Protein AF-A0A1W9TWD4-F1 (afdb_monomer)

Solvent-accessible surface area (backbone atoms only — not comparable to full-atom values): 37220 Å² total; per-residue (Å²): 131,83,79,73,49,33,35,35,38,29,32,63,48,67,68,58,42,50,52,56,43,58,56,38,47,74,73,63,39,47,74,46,79,24,56,25,32,63,52,39,57,54,42,40,74,78,56,61,50,62,32,33,42,34,30,44,93,29,65,102,31,31,26,58,62,34,46,43,52,55,71,33,74,88,46,27,70,67,23,68,89,34,82,91,32,48,63,48,27,31,36,37,34,80,66,92,45,72,68,56,54,48,55,36,46,76,35,60,42,68,48,77,47,58,56,82,74,59,93,64,50,66,48,51,54,51,41,53,70,78,60,46,75,53,79,37,63,89,42,25,34,37,44,30,29,64,48,66,68,62,37,49,53,55,49,54,57,42,48,53,35,31,34,42,78,47,80,26,58,27,29,60,57,41,48,54,50,43,74,74,40,58,91,62,51,55,34,38,38,29,31,42,80,37,69,102,31,29,31,45,60,39,39,35,45,41,42,70,76,68,61,48,74,83,54,46,28,40,32,40,30,80,66,83,53,68,76,65,54,52,45,39,51,73,32,64,37,67,48,74,44,55,56,87,69,55,72,66,60,53,49,58,60,48,48,58,52,51,55,50,46,53,50,52,54,52,49,55,50,51,52,52,52,51,50,54,52,50,53,51,51,55,52,49,51,55,51,52,45,53,66,53,49,55,59,48,50,39,52,43,46,53,38,51,57,49,72,70,39,91,82,59,54,70,79,55,46,54,55,42,50,52,52,39,54,52,46,53,50,52,51,50,49,52,50,51,54,48,50,48,51,59,71,66,42,87,85,59,80,76,68,59,40,55,39,54,49,63,61,53,53,49,53,50,48,59,61,46,48,64,58,38,54,76,52,53,35,46,78,44,80,47,65,50,68,74,44,85,89,59,63,89,51,79,83,58,81,44,23,27,58,38,44,65,71,61,53,50,49,37,52,44,48,54,49,50,49,43,59,68,52,29,54,74,68,26,48,37,38,42,34,40,33,78,46,87,88,61,31,35,34,45,31,46,34,30,54,16,54,36,45,52,76,88,50,61,86,44,56,52,36,82,62,43,72,91,86,70,95,81,68,85,81,78,82,77,79,24,42,64,48,26,50,36,49,55,55,36,50,76,56,71,25,49,76,48,77,52,56,39,61,68,61,5,37,34,42,37,40,36,36,51,52,30,93,58,72,60,78,91,78,77,91,85,84,82,93,80,79,79,90,76,76,91,73,86,84,76,95,73,81,85,75,88,74,64,47,37,33,39,37,24,34,54,50,69,53,58,46,51,44,56,41,54,58,41,44,75,70,58,29,48,71,46,77,34,58,18,20,58,54,41,42,55,47,57,75,75,42,91,53,57,33,35,40,33,28,48,79,28,68,101,26,28,28,53,61,27,38,39,52,35,48,76,71,67,53,77,61,50,31,31,35,39,35,83,67,97,46,72,72,62,51,53,53,39,47,76,34,66,37,73,48,73,44,56,54,88,68,52,69,70,60,53,50,51,53,48,56,66,58,62,72,59,62,99,80,63,77,84,82,117

pLDDT: mean 78.71, std 15.8, range [23.09, 97.38]

Mean predicted aligned error: 20.34 Å

Secondary structure (DSSP, 8-state):
-PPPPEEEEE-S-HHHHHHHHHHHHTTT-EEEEESSHHHHHHHHHHS--SEEEEESS-SSS-HHHHHHHHTSHHHHGGGTTSGGG---EEEEES---HHHHHHHHHTT--EEEESSPPTTHHHHHHHHHHS---TTTT-EEEEE-S-HHHHHHHHHHHHHTT-EEEEESSHHHHHHHHHHHTTT--EEEEESS-SSS-HHHHHHHHHHHS--TTS-EEEEES---HHHHHHHHHTT--EEEESS--HHHHHHHHHHHHHHHHHHHHHHHHHHHHHHHHHHHHHHHHHHHHHHHHHHHHHHHHHHHHHT-TT--HHHHHHHHHHHHHHHHHHHHHHHHHHHHHHH-TT-----EEEEHHHHHHHHHHHHHHHHHHTT-EEEEEEGGGSGGGTT-TTTTTEEEE-HHHHHHHHHHHHHHHHHHSPTT-EEEEEEEEETTTEEEEEEEE-SS---TTTGGGTTSTT-----TTS-S----S-HHHHHHHHHHHTT-EEEEEEETTTEEEEEEEEEPP-PPP---S--S----------------------EEEEE-S-HHHHHHHHHHHHTTT-EEEEESSHHHHHHHHHHS--SEEEEESS-SSS-HHHHHHHHHHTT--S-EEEEES---HHHHHHHHHTT--EEEESSPPHHHHHHHHHHHHTS-TTGGG--

Foldseek 3Di:
DDDAFEEEEEALDPVVLVVLVVQQVVVRHHYHYDNALVRVLVCCVVPNGQEYEAEQDGPPHGRLRSLLVCPDPVNLVSQPVDDVSHHAYEYEYQDDDPVVVVSNLLSPHPYYAYPPHDRCPSVVVVCCVNPNPQQPQQAEEEEEALDPSVSVVVVSLNVSNNYHYDYDNFLVRVLVCCVVQVVRHQEYEYEQDHPPDGPLRSLLCCCPVVVPLLRAYEYEYCDPDPVSLVSCVVSNHDYYDHPPDDSVVVCVVVVVSSVVSVVVVVVVVVVVVVVVVLVVVLVVLVVVLVVLVQVLLLLLLVLVVVLPDPPDDPVVNVVSVVSNVVSVQVNVLSVLVNVVSVLPDPPDPFQWAWDFQVVLLVVLLVVLVVVLVVLQEAEEEEEQCPDPVNVPCVQFLGIAGHRSVLVSLLSNLLSVVQSQQAHRHWYWYWYWHDDPDQKIKTKIWTQGQWDDPVCQVCLLPQQDDPDDDDRDPDDHRSSSNVSSQSRLVVQVWDWDKDIDGNRTIMIMIMHGGDSDGRPPPDPPPDPDDDDDDDDDDDDDDDDLDAWEEEEEDQRPSLLVSVVVLNVVSVHHYDYDRHLVVVLVDVVVDPGQEYEAEQDGPPHGRLRSLLSCVVVVNLHAYEYEYQDDDPVVQVSCVVSPHQYYDYPPHDSVRVVVVCVVRSVDDPPPSPPD

Nearest PDB structures (foldseek):
  3w9s-assembly1_B  TM=9.496E-01  e=5.238E-08  Klebsiella pneumoniae subsp. pneumoniae NTUH-K2044
  6ont-assembly1_A-2  TM=9.211E-01  e=3.542E-08  Francisella tularensis subsp. novicida U112
  7w9h-assembly1_A  TM=9.376E-01  e=1.877E-06  Pseudomonas aerugin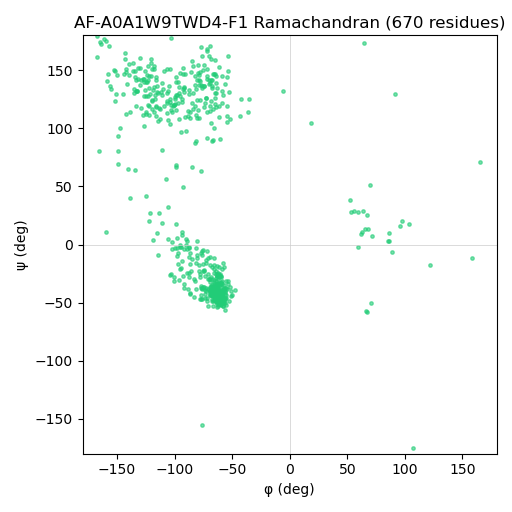osa PAO1
  7pvk-assembly2_D  TM=3.146E-01  e=4.230E-09  Porphyromonas gingivalis W83
  7pv7-assembly2_B  TM=3.137E-01  e=2.025E-08  Porphyromonas gingivalis W83

Structure (mmCIF, N/CA/C/O backbone):
data_AF-A0A1W9TWD4-F1
#
_entry.id   AF-A0A1W9TWD4-F1
#
loop_
_atom_site.group_PDB
_atom_site.id
_atom_site.type_symbol
_atom_site.label_atom_id
_atom_site.label_alt_id
_atom_site.label_comp_id
_atom_site.label_asym_id
_atom_site.label_entity_id
_atom_site.label_seq_id
_atom_site.pdbx_PDB_ins_code
_atom_site.Cartn_x
_atom_site.Cartn_y
_atom_site.Cartn_z
_atom_site.occupancy
_atom_site.B_iso_or_equiv
_atom_site.auth_seq_id
_atom_site.auth_comp_id
_atom_site.auth_asym_id
_atom_site.auth_atom_id
_atom_site.pdbx_PDB_model_num
ATOM 1 N N . MET A 1 1 ? 18.586 -34.044 -24.057 1.00 40.50 1 MET A N 1
ATOM 2 C CA . MET A 1 1 ? 19.922 -33.894 -24.661 1.00 40.50 1 MET A CA 1
ATOM 3 C C . MET A 1 1 ? 19.873 -32.564 -25.360 1.00 40.50 1 MET A C 1
ATOM 5 O O . MET A 1 1 ? 19.097 -32.450 -26.301 1.00 40.50 1 MET A O 1
ATOM 9 N N . ASP A 1 2 ? 20.561 -31.565 -24.819 1.00 54.69 2 ASP A N 1
ATOM 10 C CA . ASP A 1 2 ? 20.598 -30.241 -25.432 1.00 54.69 2 ASP A CA 1
ATOM 11 C C . ASP A 1 2 ? 21.273 -30.340 -26.803 1.00 54.69 2 ASP A C 1
ATOM 13 O O . ASP A 1 2 ? 22.249 -31.072 -26.983 1.00 54.69 2 ASP A O 1
ATOM 17 N N . GLU A 1 3 ? 20.673 -29.693 -27.798 1.00 75.38 3 GLU A N 1
ATOM 18 C CA . GLU A 1 3 ? 21.180 -29.659 -29.167 1.00 75.38 3 GLU A CA 1
ATOM 19 C C . GLU A 1 3 ? 22.524 -28.919 -29.183 1.00 75.38 3 GLU A C 1
ATOM 21 O O . GLU A 1 3 ? 22.594 -27.758 -28.777 1.00 75.38 3 GLU A O 1
ATOM 26 N N . ILE A 1 4 ? 23.589 -29.591 -29.634 1.00 84.56 4 ILE A N 1
ATOM 27 C CA . ILE A 1 4 ? 24.931 -29.002 -29.719 1.00 84.56 4 ILE A CA 1
ATOM 28 C C . ILE A 1 4 ? 24.882 -27.813 -30.685 1.00 84.56 4 ILE A C 1
ATOM 30 O O . ILE A 1 4 ? 24.565 -27.974 -31.865 1.00 84.56 4 ILE A O 1
ATOM 34 N N . LYS A 1 5 ? 25.194 -26.618 -30.176 1.00 90.19 5 LYS A N 1
ATOM 35 C CA . LYS A 1 5 ? 25.200 -25.378 -30.956 1.00 90.19 5 LYS A CA 1
ATOM 36 C C . LYS A 1 5 ? 26.444 -25.303 -31.840 1.00 90.19 5 LYS A C 1
ATOM 38 O O . LYS A 1 5 ? 27.553 -25.592 -31.389 1.00 90.19 5 LYS A O 1
ATOM 43 N N . LYS A 1 6 ? 26.260 -24.887 -33.095 1.00 93.19 6 LYS A N 1
ATOM 44 C CA . LYS A 1 6 ? 27.323 -24.771 -34.103 1.00 93.19 6 LYS A CA 1
ATOM 45 C C . LYS A 1 6 ? 27.817 -23.335 -34.224 1.00 93.19 6 LYS A C 1
ATOM 47 O O . LYS A 1 6 ? 27.019 -22.433 -34.460 1.00 93.19 6 LYS A O 1
ATOM 52 N N . ILE A 1 7 ? 29.123 -23.113 -34.151 1.00 95.44 7 ILE A N 1
ATOM 53 C CA . ILE A 1 7 ? 29.734 -21.787 -34.301 1.00 95.44 7 ILE A CA 1
ATOM 54 C C . ILE A 1 7 ? 30.669 -21.787 -35.510 1.00 95.44 7 ILE A C 1
ATOM 56 O O . ILE A 1 7 ? 31.474 -22.701 -35.686 1.00 95.44 7 ILE A O 1
ATOM 60 N N . LEU A 1 8 ? 30.563 -20.767 -36.361 1.00 96.44 8 LEU A N 1
ATOM 61 C CA . LEU A 1 8 ? 31.474 -20.552 -37.485 1.00 96.44 8 LEU A CA 1
ATOM 62 C C . LEU A 1 8 ? 32.491 -19.465 -37.131 1.00 96.44 8 LEU A C 1
ATOM 64 O O . LEU A 1 8 ? 32.121 -18.316 -36.899 1.00 96.44 8 LEU A O 1
ATOM 68 N N . VAL A 1 9 ? 33.771 -19.825 -37.127 1.00 96.62 9 VAL A N 1
ATOM 69 C CA . VAL A 1 9 ? 34.891 -18.928 -36.836 1.00 96.62 9 VAL A CA 1
ATOM 70 C C . VAL A 1 9 ? 35.572 -18.516 -38.133 1.00 96.62 9 VAL A C 1
ATOM 72 O O . VAL A 1 9 ? 36.168 -19.342 -38.826 1.00 96.62 9 VAL A O 1
ATOM 75 N N . VAL A 1 10 ? 35.486 -17.232 -38.466 1.00 96.25 10 VAL A N 1
ATOM 76 C CA . VAL A 1 10 ? 36.010 -16.657 -39.704 1.00 96.25 10 VAL A CA 1
ATOM 77 C C . VAL A 1 10 ? 37.111 -15.661 -39.368 1.00 96.25 10 VAL A C 1
ATOM 79 O O . VAL A 1 10 ? 36.838 -14.608 -38.804 1.00 96.25 10 VAL A O 1
ATOM 82 N N . ASP A 1 11 ? 38.347 -16.004 -39.703 1.00 94.81 11 ASP A N 1
ATOM 83 C CA . ASP A 1 11 ? 39.520 -15.144 -39.510 1.00 94.81 11 ASP A CA 1
ATOM 84 C C . ASP A 1 11 ? 40.614 -15.622 -40.470 1.00 94.81 11 ASP A C 1
ATOM 86 O O . ASP A 1 11 ? 40.758 -16.830 -40.677 1.00 94.81 11 ASP A O 1
ATOM 90 N N . ASP A 1 12 ? 41.376 -14.726 -41.091 1.00 93.62 12 ASP A N 1
ATOM 91 C CA . ASP A 1 12 ? 42.429 -15.116 -42.035 1.00 93.62 12 ASP A CA 1
ATOM 92 C C . ASP A 1 12 ? 43.662 -15.700 -41.319 1.00 93.62 12 ASP A C 1
ATOM 94 O O . ASP A 1 12 ? 44.386 -16.543 -41.865 1.00 93.62 12 ASP A O 1
ATOM 98 N N . ASN A 1 13 ? 43.840 -15.367 -40.040 1.00 94.00 13 ASN A N 1
ATOM 99 C CA . ASN A 1 13 ? 44.908 -15.849 -39.193 1.00 94.00 13 ASN A CA 1
ATOM 100 C C . ASN A 1 13 ? 44.535 -17.164 -38.489 1.00 94.00 13 ASN A C 1
ATOM 102 O O . ASN A 1 13 ? 43.772 -17.231 -37.522 1.00 94.00 13 ASN A O 1
ATOM 106 N N . LYS A 1 14 ? 45.200 -18.244 -38.909 1.00 93.44 1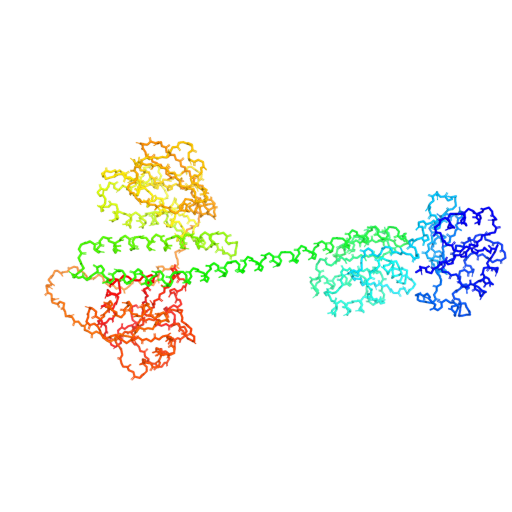4 LYS A N 1
ATOM 107 C CA . LYS A 1 14 ? 45.038 -19.589 -38.334 1.00 93.44 14 LYS A CA 1
ATOM 108 C C . LYS A 1 14 ? 45.274 -19.656 -36.818 1.00 93.44 14 LYS A C 1
ATOM 110 O O . LYS A 1 14 ? 44.675 -20.498 -36.151 1.00 93.44 14 LYS A O 1
ATOM 115 N N . VAL A 1 15 ? 46.152 -18.815 -36.266 1.00 92.81 15 VAL A N 1
ATOM 116 C CA . VAL A 1 15 ? 46.413 -18.778 -34.817 1.00 92.81 15 VAL A CA 1
ATOM 117 C C . VAL A 1 15 ? 45.189 -18.250 -34.076 1.00 92.81 15 VAL A C 1
ATOM 119 O O . VAL A 1 15 ? 44.792 -18.845 -33.078 1.00 92.81 15 VAL A O 1
ATOM 122 N N . ILE A 1 16 ? 44.558 -17.195 -34.594 1.00 91.81 16 ILE A N 1
ATOM 123 C CA . ILE A 1 16 ? 43.358 -16.596 -34.001 1.00 91.81 16 ILE A CA 1
ATOM 124 C C . ILE A 1 16 ? 42.191 -17.579 -34.053 1.00 91.81 16 ILE A C 1
ATOM 126 O O . ILE A 1 16 ? 41.572 -17.833 -33.019 1.00 91.81 16 ILE A O 1
ATOM 130 N N . ARG A 1 17 ? 41.967 -18.224 -35.208 1.00 94.56 17 ARG A N 1
ATOM 131 C CA . ARG A 1 17 ? 40.947 -19.279 -35.323 1.00 94.56 17 ARG A CA 1
ATOM 132 C C . ARG A 1 17 ? 41.155 -20.395 -34.299 1.00 94.56 17 ARG A C 1
ATOM 134 O O . ARG A 1 17 ? 40.209 -20.804 -33.634 1.00 94.56 17 ARG A O 1
ATOM 141 N N . LYS A 1 18 ? 42.406 -20.833 -34.102 1.00 92.88 18 LYS A N 1
ATOM 142 C CA . LYS A 1 18 ? 42.746 -21.866 -33.114 1.00 92.88 18 LYS A CA 1
ATOM 143 C C . LYS A 1 18 ? 42.467 -21.422 -31.674 1.00 92.88 18 LYS A C 1
ATOM 145 O O . LYS A 1 18 ? 42.003 -22.250 -30.893 1.00 92.88 18 LYS A O 1
ATOM 150 N N . ILE A 1 19 ? 42.749 -20.166 -31.320 1.00 91.44 19 ILE A N 1
ATOM 151 C CA . ILE A 1 19 ? 42.465 -19.623 -29.980 1.00 91.44 19 ILE A CA 1
ATOM 152 C C . ILE A 1 19 ? 40.955 -19.637 -29.722 1.00 91.44 19 ILE A C 1
ATOM 154 O O . ILE A 1 19 ? 40.519 -20.271 -28.764 1.00 91.44 19 ILE A O 1
ATOM 158 N N . ILE A 1 20 ? 40.171 -19.039 -30.627 1.00 92.81 20 ILE A N 1
ATOM 159 C CA . ILE A 1 20 ? 38.704 -18.984 -30.531 1.00 92.81 20 ILE A CA 1
ATOM 160 C C . ILE A 1 20 ? 38.110 -20.399 -30.476 1.00 92.81 20 ILE A C 1
ATOM 162 O O . ILE A 1 20 ? 37.304 -20.688 -29.595 1.00 92.81 20 ILE A O 1
ATOM 166 N N . ARG A 1 21 ? 38.550 -21.314 -31.356 1.00 93.56 21 ARG A N 1
ATOM 167 C CA . ARG A 1 21 ? 38.113 -22.720 -31.346 1.00 93.56 21 ARG A CA 1
ATOM 168 C C . ARG A 1 21 ? 38.360 -23.375 -29.989 1.00 93.56 21 ARG A C 1
ATOM 170 O O . ARG A 1 21 ? 37.446 -23.976 -29.443 1.00 93.56 21 ARG A O 1
ATOM 177 N N . THR A 1 22 ? 39.586 -23.279 -29.471 1.00 91.25 22 THR A N 1
ATOM 178 C CA . THR A 1 22 ? 39.978 -23.975 -28.232 1.00 91.25 22 THR A CA 1
ATOM 179 C C . THR A 1 22 ? 39.115 -23.522 -27.055 1.00 91.25 22 THR A C 1
ATOM 181 O O . THR A 1 22 ? 38.694 -24.340 -26.240 1.00 91.25 22 THR A O 1
ATOM 184 N N . GLU A 1 23 ? 38.820 -22.224 -26.979 1.00 91.69 23 GLU A N 1
ATOM 185 C CA . GLU A 1 23 ? 37.985 -21.672 -25.915 1.00 91.69 23 GLU A CA 1
ATOM 186 C C . GLU A 1 23 ? 36.519 -22.121 -26.036 1.00 91.69 23 GLU A C 1
ATOM 188 O O . GLU A 1 23 ? 35.919 -22.521 -25.042 1.00 91.69 23 GLU A O 1
ATOM 193 N N . LEU A 1 24 ? 35.958 -22.140 -27.249 1.00 92.38 24 LEU A N 1
ATOM 194 C CA . LEU A 1 24 ? 34.568 -22.547 -27.486 1.00 92.38 24 LEU A CA 1
ATOM 195 C C . LEU A 1 24 ? 34.346 -24.062 -27.349 1.00 92.38 24 LEU A C 1
ATOM 197 O O . LEU A 1 24 ? 33.360 -24.489 -26.754 1.00 92.38 24 LEU A O 1
ATOM 201 N N . GLU A 1 25 ? 35.268 -24.897 -27.832 1.00 91.00 25 GLU A N 1
ATOM 202 C CA . GLU A 1 25 ? 35.168 -26.362 -27.699 1.00 91.00 25 GLU A CA 1
ATOM 203 C C . GLU A 1 25 ? 35.223 -26.821 -26.230 1.00 91.00 25 GLU A C 1
ATOM 205 O O . GLU A 1 25 ? 34.698 -27.884 -25.896 1.00 91.00 25 GLU A O 1
ATOM 210 N N . THR A 1 26 ? 35.794 -26.004 -25.334 1.00 87.75 26 THR A N 1
ATOM 211 C CA . THR A 1 26 ? 35.824 -26.275 -23.885 1.00 87.75 26 THR A CA 1
ATOM 212 C C . THR A 1 26 ? 34.416 -26.326 -23.271 1.00 87.75 26 THR A C 1
ATOM 214 O O . THR A 1 26 ? 34.214 -27.006 -22.268 1.00 87.75 26 THR A O 1
ATOM 217 N N . ASP A 1 27 ? 33.432 -25.669 -23.890 1.00 83.00 27 ASP A N 1
ATOM 218 C CA . ASP A 1 27 ? 32.042 -25.592 -23.421 1.00 83.00 27 ASP A CA 1
ATOM 219 C C . ASP A 1 27 ? 31.062 -26.321 -24.364 1.00 83.00 27 ASP A C 1
ATOM 221 O O . ASP A 1 27 ? 29.878 -26.009 -24.429 1.00 83.00 27 ASP A O 1
ATOM 225 N N . ASN A 1 28 ? 31.560 -27.337 -25.081 1.00 86.00 28 ASN A N 1
ATOM 226 C CA . ASN A 1 28 ? 30.765 -28.266 -25.893 1.00 86.00 28 ASN A CA 1
ATOM 227 C C . ASN A 1 28 ? 30.072 -27.640 -27.128 1.00 86.00 28 ASN A C 1
ATOM 229 O O . ASN A 1 28 ? 29.073 -28.178 -27.608 1.00 86.00 28 ASN A O 1
ATOM 233 N N . TYR A 1 29 ? 30.612 -26.542 -27.672 1.00 91.94 29 TYR A N 1
ATOM 234 C CA . TYR A 1 29 ? 30.214 -25.992 -28.976 1.00 91.94 29 TYR A CA 1
ATOM 235 C C . TYR A 1 29 ? 30.887 -26.738 -30.143 1.00 91.94 29 TYR A C 1
ATOM 237 O O . TYR A 1 29 ? 32.074 -27.060 -30.086 1.00 91.94 29 TYR A O 1
ATOM 245 N N . GLU A 1 30 ? 30.160 -26.964 -31.244 1.00 93.31 30 GLU A N 1
ATOM 246 C CA . GLU A 1 30 ? 30.726 -27.507 -32.491 1.00 93.31 30 GLU A CA 1
ATOM 247 C C . GLU A 1 30 ? 31.287 -26.361 -33.346 1.00 93.31 30 GLU A C 1
ATOM 249 O O . GLU A 1 30 ? 30.531 -25.521 -33.836 1.00 93.31 30 GLU A O 1
ATOM 254 N N . VAL A 1 31 ? 32.608 -26.312 -33.550 1.00 94.50 31 VAL A N 1
ATOM 255 C CA . VAL A 1 31 ? 33.268 -25.191 -34.240 1.00 94.50 31 VAL A CA 1
ATOM 256 C C . VAL A 1 31 ? 33.666 -25.550 -35.675 1.00 94.50 31 VAL A C 1
ATOM 258 O O . VAL A 1 31 ? 34.438 -26.475 -35.924 1.00 94.50 31 VAL A O 1
ATOM 261 N N . THR A 1 32 ? 33.204 -24.744 -36.629 1.00 95.31 32 THR A N 1
ATOM 262 C CA . THR A 1 32 ? 33.640 -24.757 -38.037 1.00 95.31 32 THR A CA 1
ATOM 263 C C . THR A 1 32 ? 34.510 -23.536 -38.328 1.00 95.31 32 THR A C 1
ATOM 265 O O . THR A 1 32 ? 34.366 -22.508 -37.673 1.00 95.31 32 THR A O 1
ATOM 268 N N . GLU A 1 33 ? 35.440 -23.628 -39.281 1.00 95.94 33 GLU A N 1
ATOM 269 C CA . GLU A 1 33 ? 36.371 -22.537 -39.606 1.00 95.94 33 GLU A CA 1
ATOM 270 C C . GLU A 1 33 ? 36.272 -22.110 -41.071 1.00 95.94 33 GLU A C 1
ATOM 272 O O . GLU A 1 33 ? 36.121 -22.949 -41.959 1.00 95.94 33 GLU A O 1
ATOM 277 N N . ALA A 1 34 ? 36.454 -20.815 -41.321 1.00 95.44 34 ALA A N 1
ATOM 278 C CA . ALA A 1 34 ? 36.629 -20.239 -42.650 1.00 95.44 34 ALA A CA 1
ATOM 279 C C . ALA A 1 34 ? 37.771 -19.207 -42.646 1.00 95.44 34 ALA A C 1
ATOM 281 O O . ALA A 1 34 ? 38.033 -18.561 -41.635 1.00 95.44 34 ALA A O 1
ATOM 282 N N . GLU A 1 35 ? 38.467 -19.053 -43.776 1.00 93.81 35 GLU A N 1
ATOM 283 C CA . GLU A 1 35 ? 39.667 -18.198 -43.862 1.00 93.81 35 GLU A CA 1
ATOM 284 C C . GLU A 1 35 ? 39.389 -16.800 -44.429 1.00 93.81 35 GLU A C 1
ATOM 286 O O . GLU A 1 35 ? 40.275 -15.955 -44.472 1.00 93.81 35 GLU A O 1
ATOM 291 N N . ASN A 1 36 ? 38.190 -16.569 -44.959 1.00 93.25 36 ASN A N 1
ATOM 292 C CA . ASN A 1 36 ? 37.755 -15.289 -45.511 1.00 93.25 36 ASN A CA 1
ATOM 293 C C . ASN A 1 36 ? 36.228 -15.279 -45.667 1.00 93.25 36 ASN A C 1
ATOM 295 O O . ASN A 1 36 ? 35.562 -16.311 -45.538 1.00 93.25 36 ASN A O 1
ATOM 299 N N . GLY A 1 37 ? 35.669 -14.121 -46.016 1.00 90.69 37 GLY A N 1
ATOM 300 C CA . GLY A 1 37 ? 34.226 -13.962 -46.164 1.00 90.69 37 GLY A CA 1
ATOM 301 C C . GLY A 1 37 ? 33.567 -14.830 -47.242 1.00 90.69 37 GLY A C 1
ATOM 302 O O . GLY A 1 37 ? 32.399 -15.181 -47.105 1.00 90.69 37 GLY A O 1
ATOM 303 N N . ILE A 1 38 ? 34.278 -15.222 -48.306 1.00 92.75 38 ILE A N 1
ATOM 304 C CA . ILE A 1 38 ? 33.706 -16.095 -49.351 1.00 92.75 38 ILE A CA 1
ATOM 305 C C . ILE A 1 38 ? 33.539 -17.517 -48.811 1.00 92.75 38 ILE A C 1
ATOM 307 O O . ILE A 1 38 ? 32.470 -18.110 -48.967 1.00 92.75 38 ILE A O 1
ATOM 311 N N . ASP A 1 39 ? 34.566 -18.033 -48.136 1.00 92.81 39 ASP A N 1
ATOM 312 C CA . ASP A 1 39 ? 34.530 -19.358 -47.515 1.00 92.81 39 ASP A CA 1
ATOM 313 C C . ASP A 1 39 ? 33.452 -19.418 -46.422 1.00 92.81 39 ASP A C 1
ATOM 315 O O . ASP A 1 39 ? 32.737 -20.413 -46.311 1.00 92.81 39 ASP A O 1
ATOM 319 N N . ALA A 1 40 ? 33.257 -18.320 -45.682 1.00 93.06 40 ALA A N 1
ATOM 320 C CA . ALA A 1 40 ? 32.187 -18.203 -44.695 1.00 93.06 40 ALA A CA 1
ATOM 321 C C . ALA A 1 40 ? 30.790 -18.330 -45.326 1.00 93.06 40 ALA A C 1
ATOM 323 O O . ALA A 1 40 ? 29.961 -19.100 -44.842 1.00 93.06 40 ALA A O 1
ATOM 324 N N . LEU A 1 41 ? 30.535 -17.625 -46.436 1.00 92.44 41 LEU A N 1
ATOM 325 C CA . LEU A 1 41 ? 29.255 -17.694 -47.152 1.00 92.44 41 LEU A CA 1
ATOM 326 C C . LEU A 1 41 ? 28.973 -19.101 -47.704 1.00 92.44 41 LEU A C 1
ATOM 328 O O . LEU A 1 41 ? 27.834 -19.560 -47.653 1.00 92.44 41 LEU A O 1
ATOM 332 N N . LEU A 1 42 ? 29.996 -19.801 -48.207 1.00 91.31 42 LEU A N 1
ATOM 333 C CA . LEU A 1 42 ? 29.868 -21.192 -48.661 1.00 91.31 42 LEU A CA 1
ATOM 334 C C . LEU A 1 42 ? 29.595 -22.144 -47.489 1.00 91.31 42 LEU A C 1
ATOM 336 O O . LEU A 1 42 ? 28.721 -23.009 -47.585 1.00 91.31 42 LEU A O 1
ATOM 340 N N . SER A 1 43 ? 30.300 -21.951 -46.370 1.00 90.00 43 SER A N 1
ATOM 341 C CA . SER A 1 43 ? 30.120 -22.743 -45.153 1.00 90.00 43 SER A CA 1
ATOM 342 C C . SER A 1 43 ? 28.687 -22.640 -44.634 1.00 90.00 43 SER A C 1
ATOM 344 O O . SER A 1 43 ? 28.067 -23.668 -44.375 1.00 90.00 43 SER A O 1
ATOM 346 N N . VAL A 1 44 ? 28.121 -21.430 -44.585 1.00 90.75 44 VAL A N 1
ATOM 347 C CA . VAL A 1 44 ? 26.732 -21.178 -44.161 1.00 90.75 44 VAL A CA 1
ATOM 348 C C . VAL A 1 44 ? 25.708 -21.966 -44.982 1.00 90.75 44 VAL A C 1
ATOM 350 O O . VAL A 1 44 ? 24.753 -22.493 -44.416 1.00 90.75 44 VAL A O 1
ATOM 353 N N . VAL A 1 45 ? 25.903 -22.078 -46.300 1.00 88.00 45 VAL A N 1
ATOM 354 C CA . VAL A 1 45 ? 24.994 -22.838 -47.177 1.00 88.00 45 VAL A CA 1
ATOM 355 C C . VAL A 1 45 ? 25.089 -24.340 -46.900 1.00 88.00 45 VAL A C 1
ATOM 357 O O . VAL A 1 45 ? 24.072 -25.031 -46.900 1.00 88.00 45 VAL A O 1
ATOM 360 N N . SER A 1 46 ? 26.301 -24.847 -46.657 1.00 86.25 46 SER A N 1
ATOM 361 C CA . SER A 1 46 ? 26.545 -26.275 -46.407 1.00 86.25 46 SER A CA 1
ATOM 362 C C . SER A 1 46 ? 26.143 -26.742 -45.002 1.00 86.25 46 SER A C 1
ATOM 364 O O . SER A 1 46 ? 25.618 -27.841 -44.845 1.00 86.25 46 SER A O 1
ATOM 366 N N . SER A 1 47 ? 26.377 -25.913 -43.985 1.00 86.62 47 SER A N 1
ATOM 367 C CA . SER A 1 47 ? 26.124 -26.205 -42.576 1.00 86.62 47 SER A CA 1
ATOM 368 C C . SER A 1 47 ? 25.782 -24.900 -41.847 1.00 86.62 47 SER A C 1
ATOM 370 O O . SER A 1 47 ? 26.693 -24.198 -41.400 1.00 86.62 47 SER A O 1
ATOM 372 N N . PRO A 1 48 ? 24.487 -24.552 -41.718 1.00 88.25 48 PRO A N 1
ATOM 373 C CA . PRO A 1 48 ? 24.058 -23.288 -41.124 1.00 88.25 48 PRO A CA 1
ATOM 374 C C . PRO A 1 48 ? 24.453 -23.172 -39.638 1.00 88.25 48 PRO A C 1
ATOM 376 O O . PRO A 1 48 ? 23.978 -23.975 -38.823 1.00 88.25 48 PRO A O 1
ATOM 379 N N . PRO A 1 49 ? 25.282 -22.180 -39.259 1.00 92.25 49 PRO A N 1
ATOM 380 C CA . PRO A 1 49 ? 25.699 -21.994 -37.874 1.00 92.25 49 PRO A CA 1
ATOM 381 C C . PRO A 1 49 ? 24.602 -21.359 -37.005 1.00 92.25 49 PRO A C 1
ATOM 383 O O . PRO A 1 49 ? 23.646 -20.743 -37.491 1.00 92.25 49 PRO A O 1
ATOM 386 N N . ASP A 1 50 ? 24.764 -21.503 -35.694 1.00 89.75 50 ASP A N 1
ATOM 387 C CA . ASP A 1 50 ? 23.988 -20.808 -34.671 1.00 89.75 50 ASP A CA 1
ATOM 388 C C . ASP A 1 50 ? 24.583 -19.440 -34.308 1.00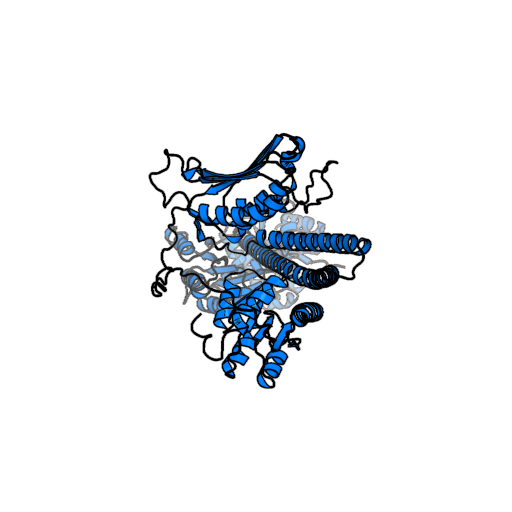 89.75 50 ASP A C 1
ATOM 390 O O . ASP A 1 50 ? 23.841 -18.560 -33.890 1.00 89.75 50 ASP A O 1
ATOM 394 N N . LEU A 1 51 ? 25.890 -19.241 -34.519 1.00 93.06 51 LEU A N 1
ATOM 395 C CA . LEU A 1 51 ? 26.592 -17.964 -34.355 1.00 93.06 51 LEU A CA 1
ATOM 396 C C . LEU A 1 51 ? 27.821 -17.895 -35.269 1.00 93.06 51 LEU A C 1
ATOM 398 O O . LEU A 1 51 ? 28.440 -18.920 -35.562 1.00 93.06 51 LEU A O 1
ATOM 402 N N . ILE A 1 52 ? 28.194 -16.692 -35.709 1.00 95.12 52 ILE A N 1
ATOM 403 C CA . ILE A 1 52 ? 29.409 -16.458 -36.502 1.00 95.12 52 ILE A CA 1
ATOM 404 C C . ILE A 1 52 ? 30.330 -15.490 -35.756 1.00 95.12 52 ILE A C 1
ATOM 406 O O . ILE A 1 52 ? 29.913 -14.378 -35.451 1.00 95.12 52 ILE A O 1
ATOM 410 N N . THR A 1 53 ? 31.584 -15.867 -35.500 1.00 95.06 53 THR A N 1
ATOM 411 C CA . THR A 1 53 ? 32.634 -14.896 -35.148 1.00 95.06 53 THR A CA 1
ATOM 412 C C . THR A 1 53 ? 33.358 -14.501 -36.427 1.00 95.06 53 THR A C 1
ATOM 414 O O . THR A 1 53 ? 33.835 -15.378 -37.148 1.00 95.06 53 THR A O 1
ATOM 417 N N . LEU A 1 54 ? 33.427 -13.212 -36.725 1.00 94.81 54 LEU A N 1
ATOM 418 C CA . LEU A 1 54 ? 33.844 -12.704 -38.024 1.00 94.81 54 LEU A CA 1
ATOM 419 C C . LEU A 1 54 ? 34.933 -11.653 -37.854 1.00 94.81 54 LEU A C 1
ATOM 421 O O . LEU A 1 54 ? 34.691 -10.607 -37.266 1.00 94.81 54 LEU A O 1
ATOM 425 N N . ASP A 1 55 ? 36.124 -11.908 -38.372 1.00 93.44 55 ASP A N 1
ATOM 426 C CA . ASP A 1 55 ? 37.169 -10.894 -38.421 1.00 93.44 55 ASP A CA 1
ATOM 427 C C . ASP A 1 55 ? 36.794 -9.759 -39.383 1.00 93.44 55 ASP A C 1
ATOM 429 O O . ASP A 1 55 ? 36.172 -9.972 -40.430 1.00 93.44 55 ASP A O 1
ATOM 433 N N . ILE A 1 56 ? 37.131 -8.525 -39.010 1.00 90.06 56 ILE A N 1
ATOM 434 C CA . ILE A 1 56 ? 36.826 -7.354 -39.838 1.00 90.06 56 ILE A CA 1
ATOM 435 C C . ILE A 1 56 ? 37.794 -7.272 -41.023 1.00 90.06 56 ILE A C 1
ATOM 437 O O . ILE A 1 56 ? 37.359 -7.096 -42.169 1.00 90.06 56 ILE A O 1
ATOM 441 N N . ASP A 1 57 ? 39.088 -7.442 -40.759 1.00 88.25 57 ASP A N 1
ATOM 442 C CA . ASP A 1 57 ? 40.176 -7.134 -41.686 1.00 88.25 57 ASP A CA 1
ATOM 443 C C . ASP A 1 57 ? 40.690 -8.382 -42.413 1.00 88.25 57 ASP A C 1
ATOM 445 O O . ASP A 1 57 ? 41.837 -8.791 -42.271 1.00 88.25 57 ASP A O 1
ATOM 449 N N . MET A 1 58 ? 39.839 -8.955 -43.267 1.00 90.44 58 MET A N 1
ATOM 450 C CA . MET A 1 58 ? 40.157 -10.171 -44.025 1.00 90.44 58 MET A CA 1
ATOM 451 C C . MET A 1 58 ? 40.364 -9.926 -45.532 1.00 90.44 58 MET A C 1
ATOM 453 O O . MET A 1 58 ? 39.691 -9.075 -46.131 1.00 90.44 58 MET A O 1
ATOM 457 N N . PRO A 1 59 ? 41.215 -10.724 -46.210 1.00 82.38 59 PRO A N 1
ATOM 458 C CA . PRO A 1 59 ? 41.399 -10.666 -47.656 1.00 82.38 59 PRO A CA 1
ATOM 459 C C . PRO A 1 59 ? 40.176 -11.194 -48.429 1.00 82.38 59 PRO A C 1
ATOM 461 O O . PRO A 1 59 ? 39.359 -11.959 -47.919 1.00 82.38 59 PRO A O 1
ATOM 464 N N . LYS A 1 60 ? 40.090 -10.840 -49.722 1.00 88.69 60 LYS A N 1
ATOM 465 C CA . LYS A 1 60 ? 39.006 -11.162 -50.684 1.00 88.69 60 LYS A CA 1
ATOM 466 C C . LYS A 1 60 ? 37.651 -10.515 -50.369 1.00 88.69 60 LYS A C 1
ATOM 468 O O . LYS A 1 60 ? 37.111 -9.818 -51.223 1.00 88.69 60 LYS A O 1
ATOM 473 N N . LEU A 1 61 ? 37.099 -10.764 -49.184 1.00 89.75 61 LEU A N 1
ATOM 474 C CA . LEU A 1 61 ? 35.823 -10.224 -48.724 1.00 89.75 61 LEU A CA 1
ATOM 475 C C . LEU A 1 61 ? 35.939 -9.904 -47.232 1.00 89.75 61 LEU A C 1
ATOM 477 O O . LEU A 1 61 ? 36.089 -10.817 -46.421 1.00 89.75 61 LEU A O 1
ATOM 481 N N . ASN A 1 62 ? 35.892 -8.613 -46.900 1.00 88.62 62 ASN A N 1
ATOM 482 C CA . ASN A 1 62 ? 36.056 -8.137 -45.528 1.00 88.62 62 ASN A CA 1
ATOM 483 C C . ASN A 1 62 ? 34.829 -8.458 -44.655 1.00 88.62 62 ASN A C 1
ATOM 485 O O . ASN A 1 62 ? 33.761 -8.823 -45.164 1.00 88.62 62 ASN A O 1
ATOM 489 N N . GLY A 1 63 ? 34.972 -8.315 -43.337 1.00 87.75 63 GLY A N 1
ATOM 490 C CA . GLY A 1 63 ? 33.919 -8.653 -42.382 1.00 87.75 63 GLY A CA 1
ATOM 491 C C . GLY A 1 63 ? 32.633 -7.849 -42.585 1.00 87.75 63 GLY A C 1
ATOM 492 O O . GLY A 1 63 ? 31.548 -8.427 -42.588 1.00 87.75 63 GLY A O 1
ATOM 493 N N . PHE A 1 64 ? 32.726 -6.539 -42.837 1.00 87.44 64 PHE A N 1
ATOM 494 C CA . PHE A 1 64 ? 31.544 -5.686 -43.040 1.00 87.44 64 PHE A CA 1
ATOM 495 C C . PHE A 1 64 ? 30.704 -6.109 -44.254 1.00 87.44 64 PHE A C 1
ATOM 497 O O . PHE A 1 64 ? 29.489 -6.279 -44.142 1.00 87.44 64 PHE A O 1
ATOM 504 N N . GLU A 1 65 ? 31.337 -6.326 -45.409 1.00 88.94 65 GLU A N 1
ATOM 505 C CA . GLU A 1 65 ? 30.649 -6.759 -46.630 1.00 88.94 65 GLU A CA 1
ATOM 506 C C . GLU A 1 65 ? 30.118 -8.193 -46.489 1.00 88.94 65 GLU A C 1
ATOM 508 O O . GLU A 1 65 ? 29.026 -8.506 -46.965 1.00 88.94 65 GLU A O 1
ATOM 513 N N . THR A 1 66 ? 30.853 -9.065 -45.794 1.00 91.50 66 THR A N 1
ATOM 514 C CA . THR A 1 66 ? 30.402 -10.433 -45.495 1.00 91.50 66 THR A CA 1
ATOM 515 C C . THR A 1 66 ? 29.141 -10.421 -44.635 1.00 91.50 66 THR A C 1
ATOM 517 O O . THR A 1 66 ? 28.162 -11.083 -44.980 1.00 91.50 66 THR A O 1
ATOM 520 N N . CYS A 1 67 ? 29.136 -9.623 -43.563 1.00 89.50 67 CYS A N 1
ATOM 521 C CA . CYS A 1 67 ? 27.988 -9.434 -42.681 1.00 89.50 67 CYS A CA 1
ATOM 522 C C . CYS A 1 67 ? 26.772 -8.935 -43.470 1.00 89.50 67 CYS A C 1
ATOM 524 O O . CYS A 1 67 ? 25.717 -9.567 -43.450 1.00 89.50 67 CYS A O 1
ATOM 526 N N . LYS A 1 68 ? 26.943 -7.892 -44.289 1.00 87.44 68 LYS A N 1
ATOM 527 C CA . LYS A 1 68 ? 25.874 -7.358 -45.142 1.00 87.44 68 LYS A CA 1
ATOM 528 C C . LYS A 1 68 ? 25.309 -8.403 -46.109 1.00 87.44 68 LYS A C 1
ATOM 530 O O . LYS A 1 68 ? 24.095 -8.492 -46.276 1.00 87.44 68 LYS A O 1
ATOM 535 N N . ARG A 1 69 ? 26.166 -9.227 -46.722 1.00 88.94 69 ARG A N 1
ATOM 536 C CA . ARG A 1 69 ? 25.723 -10.295 -47.633 1.00 88.94 69 ARG A CA 1
ATOM 537 C C . ARG A 1 69 ? 24.951 -11.391 -46.925 1.00 88.94 69 ARG A C 1
ATOM 539 O O . ARG A 1 69 ? 24.000 -11.892 -47.506 1.00 88.94 69 ARG A O 1
ATOM 546 N N . LEU A 1 70 ? 25.307 -11.750 -45.693 1.00 86.88 70 LEU A N 1
ATOM 547 C CA . LEU A 1 70 ? 24.565 -12.743 -44.903 1.00 86.88 70 LEU A CA 1
ATOM 548 C C . LEU A 1 70 ? 23.109 -12.323 -44.627 1.00 86.88 70 LEU A C 1
ATOM 550 O O . LEU A 1 70 ? 22.268 -13.187 -44.389 1.00 86.88 70 LEU A O 1
ATOM 554 N N . HIS A 1 71 ? 22.802 -11.028 -44.747 1.00 83.12 71 HIS A N 1
ATOM 555 C CA . HIS A 1 71 ? 21.456 -10.459 -44.654 1.00 83.12 71 HIS A CA 1
ATOM 556 C C . HIS A 1 71 ? 20.724 -10.383 -46.017 1.00 83.12 71 HIS A C 1
ATOM 558 O O . HIS A 1 71 ? 19.622 -9.846 -46.116 1.00 83.12 71 HIS A O 1
ATOM 564 N N . GLU A 1 72 ? 21.292 -10.908 -47.108 1.00 84.44 72 GLU A N 1
ATOM 565 C CA . GLU A 1 72 ? 20.595 -11.006 -48.397 1.00 84.44 72 GLU A CA 1
ATOM 566 C C . GLU A 1 72 ? 19.605 -12.182 -48.415 1.00 84.44 72 GLU A C 1
ATOM 568 O O . GLU A 1 72 ? 19.857 -13.246 -47.846 1.00 84.44 72 GLU A O 1
ATOM 573 N N . LYS A 1 73 ? 18.502 -12.039 -49.170 1.00 79.31 73 LYS A N 1
ATOM 574 C CA . LYS A 1 73 ? 17.410 -13.036 -49.249 1.00 79.31 73 LYS A CA 1
ATOM 575 C C . LYS A 1 73 ? 17.883 -14.478 -49.470 1.00 79.31 73 LYS A C 1
ATOM 577 O O . LYS A 1 73 ? 17.328 -15.387 -48.866 1.00 79.31 73 LYS A O 1
ATOM 582 N N . LYS A 1 74 ? 18.910 -14.682 -50.303 1.00 82.56 74 LYS A N 1
ATOM 583 C CA . LYS A 1 74 ? 19.459 -16.016 -50.609 1.00 82.56 74 LYS A CA 1
ATOM 584 C C . LYS A 1 74 ? 20.063 -16.736 -49.395 1.00 82.56 74 LYS A C 1
ATOM 586 O O . LYS A 1 74 ? 20.094 -17.956 -49.400 1.00 82.56 74 LYS A O 1
ATOM 591 N N . TYR A 1 75 ? 20.542 -16.012 -48.381 1.00 82.00 75 TYR A N 1
ATOM 592 C CA . TYR A 1 75 ? 21.142 -16.606 -47.180 1.00 82.00 75 TYR A CA 1
ATOM 593 C C . TYR A 1 75 ? 20.170 -16.626 -45.999 1.00 82.00 75 TYR A C 1
ATOM 595 O O . TYR A 1 75 ? 20.180 -17.583 -45.232 1.00 82.00 75 TYR A O 1
ATOM 603 N N . ILE A 1 76 ? 19.260 -15.648 -45.910 1.00 78.50 76 ILE A N 1
ATOM 604 C CA . ILE A 1 76 ? 18.172 -15.612 -44.914 1.00 78.50 76 ILE A CA 1
ATOM 605 C C . ILE A 1 76 ? 17.368 -16.924 -44.899 1.00 78.50 76 ILE A C 1
ATOM 607 O O . ILE A 1 76 ? 16.961 -17.398 -43.839 1.00 78.50 76 ILE A O 1
ATOM 611 N N . GLU A 1 77 ? 17.159 -17.561 -46.059 1.00 79.50 77 GLU A N 1
ATOM 612 C CA . GLU A 1 77 ? 16.431 -18.835 -46.141 1.00 79.50 77 GLU A CA 1
ATOM 613 C C . GLU A 1 77 ? 17.074 -19.976 -45.337 1.00 79.50 77 GLU A C 1
ATOM 615 O O . GLU A 1 77 ? 16.354 -20.858 -44.865 1.00 79.50 77 GLU A O 1
ATOM 620 N N . HIS A 1 78 ? 18.393 -19.929 -45.128 1.00 80.69 78 HIS A N 1
ATOM 621 C CA . HIS A 1 78 ? 19.141 -20.904 -44.331 1.00 80.69 78 HIS A CA 1
ATOM 622 C C . HIS A 1 78 ? 19.049 -20.643 -42.818 1.00 80.69 78 HIS A C 1
ATOM 624 O O . HIS A 1 78 ? 19.387 -21.516 -42.020 1.00 80.69 78 HIS A O 1
ATOM 630 N N . PHE A 1 79 ? 18.537 -19.478 -42.409 1.00 82.12 79 PHE A N 1
ATOM 631 C CA . PHE A 1 79 ? 18.455 -19.038 -41.015 1.00 82.12 79 PHE A CA 1
ATOM 632 C C . PHE A 1 79 ? 17.027 -18.981 -40.468 1.00 82.12 79 PHE A C 1
ATOM 634 O O . PHE A 1 79 ? 16.795 -18.388 -39.420 1.00 82.12 79 PHE A O 1
ATOM 641 N N . LYS A 1 80 ? 16.067 -19.657 -41.113 1.00 72.94 80 LYS A N 1
ATOM 642 C CA . LYS A 1 80 ? 14.656 -19.711 -40.673 1.00 72.94 80 LYS A CA 1
ATOM 643 C C . LYS A 1 80 ? 14.447 -20.236 -39.243 1.00 72.94 80 LYS A C 1
ATOM 645 O O . LYS A 1 80 ? 13.387 -20.011 -38.672 1.00 72.94 80 LYS A O 1
ATOM 650 N N . LYS A 1 81 ? 15.431 -20.947 -38.673 1.00 69.12 81 LYS A N 1
ATOM 651 C CA . LYS A 1 81 ? 15.411 -21.405 -37.270 1.00 69.12 81 LYS A CA 1
ATOM 652 C C . LYS A 1 81 ? 15.700 -20.292 -36.251 1.00 69.12 81 LYS A C 1
ATOM 654 O O . LYS A 1 81 ? 15.412 -20.471 -35.073 1.00 69.12 81 LYS A O 1
ATOM 659 N N . HIS A 1 82 ? 16.258 -19.162 -36.687 1.00 64.94 82 HIS A N 1
ATOM 660 C CA . HIS A 1 82 ? 16.635 -18.041 -35.826 1.00 64.94 82 HIS A CA 1
ATOM 661 C C . HIS A 1 82 ? 15.512 -17.007 -35.715 1.00 64.94 82 HIS A C 1
ATOM 663 O O . HIS A 1 82 ? 14.782 -16.754 -36.678 1.00 64.94 82 HIS A O 1
ATOM 669 N N . LYS A 1 83 ? 15.390 -16.363 -34.545 1.00 56.62 83 LYS A N 1
ATOM 670 C CA . LYS A 1 83 ? 14.459 -15.241 -34.339 1.00 56.62 83 LYS A CA 1
ATOM 671 C C . LYS A 1 83 ? 14.811 -14.142 -35.360 1.00 56.62 83 LYS A C 1
ATOM 673 O O . LYS A 1 83 ? 15.974 -13.781 -35.497 1.00 56.62 83 LYS A O 1
ATOM 678 N N . ASN A 1 84 ? 13.824 -13.658 -36.115 1.00 60.25 84 ASN A N 1
ATOM 679 C CA . ASN A 1 84 ? 13.975 -12.701 -37.227 1.00 60.25 84 ASN A CA 1
ATOM 680 C C . ASN A 1 84 ? 14.699 -13.218 -38.492 1.00 60.25 84 ASN A C 1
ATOM 682 O O . ASN A 1 84 ? 15.015 -12.405 -39.354 1.00 60.25 84 ASN A O 1
ATOM 686 N N . ASN A 1 85 ? 14.913 -14.530 -38.658 1.00 72.25 85 ASN A N 1
ATOM 687 C CA . ASN A 1 85 ? 15.599 -15.150 -39.809 1.00 72.25 85 ASN A CA 1
ATOM 688 C C . ASN A 1 85 ? 17.057 -14.686 -40.032 1.00 72.25 85 ASN A C 1
ATOM 690 O O . ASN A 1 85 ? 17.543 -14.706 -41.164 1.00 72.25 85 ASN A O 1
ATOM 694 N N . HIS A 1 86 ? 17.755 -14.268 -38.973 1.00 80.12 86 HIS A N 1
ATOM 695 C CA . HIS A 1 86 ? 19.145 -13.805 -39.039 1.00 80.12 86 HIS A CA 1
ATOM 696 C C . HIS A 1 86 ? 20.024 -14.556 -38.040 1.00 80.12 86 HIS A C 1
ATOM 698 O O . HIS A 1 86 ? 19.609 -14.805 -36.911 1.00 80.12 86 HIS A O 1
ATOM 704 N N . VAL A 1 87 ? 21.244 -14.904 -38.452 1.00 85.94 87 VAL A N 1
ATOM 705 C CA . VAL A 1 87 ? 22.255 -15.485 -37.558 1.00 85.94 87 VAL A CA 1
ATOM 706 C C . VAL A 1 87 ? 22.974 -14.372 -36.786 1.00 85.94 87 VAL A C 1
ATOM 708 O O . VAL A 1 87 ? 23.321 -13.357 -37.392 1.00 85.94 87 VAL A O 1
ATOM 711 N N . PRO A 1 88 ? 23.224 -14.521 -35.474 1.00 87.88 88 PRO A N 1
ATOM 712 C CA . PRO A 1 88 ? 24.028 -13.558 -34.732 1.00 87.88 88 PRO A CA 1
ATOM 713 C C . PRO A 1 88 ? 25.494 -13.578 -35.190 1.00 87.88 88 PRO A C 1
ATOM 715 O O . PRO A 1 88 ? 26.101 -14.642 -35.338 1.00 87.88 88 PRO A O 1
ATOM 718 N N . ILE A 1 89 ? 26.068 -12.389 -35.394 1.00 91.62 89 ILE A N 1
ATOM 719 C CA . ILE A 1 89 ? 27.446 -12.194 -35.873 1.00 91.62 89 ILE A CA 1
ATOM 720 C C . ILE A 1 89 ? 28.230 -11.366 -34.850 1.00 91.62 89 ILE A C 1
ATOM 722 O O . ILE A 1 89 ? 27.865 -10.225 -34.583 1.00 91.62 89 ILE A O 1
ATOM 726 N N . ILE A 1 90 ? 29.308 -11.913 -34.292 1.00 91.44 90 ILE A N 1
ATOM 727 C CA . ILE A 1 90 ? 30.252 -11.187 -33.436 1.00 91.44 90 ILE A CA 1
ATOM 728 C C . ILE A 1 90 ? 31.431 -10.739 -34.292 1.00 91.44 90 ILE A C 1
ATOM 730 O O . ILE A 1 90 ? 32.114 -11.582 -34.873 1.00 91.44 90 ILE A O 1
ATOM 734 N N . PHE A 1 91 ? 31.709 -9.440 -34.350 1.00 92.25 91 PHE A N 1
ATOM 735 C CA . PHE A 1 91 ? 32.916 -8.960 -35.011 1.00 92.25 91 PHE A CA 1
ATOM 736 C C . PHE A 1 91 ? 34.145 -9.131 -34.125 1.00 92.25 91 PHE A C 1
ATOM 738 O O . PHE A 1 91 ? 34.122 -8.819 -32.940 1.00 92.25 91 PHE A O 1
ATOM 745 N N . VAL A 1 92 ? 35.241 -9.587 -34.716 1.00 90.88 92 VAL A N 1
ATOM 746 C CA . VAL A 1 92 ? 36.541 -9.681 -34.063 1.00 90.88 92 VAL A CA 1
ATOM 747 C C . VAL A 1 92 ? 37.435 -8.610 -34.675 1.00 90.88 92 VAL A C 1
ATOM 749 O O . VAL A 1 92 ? 37.647 -8.608 -35.884 1.00 90.88 92 VAL A O 1
ATOM 752 N N . THR A 1 93 ? 37.927 -7.668 -33.871 1.00 87.19 93 THR A N 1
ATOM 753 C CA . THR A 1 93 ? 38.659 -6.495 -34.378 1.00 87.19 93 THR A CA 1
ATOM 754 C C . THR A 1 93 ? 39.989 -6.282 -33.669 1.00 87.19 93 THR A C 1
ATOM 756 O O . THR A 1 93 ? 40.097 -6.464 -32.458 1.00 87.19 93 THR A O 1
ATOM 759 N N . GLY A 1 94 ? 41.016 -5.881 -34.423 1.00 80.56 94 GLY A N 1
ATOM 760 C CA . GLY A 1 94 ? 42.282 -5.382 -33.872 1.00 80.56 94 GLY A CA 1
ATOM 761 C C . GLY A 1 94 ? 42.262 -3.891 -33.525 1.00 80.56 94 GLY A C 1
ATOM 762 O O . GLY A 1 94 ? 43.174 -3.415 -32.854 1.00 80.56 94 GLY A O 1
ATOM 763 N N . ASN A 1 95 ? 41.240 -3.157 -33.974 1.00 73.62 95 ASN A N 1
ATOM 764 C CA . ASN A 1 95 ? 41.080 -1.729 -33.735 1.00 73.62 95 ASN A CA 1
ATOM 765 C C . ASN A 1 95 ? 39.691 -1.456 -33.152 1.00 73.62 95 ASN A C 1
ATOM 767 O O . ASN A 1 95 ? 38.676 -1.622 -33.831 1.00 73.62 95 ASN A O 1
ATOM 771 N N . ASP A 1 96 ? 39.648 -1.057 -31.884 1.00 73.69 96 ASP A N 1
ATOM 772 C CA . ASP A 1 96 ? 38.397 -0.862 -31.158 1.00 73.69 96 ASP A CA 1
ATOM 773 C C . ASP A 1 96 ? 37.973 0.608 -31.108 1.00 73.69 96 ASP A C 1
ATOM 775 O O . ASP A 1 96 ? 38.024 1.266 -30.068 1.00 73.69 96 ASP A O 1
ATOM 779 N N . THR A 1 97 ? 37.600 1.163 -32.263 1.00 77.19 97 THR A N 1
ATOM 780 C CA . THR A 1 97 ? 37.079 2.532 -32.320 1.00 77.19 97 THR A CA 1
ATOM 781 C C . THR A 1 97 ? 35.554 2.546 -32.294 1.00 77.19 97 THR A C 1
ATOM 783 O O . THR A 1 97 ? 34.892 1.684 -32.873 1.00 77.19 97 THR A O 1
ATOM 786 N N . ILE A 1 98 ? 34.976 3.590 -31.688 1.00 67.50 98 ILE A N 1
ATOM 787 C CA . ILE A 1 98 ? 33.521 3.822 -31.693 1.00 67.50 98 ILE A CA 1
ATOM 788 C C . ILE A 1 98 ? 32.981 3.843 -33.135 1.00 67.50 98 ILE A C 1
ATOM 790 O O . ILE A 1 98 ? 31.924 3.282 -33.406 1.00 67.50 98 ILE A O 1
ATOM 794 N N . ALA A 1 99 ? 33.729 4.426 -34.079 1.00 70.38 99 ALA A N 1
ATOM 795 C CA . ALA A 1 99 ? 33.335 4.497 -35.485 1.00 70.38 99 ALA A CA 1
ATOM 796 C C . ALA A 1 99 ? 33.256 3.115 -36.161 1.00 70.38 99 ALA A C 1
ATOM 798 O O . ALA A 1 99 ? 32.342 2.874 -36.951 1.00 70.38 99 ALA A O 1
ATOM 799 N N . ASP A 1 100 ? 34.180 2.202 -35.850 1.00 72.38 100 ASP A N 1
ATOM 800 C CA . ASP A 1 100 ? 34.178 0.846 -36.409 1.00 72.38 100 ASP A CA 1
ATOM 801 C C . ASP A 1 100 ? 33.089 -0.026 -35.769 1.00 72.38 100 ASP A C 1
ATOM 803 O O . ASP A 1 100 ? 32.401 -0.765 -36.481 1.00 72.38 100 ASP A O 1
ATOM 807 N N . ARG A 1 101 ? 32.838 0.140 -34.459 1.00 72.44 101 ARG A N 1
ATOM 808 C CA . ARG A 1 101 ? 31.685 -0.481 -33.785 1.00 72.44 101 ARG A CA 1
ATOM 809 C C . ARG A 1 101 ? 30.363 -0.041 -34.412 1.00 72.44 101 ARG A C 1
ATOM 811 O O . ARG A 1 101 ? 29.518 -0.878 -34.720 1.00 72.44 101 ARG A O 1
ATOM 818 N N . MET A 1 102 ? 30.195 1.257 -34.672 1.00 66.31 102 MET A N 1
ATOM 819 C CA . MET A 1 102 ? 28.992 1.789 -35.326 1.00 66.31 102 MET A CA 1
ATOM 820 C C . MET A 1 102 ? 28.781 1.201 -36.720 1.00 66.31 102 MET A C 1
ATOM 822 O O . MET A 1 102 ? 27.707 0.669 -36.992 1.00 66.31 102 MET A O 1
ATOM 826 N N . LYS A 1 103 ? 29.809 1.229 -37.580 1.00 73.44 103 LYS A N 1
ATOM 827 C CA . LYS A 1 103 ? 29.732 0.627 -38.921 1.00 73.44 103 LYS A CA 1
ATOM 828 C C . LYS A 1 103 ? 29.353 -0.846 -38.862 1.00 73.44 103 LYS A C 1
ATOM 830 O O . LYS A 1 103 ? 28.625 -1.330 -39.725 1.00 73.44 103 LYS A O 1
ATOM 835 N N . GLY A 1 104 ? 29.847 -1.571 -37.860 1.00 75.94 104 GLY A N 1
ATOM 836 C CA . GLY A 1 104 ? 29.521 -2.980 -37.729 1.00 75.94 104 GLY A CA 1
ATOM 837 C C . GLY A 1 104 ? 28.097 -3.226 -37.234 1.00 75.94 104 GLY A C 1
ATOM 838 O O . GLY A 1 104 ? 27.434 -4.100 -37.787 1.00 75.94 104 GLY A O 1
ATOM 839 N N . PHE A 1 105 ? 27.580 -2.430 -36.292 1.00 73.44 105 PHE A N 1
ATOM 840 C CA . PHE A 1 105 ? 26.164 -2.495 -35.903 1.00 73.44 105 PHE A CA 1
ATOM 841 C C . PHE A 1 105 ? 25.234 -2.124 -37.068 1.00 73.44 105 PHE A C 1
ATOM 843 O O . PHE A 1 105 ? 24.265 -2.836 -37.316 1.00 73.44 105 PHE A O 1
ATOM 850 N N . GLU A 1 106 ? 25.558 -1.084 -37.846 1.00 72.50 106 GLU A N 1
ATOM 851 C CA . GLU A 1 106 ? 24.817 -0.722 -39.068 1.00 72.50 106 GLU A CA 1
ATOM 852 C C . GLU A 1 106 ? 24.838 -1.838 -40.124 1.00 72.50 106 GLU A C 1
ATOM 854 O O . GLU A 1 106 ? 23.867 -2.021 -40.859 1.00 72.50 106 GLU A O 1
ATOM 859 N N . ALA A 1 107 ? 25.929 -2.606 -40.193 1.00 75.75 107 ALA A N 1
ATOM 860 C CA . ALA A 1 107 ? 26.047 -3.765 -41.072 1.00 75.75 107 ALA A CA 1
ATOM 861 C C . ALA A 1 107 ? 25.282 -5.007 -40.571 1.00 75.75 107 ALA A C 1
ATOM 863 O O . ALA A 1 107 ? 25.166 -5.969 -41.330 1.00 75.75 107 ALA A O 1
ATOM 864 N N . GLY A 1 108 ? 24.759 -4.992 -39.336 1.00 75.00 108 GLY A N 1
ATOM 865 C CA . GLY A 1 108 ? 23.994 -6.090 -38.731 1.00 75.00 108 GLY A CA 1
ATOM 866 C C . GLY A 1 108 ? 24.757 -6.934 -37.701 1.00 75.00 108 GLY A C 1
ATOM 867 O O . GLY A 1 108 ? 24.340 -8.051 -37.393 1.00 75.00 108 GLY A O 1
ATOM 868 N N . ALA A 1 109 ? 25.880 -6.449 -37.164 1.00 82.75 109 ALA A N 1
ATOM 869 C CA . ALA A 1 109 ? 26.601 -7.152 -36.104 1.00 82.75 109 ALA A CA 1
ATOM 870 C C . ALA A 1 109 ? 25.813 -7.205 -34.791 1.00 82.75 109 ALA A C 1
ATOM 872 O O . ALA A 1 109 ? 25.090 -6.285 -34.422 1.00 82.75 109 ALA 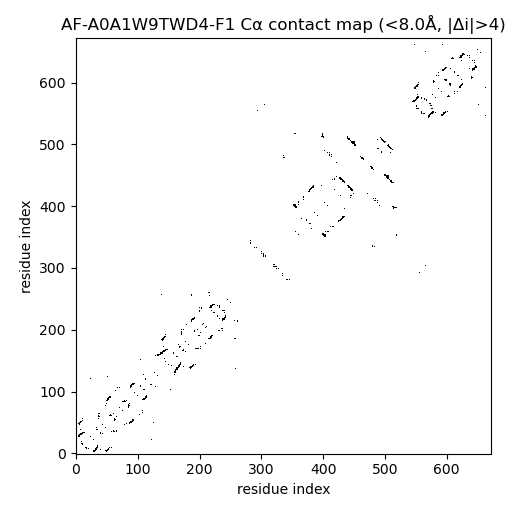A O 1
ATOM 873 N N . SER A 1 110 ? 25.999 -8.301 -34.066 1.00 80.00 110 SER A N 1
ATOM 874 C CA . SER A 1 110 ? 25.392 -8.572 -32.767 1.00 80.00 110 SER A CA 1
ATOM 875 C C . SER A 1 110 ? 26.239 -8.119 -31.586 1.00 80.00 110 SER A C 1
ATOM 877 O O . SER A 1 110 ? 25.650 -7.772 -30.563 1.00 80.00 110 SER A O 1
ATOM 879 N N . ASP A 1 111 ? 27.567 -8.183 -31.696 1.00 84.38 111 ASP A N 1
ATOM 880 C CA . ASP A 1 111 ? 28.518 -7.722 -30.676 1.00 84.38 111 ASP A CA 1
ATOM 881 C C . ASP A 1 111 ? 29.953 -7.653 -31.241 1.00 84.38 111 ASP A C 1
ATOM 883 O O . ASP A 1 111 ? 30.168 -7.992 -32.410 1.00 84.38 111 ASP A O 1
ATOM 887 N N . PHE A 1 112 ? 30.928 -7.232 -30.426 1.00 86.94 112 PHE A N 1
ATOM 888 C CA . PHE A 1 112 ? 32.343 -7.124 -30.804 1.00 86.94 112 PHE A CA 1
ATOM 889 C C . PHE A 1 112 ? 33.281 -7.707 -29.745 1.00 86.94 112 PHE A C 1
ATOM 891 O O . PHE A 1 112 ? 33.065 -7.523 -28.552 1.00 86.94 112 PHE A O 1
ATOM 898 N N . ILE A 1 113 ? 34.373 -8.323 -30.196 1.00 88.06 113 ILE A N 1
ATOM 899 C CA . ILE A 1 113 ? 35.492 -8.782 -29.367 1.00 88.06 113 ILE A CA 1
ATOM 900 C C . ILE A 1 113 ? 36.778 -8.125 -29.873 1.00 88.06 113 ILE A C 1
ATOM 902 O O . ILE A 1 113 ? 37.043 -8.088 -31.080 1.00 88.06 113 ILE A O 1
ATOM 906 N N . THR A 1 114 ? 37.594 -7.625 -28.948 1.00 87.38 114 THR A N 1
ATOM 907 C CA . THR A 1 114 ? 38.844 -6.927 -29.275 1.00 87.38 114 THR A CA 1
ATOM 908 C C . THR A 1 114 ? 40.057 -7.850 -29.177 1.00 87.38 114 THR A C 1
ATOM 910 O O . THR A 1 114 ? 40.153 -8.676 -28.275 1.00 87.38 114 THR A O 1
ATOM 913 N N . LYS A 1 115 ? 41.000 -7.723 -30.117 1.00 85.88 115 LYS A N 1
ATOM 914 C CA . LYS A 1 115 ? 42.298 -8.414 -30.092 1.00 85.88 115 LYS A CA 1
ATOM 915 C C . LYS A 1 115 ? 43.328 -7.511 -29.383 1.00 85.88 115 LYS A C 1
ATOM 917 O O . LYS A 1 115 ? 43.412 -6.335 -29.736 1.00 85.88 115 LYS A O 1
ATOM 922 N N . PRO A 1 116 ? 44.176 -8.030 -28.472 1.00 85.06 116 PRO A N 1
ATOM 923 C CA . PRO A 1 116 ? 44.286 -9.424 -28.035 1.00 85.06 116 PRO A CA 1
ATOM 924 C C . PRO A 1 116 ? 43.199 -9.823 -27.022 1.00 85.06 116 PRO A C 1
ATOM 926 O O . PRO A 1 116 ? 42.831 -9.026 -26.168 1.00 85.06 116 PRO A O 1
ATOM 929 N N . PHE A 1 117 ? 42.752 -11.080 -27.090 1.00 87.06 117 PHE A N 1
ATOM 930 C CA . PHE A 1 117 ? 41.677 -11.610 -26.243 1.00 87.06 117 PHE A CA 1
ATOM 931 C C . PHE A 1 117 ? 42.087 -11.739 -24.777 1.00 87.06 117 PHE A C 1
ATOM 933 O O . PHE A 1 117 ? 43.179 -12.236 -24.473 1.00 87.06 117 PHE A O 1
ATOM 940 N N . LEU A 1 118 ? 41.178 -11.388 -23.869 1.00 84.56 118 LEU A N 1
ATOM 941 C CA . LEU A 1 118 ? 41.274 -11.778 -22.466 1.00 84.56 118 LEU A CA 1
ATOM 942 C C . LEU A 1 118 ? 40.727 -13.202 -22.280 1.00 84.56 118 LEU A C 1
ATOM 944 O O . LEU A 1 118 ? 39.775 -13.618 -22.936 1.00 84.56 118 LEU A O 1
ATOM 948 N N . SER A 1 119 ? 41.329 -13.970 -21.368 1.00 82.25 119 SER A N 1
ATOM 949 C CA . SER A 1 119 ? 40.903 -15.352 -21.102 1.00 82.25 119 SER A CA 1
ATOM 950 C C . SER A 1 119 ? 39.435 -15.400 -20.659 1.00 82.25 119 SER A C 1
ATOM 952 O O . SER A 1 119 ? 39.096 -14.818 -19.630 1.00 82.25 119 SER A O 1
ATOM 954 N N . GLY A 1 120 ? 38.592 -16.142 -21.382 1.00 82.56 120 GLY A N 1
ATOM 955 C CA . GLY A 1 120 ? 37.169 -16.319 -21.063 1.00 82.56 120 GLY A CA 1
ATOM 956 C C . GLY A 1 120 ? 36.235 -15.273 -21.684 1.00 82.56 120 GLY A C 1
ATOM 957 O O . GLY A 1 120 ? 35.017 -15.407 -21.567 1.00 82.56 120 GLY A O 1
ATOM 958 N N . GLU A 1 121 ? 36.774 -14.238 -22.337 1.00 85.44 121 GLU A N 1
ATOM 959 C CA . GLU A 1 121 ? 35.996 -13.163 -22.969 1.00 85.44 121 GLU A CA 1
ATOM 960 C C . GLU A 1 121 ? 35.169 -13.675 -24.155 1.00 85.44 121 GLU A C 1
ATOM 962 O O . GLU A 1 121 ? 33.997 -13.316 -24.308 1.00 85.44 121 GLU A O 1
ATOM 967 N N . ILE A 1 122 ? 35.754 -14.554 -24.975 1.00 90.00 122 ILE A N 1
ATOM 968 C CA . ILE A 1 122 ? 35.096 -15.105 -26.162 1.00 90.00 122 ILE A CA 1
ATOM 969 C C . ILE A 1 122 ? 33.925 -15.979 -25.726 1.00 90.00 122 ILE A C 1
ATOM 971 O O . ILE A 1 122 ? 32.806 -15.805 -26.215 1.00 90.00 122 ILE A O 1
ATOM 975 N N . LEU A 1 123 ? 34.168 -16.879 -24.771 1.00 87.62 123 LEU A N 1
ATOM 976 C CA . LEU A 1 123 ? 33.132 -17.767 -24.264 1.00 87.62 123 LEU A CA 1
ATOM 977 C C . LEU A 1 123 ? 31.999 -16.990 -23.584 1.00 87.62 123 LEU A C 1
ATOM 979 O O . LEU A 1 123 ? 30.833 -17.280 -23.840 1.00 87.62 123 LEU A O 1
ATOM 983 N N . ALA A 1 124 ? 32.321 -15.990 -22.758 1.00 82.31 124 ALA A N 1
ATOM 984 C CA . ALA A 1 124 ? 31.315 -15.158 -22.099 1.00 82.31 124 ALA A CA 1
ATOM 985 C C . ALA A 1 124 ? 30.446 -14.399 -23.114 1.00 82.31 124 ALA A C 1
ATOM 987 O O . ALA A 1 124 ? 29.222 -14.381 -22.988 1.00 82.31 124 ALA A O 1
ATOM 988 N N . THR A 1 125 ? 31.058 -13.827 -24.155 1.00 84.31 125 THR A N 1
ATOM 989 C CA . THR A 1 125 ? 30.331 -13.099 -25.206 1.00 84.31 125 THR A CA 1
ATOM 990 C C . THR A 1 125 ? 29.414 -14.034 -25.994 1.00 84.31 125 THR A C 1
ATOM 992 O O . THR A 1 125 ? 28.248 -13.713 -26.220 1.00 84.31 125 THR A O 1
ATOM 995 N N . VAL A 1 126 ? 29.901 -15.221 -26.369 1.00 88.00 126 VAL A N 1
ATOM 996 C CA . VAL A 1 126 ? 29.097 -16.229 -27.076 1.00 88.00 126 VAL A CA 1
ATOM 997 C C . VAL A 1 126 ? 27.936 -16.728 -26.217 1.00 88.00 126 VAL A C 1
ATOM 999 O O . VAL A 1 126 ? 26.804 -16.753 -26.705 1.00 88.00 126 VAL A O 1
ATOM 1002 N N . LYS A 1 127 ? 28.180 -17.057 -24.941 1.00 84.00 127 LYS A N 1
ATOM 1003 C CA . LYS A 1 127 ? 27.129 -17.464 -23.994 1.00 84.00 127 LYS A CA 1
ATOM 1004 C C . LYS A 1 127 ? 26.060 -16.393 -23.846 1.00 84.00 127 LYS A C 1
ATOM 1006 O O . LYS A 1 127 ? 24.888 -16.695 -24.008 1.00 84.00 127 LYS A O 1
ATOM 1011 N N . ASN A 1 128 ? 26.452 -15.136 -23.649 1.00 78.50 128 ASN A N 1
ATOM 1012 C CA . ASN A 1 128 ? 25.503 -14.029 -23.514 1.00 78.50 128 ASN A CA 1
ATOM 1013 C C . ASN A 1 128 ? 24.603 -13.844 -24.748 1.00 78.50 128 ASN A C 1
ATOM 1015 O O . ASN A 1 128 ? 23.492 -13.333 -24.625 1.00 78.50 128 ASN A O 1
ATOM 1019 N N . ILE A 1 129 ? 25.066 -14.230 -25.941 1.00 80.44 129 ILE A N 1
ATOM 1020 C CA . ILE A 1 129 ? 24.277 -14.122 -27.174 1.00 80.44 129 ILE A CA 1
ATOM 1021 C C . ILE A 1 129 ? 23.390 -15.350 -27.396 1.00 80.44 129 ILE A C 1
ATOM 1023 O O . ILE A 1 129 ? 22.238 -15.196 -27.803 1.00 80.44 129 ILE A O 1
ATOM 1027 N N . LEU A 1 130 ? 23.914 -16.556 -27.168 1.00 81.06 130 LEU A N 1
ATOM 1028 C CA . LEU A 1 130 ? 23.191 -17.808 -27.418 1.00 81.06 130 LEU A CA 1
ATOM 1029 C C . LEU A 1 130 ? 22.236 -18.186 -26.276 1.00 81.06 130 LEU A C 1
ATOM 1031 O O . LEU A 1 130 ? 21.176 -18.759 -26.531 1.00 81.06 130 LEU A O 1
ATOM 1035 N N . GLU A 1 131 ? 22.585 -17.828 -25.043 1.00 73.69 131 GLU A N 1
ATOM 1036 C CA . GLU A 1 131 ? 21.874 -18.145 -23.802 1.00 73.69 131 GLU A CA 1
ATOM 1037 C C . GLU A 1 131 ? 21.756 -16.896 -22.902 1.00 73.69 131 GLU A C 1
ATOM 1039 O O . GLU A 1 131 ? 22.327 -16.849 -21.813 1.00 73.69 131 GLU A O 1
ATOM 1044 N N . PRO A 1 132 ? 21.032 -15.845 -23.332 1.00 65.19 132 PRO A N 1
ATOM 1045 C CA . PRO A 1 132 ? 20.917 -14.621 -22.545 1.00 65.19 132 PRO A CA 1
ATOM 1046 C C . PRO A 1 132 ? 20.186 -14.875 -21.216 1.00 65.19 132 PRO A C 1
ATOM 1048 O O . PRO A 1 132 ? 19.046 -15.355 -21.204 1.00 65.19 132 PRO A O 1
ATOM 1051 N N . GLU A 1 133 ? 20.805 -14.499 -20.090 1.00 61.59 133 GLU A N 1
ATOM 1052 C CA . GLU A 1 133 ? 20.120 -14.400 -18.798 1.00 61.59 133 GLU A CA 1
ATOM 1053 C C . GLU A 1 133 ? 19.077 -13.278 -18.877 1.00 61.59 133 GLU A C 1
ATOM 1055 O O . GLU A 1 133 ? 19.390 -12.093 -18.792 1.00 61.59 133 GLU A O 1
ATOM 1060 N N . LYS A 1 134 ? 17.806 -13.639 -19.073 1.00 65.75 134 LYS A N 1
ATOM 1061 C CA . LYS A 1 134 ? 16.722 -12.656 -19.187 1.00 65.75 134 LYS A CA 1
ATOM 1062 C C . LYS A 1 134 ? 16.429 -12.017 -17.829 1.00 65.75 134 LYS A C 1
ATOM 1064 O O . LYS A 1 134 ? 15.602 -12.519 -17.065 1.00 65.75 134 LYS A O 1
ATOM 1069 N N . ARG A 1 135 ? 17.091 -10.900 -17.540 1.00 67.00 135 ARG A N 1
ATOM 1070 C CA . ARG A 1 135 ? 17.007 -10.196 -16.255 1.00 67.00 135 ARG A CA 1
ATOM 1071 C C . ARG A 1 135 ? 15.665 -9.494 -16.028 1.00 67.00 135 ARG A C 1
ATOM 1073 O O . ARG A 1 135 ? 15.216 -9.412 -14.889 1.00 67.00 135 ARG A O 1
ATOM 1080 N N . PHE A 1 136 ? 14.988 -9.044 -17.087 1.00 74.62 136 PHE A N 1
ATOM 1081 C CA . PHE A 1 136 ? 13.829 -8.144 -16.986 1.00 74.62 136 PHE A CA 1
ATOM 1082 C C . PHE A 1 136 ? 12.564 -8.673 -17.693 1.00 74.62 136 PHE A C 1
ATOM 1084 O O . PHE A 1 136 ? 11.821 -7.924 -18.322 1.00 74.62 136 PHE A O 1
ATOM 1091 N N . THR A 1 137 ? 12.276 -9.973 -17.559 1.00 76.69 137 THR A N 1
ATOM 1092 C CA . THR A 1 137 ? 11.163 -10.673 -18.255 1.00 76.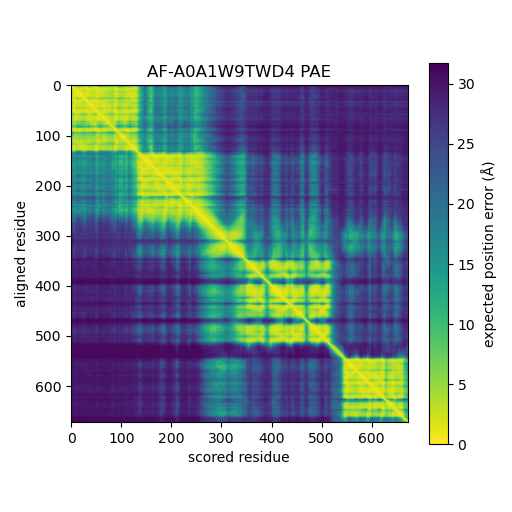69 137 THR A CA 1
ATOM 1093 C C . THR A 1 137 ? 9.748 -10.139 -17.999 1.00 76.69 137 THR A C 1
ATOM 1095 O O . THR A 1 137 ? 8.837 -10.404 -18.789 1.00 76.69 137 THR A O 1
ATOM 1098 N N . ASN A 1 138 ? 9.545 -9.408 -16.902 1.00 78.75 138 ASN A N 1
ATOM 1099 C CA . ASN A 1 138 ? 8.239 -8.888 -16.487 1.00 78.75 138 ASN A CA 1
ATOM 1100 C C . ASN A 1 138 ? 8.044 -7.397 -16.783 1.00 78.75 138 ASN A C 1
ATOM 1102 O O . ASN A 1 138 ? 7.006 -6.855 -16.405 1.00 78.75 138 ASN A O 1
ATOM 1106 N N . LEU A 1 139 ? 9.023 -6.744 -17.412 1.00 85.69 139 LEU A N 1
ATOM 1107 C CA . LEU A 1 139 ? 8.984 -5.311 -17.684 1.00 85.69 139 LEU A CA 1
ATOM 1108 C C . LEU A 1 139 ? 8.656 -5.035 -19.147 1.00 85.69 139 LEU A C 1
ATOM 1110 O O . LEU A 1 139 ? 8.988 -5.825 -20.038 1.00 85.69 139 LEU A O 1
ATOM 1114 N N . THR A 1 140 ? 8.030 -3.886 -19.377 1.00 91.88 140 THR A N 1
ATOM 1115 C CA . THR A 1 140 ? 7.658 -3.429 -20.713 1.00 91.88 140 THR A CA 1
ATOM 1116 C C . THR A 1 140 ? 8.212 -2.036 -20.986 1.00 91.88 140 THR A C 1
ATOM 1118 O O . THR A 1 140 ? 8.065 -1.129 -20.168 1.00 91.88 140 THR A O 1
ATOM 1121 N N . ALA A 1 141 ? 8.822 -1.847 -22.153 1.00 94.00 141 ALA A N 1
ATOM 1122 C CA . ALA A 1 141 ? 9.345 -0.567 -22.611 1.00 94.00 141 ALA A CA 1
ATOM 1123 C C . ALA A 1 141 ? 8.606 -0.081 -23.862 1.00 94.00 141 ALA A C 1
ATOM 1125 O O . ALA A 1 141 ? 8.275 -0.874 -24.742 1.00 94.00 141 ALA A O 1
ATOM 1126 N N . LEU A 1 142 ? 8.399 1.230 -23.967 1.00 97.06 142 LEU A N 1
ATOM 1127 C CA . LEU A 1 142 ? 8.011 1.895 -25.210 1.00 97.06 142 LEU A CA 1
ATOM 1128 C C . LEU A 1 142 ? 9.250 2.550 -25.823 1.00 97.06 142 LEU A C 1
ATOM 1130 O O . LEU A 1 142 ? 9.869 3.399 -25.185 1.00 97.06 142 LEU A O 1
ATOM 1134 N N . VAL A 1 143 ? 9.612 2.157 -27.045 1.00 97.31 143 VAL A N 1
ATOM 1135 C CA . VAL A 1 143 ? 10.750 2.717 -27.787 1.00 97.31 143 VAL A CA 1
ATOM 1136 C C . VAL A 1 143 ? 10.239 3.606 -28.915 1.00 97.31 143 VAL A C 1
ATOM 1138 O O . VAL A 1 143 ? 9.488 3.154 -29.782 1.00 97.31 143 VAL A O 1
ATOM 1141 N N . VAL A 1 144 ? 10.674 4.865 -28.917 1.00 97.38 144 VAL A N 1
ATOM 1142 C CA . VAL A 1 144 ? 10.237 5.897 -29.860 1.00 97.38 144 VAL A CA 1
ATOM 1143 C C . VAL A 1 144 ? 11.449 6.505 -30.550 1.00 97.38 144 VAL A C 1
ATOM 1145 O O . VAL A 1 144 ? 12.255 7.180 -29.919 1.00 97.38 144 VAL A O 1
ATOM 1148 N N . ASP A 1 145 ? 11.589 6.261 -31.844 1.00 94.25 145 ASP A N 1
ATOM 1149 C CA . ASP A 1 145 ? 12.655 6.841 -32.668 1.00 94.25 145 ASP A CA 1
ATOM 1150 C C . ASP A 1 145 ? 12.171 6.836 -34.128 1.00 94.25 145 ASP A C 1
ATOM 1152 O O . ASP A 1 145 ? 11.538 5.868 -34.571 1.00 94.25 145 ASP A O 1
ATOM 1156 N N . ASP A 1 146 ? 12.397 7.925 -34.862 1.00 92.50 146 ASP A N 1
ATOM 1157 C CA . ASP A 1 146 ? 11.956 8.081 -36.251 1.00 92.50 146 ASP A CA 1
ATOM 1158 C C . ASP A 1 146 ? 12.870 7.346 -37.240 1.00 92.50 146 ASP A C 1
ATOM 1160 O O . ASP A 1 146 ? 12.428 6.920 -38.314 1.00 92.50 146 ASP A O 1
ATOM 1164 N N . SER A 1 147 ? 14.119 7.095 -36.846 1.00 90.38 147 SER A N 1
ATOM 1165 C CA . SER A 1 147 ? 15.052 6.244 -37.566 1.00 90.38 147 SER A CA 1
ATOM 1166 C C . SER A 1 147 ? 14.789 4.777 -37.250 1.00 90.38 147 SER A C 1
ATOM 1168 O O . SER A 1 147 ? 15.086 4.268 -36.169 1.00 90.38 147 SER A O 1
ATOM 1170 N N . ILE A 1 148 ? 14.297 4.040 -38.248 1.00 84.81 148 ILE A N 1
ATOM 1171 C CA . ILE A 1 148 ? 14.038 2.601 -38.109 1.00 84.81 148 ILE A CA 1
ATOM 1172 C C . ILE A 1 148 ? 15.289 1.813 -37.703 1.00 84.81 148 ILE A C 1
ATOM 1174 O O . ILE A 1 148 ? 15.198 0.868 -36.924 1.00 84.81 148 ILE A O 1
ATOM 1178 N N . THR A 1 149 ? 16.464 2.220 -38.187 1.00 80.25 149 THR A N 1
ATOM 1179 C CA . THR A 1 149 ? 17.736 1.578 -37.845 1.00 80.25 149 THR A CA 1
ATOM 1180 C C . THR A 1 149 ? 18.080 1.806 -36.376 1.00 80.25 149 THR A C 1
ATOM 1182 O O . THR A 1 149 ? 18.367 0.843 -35.670 1.00 80.25 149 THR A O 1
ATOM 1185 N N . ALA A 1 150 ? 18.005 3.052 -35.892 1.00 83.12 150 ALA A N 1
ATOM 1186 C CA . ALA A 1 150 ? 18.302 3.372 -34.495 1.00 83.12 150 ALA A CA 1
ATOM 1187 C C . ALA A 1 150 ? 17.295 2.710 -33.543 1.00 83.12 150 ALA A C 1
ATOM 1189 O O . ALA A 1 150 ? 17.694 2.095 -32.551 1.00 83.12 150 ALA A O 1
ATOM 1190 N N . ARG A 1 151 ? 16.005 2.734 -33.906 1.00 90.69 151 ARG A N 1
ATOM 1191 C CA . ARG A 1 151 ? 14.945 2.031 -33.179 1.00 90.69 151 ARG A CA 1
ATOM 1192 C C . ARG A 1 151 ? 15.244 0.538 -33.060 1.00 90.69 151 ARG A C 1
ATOM 1194 O O . ARG A 1 151 ? 15.243 0.005 -31.955 1.00 90.69 151 ARG A O 1
ATOM 1201 N N . ASN A 1 152 ? 15.581 -0.127 -34.166 1.00 82.62 152 ASN A N 1
ATOM 1202 C CA . ASN A 1 152 ? 15.877 -1.563 -34.176 1.00 82.62 152 ASN A CA 1
ATOM 1203 C C . ASN A 1 152 ? 17.097 -1.936 -33.324 1.00 82.62 152 ASN A C 1
ATOM 1205 O O . ASN A 1 152 ? 17.095 -3.003 -32.707 1.00 82.62 152 ASN A O 1
ATOM 1209 N N . VAL A 1 153 ? 18.117 -1.074 -33.253 1.00 82.88 153 VAL A N 1
ATOM 1210 C CA . VAL A 1 153 ? 19.274 -1.287 -32.368 1.00 82.88 153 VAL A CA 1
ATOM 1211 C C . VAL A 1 153 ? 18.822 -1.322 -30.907 1.00 82.88 153 VAL A C 1
ATOM 1213 O O . VAL A 1 153 ? 19.116 -2.286 -30.201 1.00 82.88 153 VAL A O 1
ATOM 1216 N N . VAL A 1 154 ? 18.049 -0.325 -30.470 1.00 89.25 154 VAL A N 1
ATOM 1217 C CA . VAL A 1 154 ? 17.532 -0.250 -29.093 1.00 89.25 154 VAL A CA 1
ATOM 1218 C C . VAL A 1 154 ? 16.623 -1.440 -28.783 1.00 89.25 154 VAL A C 1
ATOM 1220 O O . VAL A 1 154 ? 16.810 -2.101 -27.764 1.00 89.25 154 VAL A O 1
ATOM 1223 N N . ILE A 1 155 ? 15.690 -1.767 -29.681 1.00 88.88 155 ILE A N 1
ATOM 1224 C CA . ILE A 1 155 ? 14.783 -2.914 -29.527 1.00 88.88 155 ILE A CA 1
ATOM 1225 C C . ILE A 1 155 ? 15.577 -4.212 -29.359 1.00 88.88 155 ILE A C 1
ATOM 1227 O O . ILE A 1 155 ? 15.312 -4.975 -28.434 1.00 88.88 155 ILE A O 1
ATOM 1231 N N . THR A 1 156 ? 16.586 -4.445 -30.201 1.00 83.12 156 THR A N 1
ATOM 1232 C CA . THR A 1 156 ? 17.406 -5.666 -30.141 1.00 83.12 156 THR A CA 1
ATOM 1233 C C . THR A 1 156 ? 18.142 -5.789 -28.808 1.00 83.12 156 THR A C 1
ATOM 1235 O O . THR A 1 156 ? 18.236 -6.888 -28.261 1.00 83.12 156 THR A O 1
ATOM 1238 N N . ILE A 1 157 ? 18.648 -4.677 -28.265 1.00 84.50 157 ILE A N 1
ATOM 1239 C CA . ILE A 1 157 ? 19.304 -4.664 -26.952 1.00 84.50 157 ILE A CA 1
ATOM 1240 C C . ILE A 1 157 ? 18.299 -5.033 -25.851 1.00 84.50 157 ILE A C 1
ATOM 1242 O O . ILE A 1 157 ? 18.575 -5.918 -25.047 1.00 84.50 157 ILE A O 1
ATOM 1246 N N . LEU A 1 158 ? 17.118 -4.413 -25.842 1.00 87.88 158 LEU A N 1
ATOM 1247 C CA . LEU A 1 158 ? 16.104 -4.638 -24.807 1.00 87.88 158 LEU A CA 1
ATOM 1248 C C . LEU A 1 158 ? 15.482 -6.043 -24.864 1.00 87.88 158 LEU A C 1
ATOM 1250 O O . LEU A 1 158 ? 15.250 -6.663 -23.825 1.00 87.88 158 LEU A O 1
ATOM 1254 N N . GLU A 1 159 ? 15.232 -6.573 -26.064 1.00 85.25 159 GLU A N 1
ATOM 1255 C CA . GLU A 1 159 ? 14.681 -7.920 -26.237 1.00 85.25 159 GLU A CA 1
ATOM 1256 C C . GLU A 1 159 ? 15.628 -9.005 -25.707 1.00 85.25 159 GLU A C 1
ATOM 1258 O O . GLU A 1 159 ? 15.163 -10.029 -25.195 1.00 85.25 159 GLU A O 1
ATOM 1263 N N . ARG A 1 160 ? 16.949 -8.796 -25.818 1.00 79.31 160 ARG A N 1
ATOM 1264 C CA . ARG A 1 160 ? 17.959 -9.714 -25.263 1.00 79.31 160 ARG A CA 1
ATOM 1265 C C . ARG A 1 160 ? 17.892 -9.773 -23.740 1.00 79.31 160 ARG A C 1
ATOM 1267 O O . ARG A 1 160 ? 18.001 -10.857 -23.180 1.00 79.31 160 ARG A O 1
ATOM 1274 N N . GLU A 1 161 ? 17.590 -8.651 -23.094 1.00 79.38 161 GLU A N 1
ATOM 1275 C CA . GLU A 1 161 ? 17.363 -8.572 -21.645 1.00 79.38 161 GLU A CA 1
ATOM 1276 C C . GLU A 1 161 ? 15.994 -9.141 -21.206 1.00 79.38 161 GLU A C 1
ATOM 1278 O O . GLU A 1 161 ? 15.698 -9.256 -20.012 1.00 79.38 161 GLU A O 1
ATOM 1283 N N . GLY A 1 162 ? 15.148 -9.536 -22.164 1.00 80.44 162 GLY A N 1
ATOM 1284 C CA . GLY A 1 162 ? 13.829 -10.123 -21.927 1.00 80.44 162 GLY A CA 1
ATOM 1285 C C . GLY A 1 162 ? 12.692 -9.114 -21.759 1.00 80.44 162 GLY A C 1
ATOM 1286 O O . GLY A 1 162 ? 11.591 -9.527 -21.400 1.00 80.44 162 GLY A O 1
ATOM 1287 N N . ILE A 1 163 ? 12.933 -7.829 -22.028 1.00 88.12 163 ILE A N 1
ATOM 1288 C CA . ILE A 1 163 ? 11.940 -6.756 -21.896 1.00 88.12 163 ILE A CA 1
ATOM 1289 C C . ILE A 1 163 ? 10.929 -6.846 -23.048 1.00 88.12 163 ILE A C 1
ATOM 1291 O O . ILE A 1 163 ? 11.304 -7.047 -24.206 1.00 88.12 163 ILE A O 1
ATOM 1295 N N . LYS A 1 164 ? 9.636 -6.687 -22.747 1.00 91.38 164 LYS A N 1
ATOM 1296 C CA . LYS A 1 164 ? 8.572 -6.596 -23.762 1.00 91.38 164 LYS A CA 1
ATOM 1297 C C . LYS A 1 164 ? 8.550 -5.202 -24.375 1.00 91.38 164 LYS A C 1
ATOM 1299 O O . LYS A 1 164 ? 8.716 -4.222 -23.659 1.00 91.38 164 LYS A O 1
ATOM 1304 N N . ILE A 1 165 ? 8.317 -5.097 -25.680 1.00 94.31 165 ILE A N 1
ATOM 1305 C CA . ILE A 1 165 ? 8.493 -3.834 -26.402 1.00 94.31 165 ILE A CA 1
ATOM 1306 C C . ILE A 1 165 ? 7.205 -3.392 -27.086 1.00 94.31 165 ILE A C 1
ATOM 1308 O O . ILE A 1 165 ? 6.610 -4.150 -27.849 1.00 94.31 165 ILE A O 1
ATOM 1312 N N . PHE A 1 166 ? 6.836 -2.136 -26.853 1.00 96.56 166 PHE A N 1
ATOM 1313 C CA . PHE A 1 166 ? 6.011 -1.343 -27.755 1.00 96.56 166 PHE A CA 1
ATOM 1314 C C . PHE A 1 166 ? 6.916 -0.436 -28.590 1.00 96.56 166 PHE A C 1
ATOM 1316 O O . PHE A 1 166 ? 7.917 0.085 -28.095 1.00 96.56 166 PHE A O 1
ATOM 1323 N N . GLU A 1 167 ? 6.561 -0.223 -29.851 1.00 96.31 167 GLU A N 1
ATOM 1324 C CA . GLU A 1 167 ? 7.314 0.632 -30.766 1.00 96.31 167 GLU A CA 1
ATOM 1325 C C . GLU A 1 167 ? 6.451 1.776 -31.295 1.00 96.31 167 GLU A C 1
ATOM 1327 O O . GLU A 1 167 ? 5.258 1.605 -31.537 1.00 96.31 167 GLU A O 1
ATOM 1332 N N . ALA A 1 168 ? 7.067 2.939 -31.493 1.00 96.31 168 ALA A N 1
ATOM 1333 C CA . ALA A 1 168 ? 6.461 4.073 -32.177 1.00 96.31 168 ALA A CA 1
ATOM 1334 C C . ALA A 1 168 ? 7.498 4.793 -33.044 1.00 96.31 168 ALA A C 1
ATOM 1336 O O . ALA A 1 168 ? 8.688 4.837 -32.720 1.00 96.31 168 ALA A O 1
ATOM 1337 N N . LYS A 1 169 ? 7.049 5.380 -34.155 1.00 93.94 169 LYS A N 1
ATOM 1338 C CA . LYS A 1 169 ? 7.922 6.113 -35.088 1.00 93.94 169 LYS A CA 1
ATOM 1339 C C . LYS A 1 169 ? 7.998 7.614 -34.819 1.00 93.94 169 LYS A C 1
ATOM 1341 O O . LYS A 1 169 ? 8.828 8.289 -35.411 1.00 93.94 169 LYS A O 1
ATOM 1346 N N . ASN A 1 170 ? 7.094 8.156 -34.009 1.00 94.50 170 ASN A N 1
ATOM 1347 C CA . ASN A 1 170 ? 7.063 9.571 -33.661 1.00 94.50 170 ASN A CA 1
ATOM 1348 C C . ASN A 1 170 ? 6.320 9.794 -32.336 1.00 94.50 170 ASN A C 1
ATOM 1350 O O . ASN A 1 170 ? 5.689 8.881 -31.796 1.00 94.50 170 ASN A O 1
ATOM 1354 N N . GLY A 1 171 ? 6.378 11.023 -31.816 1.00 94.19 171 GLY A N 1
ATOM 1355 C CA . GLY A 1 171 ? 5.755 11.352 -30.535 1.00 94.19 171 GLY A CA 1
ATOM 1356 C C . GLY A 1 171 ? 4.223 11.268 -30.523 1.00 94.19 171 GLY A C 1
ATOM 1357 O O . GLY A 1 171 ? 3.646 11.032 -29.466 1.00 94.19 171 GLY A O 1
ATOM 1358 N N . ILE A 1 172 ? 3.544 11.412 -31.668 1.00 95.25 172 ILE A N 1
ATOM 1359 C CA . ILE A 1 172 ? 2.076 11.308 -31.730 1.00 95.25 172 ILE A CA 1
ATOM 1360 C C . ILE A 1 172 ? 1.646 9.856 -31.512 1.00 95.25 172 ILE A C 1
ATOM 1362 O O . ILE A 1 172 ? 0.862 9.584 -30.605 1.00 95.25 172 ILE A O 1
ATOM 1366 N N . GLU A 1 173 ? 2.216 8.927 -32.281 1.00 96.00 173 GLU A N 1
ATOM 1367 C CA . GLU A 1 173 ? 1.957 7.488 -32.152 1.00 96.00 173 GLU A CA 1
ATOM 1368 C C . GLU A 1 173 ? 2.335 6.981 -30.753 1.00 96.00 173 GLU A C 1
ATOM 1370 O O . GLU A 1 173 ? 1.573 6.250 -30.122 1.00 96.00 173 GLU A O 1
ATOM 1375 N N . ALA A 1 174 ? 3.469 7.439 -30.215 1.00 96.50 174 ALA A N 1
ATOM 1376 C CA . ALA A 1 174 ? 3.879 7.106 -28.855 1.00 96.50 174 ALA A CA 1
ATOM 1377 C C . ALA A 1 174 ? 2.846 7.551 -27.810 1.00 96.50 174 ALA A C 1
ATOM 1379 O O . ALA A 1 174 ? 2.523 6.797 -26.892 1.00 96.50 174 ALA A O 1
ATOM 1380 N N . PHE A 1 175 ? 2.304 8.764 -27.947 1.00 96.12 175 PHE A N 1
ATOM 1381 C CA . PHE A 1 175 ? 1.286 9.271 -27.033 1.00 96.12 175 PHE A CA 1
ATOM 1382 C C . PHE A 1 175 ? -0.023 8.470 -27.124 1.00 96.12 175 PHE A C 1
ATOM 1384 O O . PHE A 1 175 ? -0.624 8.169 -26.096 1.00 96.12 175 PHE A O 1
ATOM 1391 N N . GLU A 1 176 ? -0.446 8.065 -28.324 1.00 95.19 176 GLU A N 1
ATOM 1392 C CA . GLU A 1 176 ? -1.623 7.204 -28.520 1.00 95.19 176 GLU A CA 1
ATOM 1393 C C . GLU A 1 176 ? -1.453 5.824 -27.864 1.00 95.19 176 GLU A C 1
ATOM 1395 O O . GLU A 1 176 ? -2.366 5.330 -27.189 1.00 95.19 176 GLU A O 1
ATOM 1400 N N . ILE A 1 177 ? -0.264 5.224 -27.994 1.00 95.31 177 ILE A N 1
ATOM 1401 C CA . ILE A 1 177 ? 0.075 3.965 -27.321 1.00 95.31 177 ILE A CA 1
ATOM 1402 C C . ILE A 1 177 ? 0.022 4.145 -25.802 1.00 95.31 177 ILE A C 1
ATOM 1404 O O . ILE A 1 177 ? -0.597 3.323 -25.124 1.00 95.31 177 ILE A O 1
ATOM 1408 N N . MET A 1 178 ? 0.594 5.232 -25.270 1.00 94.31 178 MET A N 1
ATOM 1409 C CA . MET A 1 178 ? 0.552 5.542 -23.836 1.00 94.31 178 MET A CA 1
ATOM 1410 C C . MET A 1 178 ? -0.880 5.720 -23.325 1.00 94.31 178 MET A C 1
ATOM 1412 O O . MET A 1 178 ? -1.204 5.192 -22.269 1.00 94.31 178 MET A O 1
ATOM 1416 N N . CYS A 1 179 ? -1.763 6.390 -24.069 1.00 92.81 179 CYS A N 1
ATOM 1417 C CA . CYS A 1 179 ? -3.177 6.517 -23.698 1.00 92.81 179 CYS A CA 1
ATOM 1418 C C . CYS A 1 179 ? -3.882 5.158 -23.571 1.00 92.81 179 CYS A C 1
ATOM 1420 O O . CYS A 1 179 ? -4.780 5.009 -22.744 1.00 92.81 179 CYS A O 1
ATOM 1422 N N . THR A 1 180 ? -3.478 4.177 -24.380 1.00 92.75 180 THR A N 1
ATOM 1423 C CA . THR A 1 180 ? -4.118 2.855 -24.432 1.00 92.75 180 THR A CA 1
ATOM 1424 C C . THR A 1 180 ? -3.511 1.871 -23.424 1.00 92.75 180 THR A C 1
ATOM 1426 O O . THR A 1 180 ? -4.246 1.110 -22.803 1.00 92.75 180 THR A O 1
ATOM 1429 N N . HIS A 1 181 ? -2.190 1.911 -23.218 1.00 91.38 181 HIS A N 1
ATOM 1430 C CA . HIS A 1 181 ? -1.431 0.911 -22.451 1.00 91.38 181 HIS A CA 1
ATOM 1431 C C . HIS A 1 181 ? -0.672 1.509 -21.247 1.00 91.38 181 HIS A C 1
ATOM 1433 O O . HIS A 1 181 ? 0.344 0.965 -20.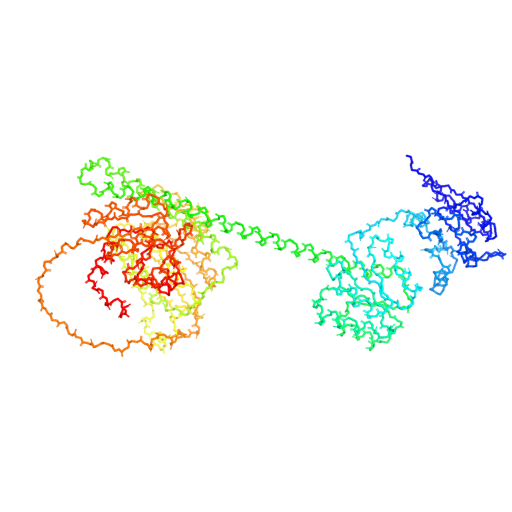815 1.00 91.38 181 HIS A O 1
ATOM 1439 N N . MET A 1 182 ? -1.147 2.625 -20.674 1.00 84.00 182 MET A N 1
ATOM 1440 C CA . MET A 1 182 ? -0.432 3.371 -19.619 1.00 84.00 182 MET A CA 1
ATOM 1441 C C . MET A 1 182 ? -0.002 2.537 -18.401 1.00 84.00 182 MET A C 1
ATOM 1443 O O . MET A 1 182 ? 0.991 2.864 -17.762 1.00 84.00 182 MET A O 1
ATOM 1447 N N . SER A 1 183 ? -0.757 1.493 -18.045 1.00 81.62 183 SER A N 1
ATOM 1448 C CA . SER A 1 183 ? -0.479 0.647 -16.872 1.00 81.62 183 SER A CA 1
ATOM 1449 C C . SER A 1 183 ? 0.473 -0.515 -17.167 1.00 81.62 183 SER A C 1
ATOM 1451 O O . SER A 1 183 ? 0.906 -1.196 -16.238 1.00 81.62 183 SER A O 1
ATOM 1453 N N . GLU A 1 184 ? 0.767 -0.762 -18.443 1.00 88.12 184 GLU A N 1
ATOM 1454 C CA . GLU A 1 184 ? 1.637 -1.852 -18.888 1.00 88.12 184 GLU A CA 1
ATOM 1455 C C . GLU A 1 184 ? 3.072 -1.385 -19.113 1.00 88.12 184 GLU A C 1
ATOM 1457 O O . GLU A 1 184 ? 3.993 -2.173 -18.931 1.00 88.12 184 GLU A O 1
ATOM 1462 N N . ILE A 1 185 ? 3.258 -0.121 -19.501 1.00 92.25 185 ILE A N 1
ATOM 1463 C CA . ILE A 1 185 ? 4.559 0.446 -19.858 1.00 92.25 185 ILE A CA 1
ATOM 1464 C C . ILE A 1 185 ? 5.291 0.893 -18.590 1.00 92.25 185 ILE A C 1
ATOM 1466 O O . ILE A 1 185 ? 4.849 1.804 -17.893 1.00 92.25 185 ILE A O 1
ATOM 1470 N N . ASP A 1 186 ? 6.436 0.269 -18.315 1.00 90.94 186 ASP A N 1
ATOM 1471 C CA . ASP A 1 186 ? 7.262 0.555 -17.140 1.00 90.94 186 ASP A CA 1
ATOM 1472 C C . ASP A 1 186 ? 8.377 1.578 -17.444 1.00 90.94 186 ASP A C 1
ATOM 1474 O O . ASP A 1 186 ? 8.890 2.208 -16.522 1.00 90.94 186 ASP A O 1
ATOM 1478 N N . ILE A 1 187 ? 8.748 1.781 -18.718 1.00 93.12 187 ILE A N 1
ATOM 1479 C CA . ILE A 1 187 ? 9.724 2.798 -19.146 1.00 93.12 187 ILE A CA 1
ATOM 1480 C C . ILE A 1 187 ? 9.448 3.310 -20.566 1.00 93.12 187 ILE A C 1
ATOM 1482 O O . ILE A 1 187 ? 9.026 2.557 -21.443 1.00 93.12 187 ILE A O 1
ATOM 1486 N N . LEU A 1 188 ? 9.731 4.591 -20.809 1.00 96.19 188 LEU A N 1
ATOM 1487 C CA . LEU A 1 188 ? 9.736 5.197 -22.142 1.00 96.19 188 LEU A CA 1
ATOM 1488 C C . LEU A 1 188 ? 11.169 5.548 -22.547 1.00 96.19 188 LEU A C 1
ATOM 1490 O O . LEU A 1 188 ? 11.874 6.236 -21.812 1.00 96.19 188 LEU A O 1
ATOM 1494 N N . ILE A 1 189 ? 11.579 5.118 -23.735 1.00 96.56 189 ILE A N 1
ATOM 1495 C CA . ILE A 1 189 ? 12.846 5.488 -24.364 1.00 96.56 189 ILE A CA 1
ATOM 1496 C C . ILE A 1 189 ? 12.506 6.252 -25.637 1.00 96.56 189 ILE A C 1
ATOM 1498 O O . ILE A 1 189 ? 11.839 5.706 -26.511 1.00 96.56 189 ILE A O 1
ATOM 1502 N N . THR A 1 190 ? 12.926 7.510 -25.744 1.00 96.25 190 THR A N 1
ATOM 1503 C CA . THR A 1 190 ? 12.522 8.386 -26.855 1.00 96.25 190 THR A CA 1
ATOM 1504 C C . THR A 1 190 ? 13.702 9.133 -27.450 1.00 96.25 190 THR A C 1
ATOM 1506 O O . THR A 1 190 ? 14.555 9.625 -26.714 1.00 96.25 190 THR A O 1
ATOM 1509 N N . ASP A 1 191 ? 13.726 9.296 -28.771 1.00 94.38 191 ASP A N 1
ATOM 1510 C CA . ASP A 1 191 ? 14.585 10.296 -29.400 1.00 94.38 191 ASP A CA 1
ATOM 1511 C C . ASP A 1 191 ? 14.136 11.705 -28.985 1.00 94.38 191 ASP A C 1
ATOM 1513 O O . ASP A 1 191 ? 12.951 11.972 -28.754 1.00 94.38 191 ASP A O 1
ATOM 1517 N N . PHE A 1 192 ? 15.095 12.615 -28.858 1.00 90.94 192 PHE A N 1
ATOM 1518 C CA . PHE A 1 192 ? 14.835 14.010 -28.532 1.00 90.94 192 PHE A CA 1
ATOM 1519 C C . PHE A 1 192 ? 14.243 14.758 -29.734 1.00 90.94 192 PHE A C 1
ATOM 1521 O O . PHE A 1 192 ? 13.247 15.470 -29.588 1.00 90.94 192 PHE A O 1
ATOM 1528 N N . MET A 1 193 ? 14.828 14.575 -30.923 1.00 89.06 193 MET A N 1
ATOM 1529 C CA . MET A 1 193 ? 14.398 15.237 -32.159 1.00 89.06 193 MET A CA 1
ATOM 1530 C C . MET A 1 193 ? 13.615 14.257 -33.019 1.00 89.06 193 MET A C 1
ATOM 1532 O O . MET A 1 193 ? 14.184 13.285 -33.488 1.00 89.06 193 MET A O 1
ATOM 1536 N N . MET A 1 194 ? 12.333 14.526 -33.256 1.00 92.31 194 MET A N 1
ATOM 1537 C CA . MET A 1 194 ? 11.486 13.671 -34.090 1.00 92.31 194 MET A CA 1
ATOM 1538 C C . MET A 1 194 ? 10.523 14.526 -34.921 1.00 92.31 194 MET A C 1
ATOM 1540 O O . MET A 1 194 ? 10.123 15.608 -34.481 1.00 92.31 194 MET A O 1
ATOM 1544 N N . PRO A 1 195 ? 10.108 14.070 -36.114 1.00 85.38 195 PRO A N 1
ATOM 1545 C CA . PRO A 1 195 ? 9.084 14.746 -36.893 1.00 85.38 195 PRO A CA 1
ATOM 1546 C C . PRO A 1 195 ? 7.753 14.793 -36.134 1.00 85.38 195 PRO A C 1
ATOM 1548 O O . PRO A 1 195 ? 7.443 13.918 -35.326 1.00 85.38 195 PRO A O 1
ATOM 1551 N N . GLU A 1 196 ? 6.948 15.813 -36.446 1.00 91.50 196 GLU A N 1
ATOM 1552 C CA . GLU A 1 196 ? 5.616 16.091 -35.877 1.00 91.50 196 GLU A CA 1
ATOM 1553 C C . GLU A 1 196 ? 5.635 16.482 -34.388 1.00 91.50 196 GLU A C 1
ATOM 1555 O O . GLU A 1 196 ? 5.202 17.580 -34.027 1.00 91.50 196 GLU A O 1
ATOM 1560 N N . MET A 1 197 ? 6.172 15.620 -33.527 1.00 92.31 197 MET A N 1
ATOM 1561 C CA . MET A 1 197 ? 6.284 15.832 -32.089 1.00 92.31 197 MET A CA 1
ATOM 1562 C C . MET A 1 197 ? 7.643 15.352 -31.579 1.00 92.31 197 MET A C 1
ATOM 1564 O O . MET A 1 197 ? 7.913 14.154 -31.555 1.00 92.31 197 MET A O 1
ATOM 1568 N N . ASN A 1 198 ? 8.449 16.306 -31.110 1.00 92.38 198 ASN A N 1
ATOM 1569 C CA . ASN A 1 198 ? 9.709 16.054 -30.411 1.00 92.38 198 ASN A CA 1
ATOM 1570 C C . ASN A 1 198 ? 9.493 15.330 -29.071 1.00 92.38 198 ASN A C 1
ATOM 1572 O O . ASN A 1 198 ? 8.420 15.422 -28.461 1.00 92.38 198 ASN A O 1
ATOM 1576 N N . GLY A 1 199 ? 10.542 14.668 -28.580 1.00 92.06 199 GLY A N 1
ATOM 1577 C CA . GLY A 1 199 ? 10.495 13.897 -27.336 1.00 92.06 199 GLY A CA 1
ATOM 1578 C C . GLY A 1 199 ? 10.211 14.745 -26.091 1.00 92.06 199 GLY A C 1
ATOM 1579 O O . GLY A 1 199 ? 9.542 14.284 -25.169 1.00 92.06 199 GLY A O 1
ATOM 1580 N N . ASP A 1 200 ? 10.670 15.999 -26.053 1.00 92.00 200 ASP A N 1
ATOM 1581 C CA . ASP A 1 200 ? 10.412 16.926 -24.943 1.00 92.00 200 ASP A CA 1
ATOM 1582 C C . ASP A 1 200 ? 8.918 17.263 -24.831 1.00 92.00 200 ASP A C 1
ATOM 1584 O O . ASP A 1 200 ? 8.326 17.148 -23.758 1.00 92.00 200 ASP A O 1
ATOM 1588 N N . LYS A 1 201 ? 8.270 17.565 -25.961 1.00 93.75 201 LYS A N 1
ATOM 1589 C CA . LYS A 1 201 ? 6.820 17.777 -26.034 1.00 93.75 201 LYS A CA 1
ATOM 1590 C C . LYS A 1 201 ? 6.038 16.520 -25.664 1.00 93.75 201 LYS A C 1
ATOM 1592 O O . LYS A 1 201 ? 5.046 16.627 -24.947 1.00 93.75 201 LYS A O 1
ATOM 1597 N N . LEU A 1 202 ? 6.476 15.344 -26.124 1.00 95.69 202 LEU A N 1
ATOM 1598 C CA . LEU A 1 202 ? 5.881 14.064 -25.727 1.00 95.69 202 LEU A CA 1
ATOM 1599 C C . LEU A 1 202 ? 5.942 13.883 -24.204 1.00 95.69 202 LEU A C 1
ATOM 1601 O O . LEU A 1 202 ? 4.924 13.604 -23.571 1.00 95.69 202 LEU A O 1
ATOM 1605 N N . CYS A 1 203 ? 7.117 14.098 -23.613 1.00 95.19 203 CYS A N 1
ATOM 1606 C CA . CYS A 1 203 ? 7.331 14.011 -22.173 1.00 95.19 203 CYS A CA 1
ATOM 1607 C C . CYS A 1 203 ? 6.417 14.977 -21.410 1.00 95.19 203 CYS A C 1
ATOM 1609 O O . CYS A 1 203 ? 5.708 14.557 -20.494 1.00 95.19 203 CYS A O 1
ATOM 1611 N N . GLU A 1 204 ? 6.340 16.242 -21.829 1.00 94.19 204 GLU A N 1
ATOM 1612 C CA . GLU A 1 204 ? 5.439 17.213 -21.207 1.00 94.19 204 GLU A CA 1
ATOM 1613 C C . GLU A 1 204 ? 3.971 16.776 -21.261 1.00 94.19 204 GLU A C 1
ATOM 1615 O O . GLU A 1 204 ? 3.266 16.897 -20.255 1.00 94.19 204 GLU A O 1
ATOM 1620 N N . LYS A 1 205 ? 3.502 16.255 -22.404 1.00 94.44 205 LYS A N 1
ATOM 1621 C CA . LYS A 1 205 ? 2.128 15.752 -22.531 1.00 94.44 205 LYS A CA 1
ATOM 1622 C C . LYS A 1 205 ? 1.878 14.563 -21.608 1.00 94.44 205 LYS A C 1
ATOM 1624 O O . LYS A 1 205 ? 0.855 14.535 -20.935 1.00 94.44 205 LYS A O 1
ATOM 1629 N N . ILE A 1 206 ? 2.811 13.617 -21.507 1.00 94.19 206 ILE A N 1
ATOM 1630 C CA . ILE A 1 206 ? 2.684 12.465 -20.598 1.00 94.19 206 ILE A CA 1
ATOM 1631 C C . ILE A 1 206 ? 2.583 12.926 -19.137 1.00 94.19 206 ILE A C 1
ATOM 1633 O O . ILE A 1 206 ? 1.728 12.444 -18.391 1.00 94.19 206 ILE A O 1
ATOM 1637 N N . ARG A 1 207 ? 3.417 13.886 -18.718 1.00 92.75 207 ARG A N 1
ATOM 1638 C CA . ARG A 1 207 ? 3.394 14.408 -17.342 1.00 92.75 207 ARG A CA 1
ATOM 1639 C C . ARG A 1 207 ? 2.120 15.198 -17.039 1.00 92.75 207 ARG A C 1
ATOM 1641 O O . ARG A 1 207 ? 1.561 15.029 -15.960 1.00 92.75 207 ARG A O 1
ATOM 1648 N N . LYS A 1 208 ? 1.662 16.046 -17.967 1.00 91.38 208 LYS A N 1
ATOM 1649 C CA . LYS A 1 208 ? 0.519 16.955 -17.761 1.00 91.38 208 LYS A CA 1
ATOM 1650 C C . LYS A 1 208 ? -0.838 16.288 -17.987 1.00 91.38 208 LYS A C 1
ATOM 1652 O O . LYS A 1 208 ? -1.747 16.502 -17.195 1.00 91.38 208 LYS A O 1
ATOM 1657 N N . GLU A 1 209 ? -0.989 15.519 -19.063 1.00 92.81 209 GLU A N 1
ATOM 1658 C CA . GLU A 1 209 ? -2.286 14.974 -19.492 1.00 92.81 209 GLU A CA 1
ATOM 1659 C C . GLU A 1 209 ? -2.554 13.580 -18.913 1.00 92.81 209 GLU A C 1
ATOM 1661 O O . GLU A 1 209 ? -3.687 13.294 -18.536 1.00 92.81 209 GLU A O 1
ATOM 1666 N N . LEU A 1 210 ? -1.527 12.726 -18.795 1.00 89.56 210 LEU A N 1
ATOM 1667 C CA . LEU A 1 210 ? -1.678 11.359 -18.268 1.00 89.56 210 LEU A CA 1
ATOM 1668 C C . LEU A 1 210 ? -1.330 11.236 -16.777 1.00 89.56 210 LEU A C 1
ATOM 1670 O O . LEU A 1 210 ? -1.533 10.180 -16.185 1.00 89.56 210 LEU A O 1
ATOM 1674 N N . ASN A 1 211 ? -0.803 12.301 -16.161 1.00 88.25 211 ASN A N 1
ATOM 1675 C CA . ASN A 1 211 ? -0.380 12.339 -14.756 1.00 88.25 211 ASN A CA 1
ATOM 1676 C C . ASN A 1 211 ? 0.604 11.210 -14.364 1.00 88.25 211 ASN A C 1
ATOM 1678 O O . ASN A 1 211 ? 0.670 10.781 -13.211 1.00 88.25 211 ASN A O 1
ATOM 1682 N N . LEU A 1 212 ? 1.398 10.721 -15.323 1.00 86.75 212 LEU A N 1
ATOM 1683 C CA . LEU A 1 212 ? 2.392 9.668 -15.104 1.00 86.75 212 LEU A CA 1
ATOM 1684 C C . LEU A 1 212 ? 3.704 10.275 -14.604 1.00 86.75 212 LEU A C 1
ATOM 1686 O O . LEU A 1 212 ? 4.711 10.275 -15.307 1.00 86.75 212 LEU A O 1
ATOM 1690 N N . ILE A 1 213 ? 3.693 10.831 -13.393 1.00 83.44 213 ILE A N 1
ATOM 1691 C CA . ILE A 1 213 ? 4.840 11.562 -12.821 1.00 83.44 213 ILE A CA 1
ATOM 1692 C C . ILE A 1 213 ? 6.045 10.635 -12.595 1.00 83.44 213 ILE A C 1
ATOM 1694 O O . ILE A 1 213 ? 7.184 11.038 -12.810 1.00 83.44 213 ILE A O 1
ATOM 1698 N N . ASN A 1 214 ? 5.786 9.380 -12.223 1.00 84.12 214 ASN A N 1
ATOM 1699 C CA . ASN A 1 214 ? 6.821 8.422 -11.825 1.00 84.12 214 ASN A CA 1
ATOM 1700 C C . ASN A 1 214 ? 7.316 7.524 -12.967 1.00 84.12 214 ASN A C 1
ATOM 1702 O O . ASN A 1 214 ? 8.197 6.701 -12.734 1.00 84.12 214 ASN A O 1
ATOM 1706 N N . LEU A 1 215 ? 6.761 7.645 -14.179 1.00 90.75 215 LEU A N 1
ATOM 1707 C CA . LEU A 1 215 ? 7.219 6.853 -15.321 1.00 90.75 215 LEU A CA 1
ATOM 1708 C C . LEU A 1 215 ? 8.628 7.314 -15.728 1.00 90.75 215 LEU A C 1
ATOM 1710 O O . LEU A 1 215 ? 8.767 8.479 -16.122 1.00 90.75 215 LEU A O 1
ATOM 1714 N N . PRO A 1 216 ? 9.656 6.449 -15.693 1.00 93.25 216 PRO A N 1
ATOM 1715 C CA . PRO A 1 216 ? 10.977 6.814 -16.175 1.00 93.25 216 PRO A CA 1
ATOM 1716 C C . PRO A 1 216 ? 10.945 7.097 -17.684 1.00 93.25 216 PRO A C 1
ATOM 1718 O O . PRO A 1 216 ? 10.403 6.315 -18.466 1.00 93.25 216 PRO A O 1
ATOM 1721 N N . ILE A 1 217 ? 11.516 8.235 -18.085 1.00 95.06 217 ILE A N 1
ATOM 1722 C CA . ILE A 1 217 ? 11.660 8.636 -19.491 1.00 95.06 217 ILE A CA 1
ATOM 1723 C C . ILE A 1 217 ? 13.144 8.862 -19.777 1.00 95.06 217 ILE A C 1
ATOM 1725 O O . ILE A 1 217 ? 13.739 9.809 -19.255 1.00 95.06 217 ILE A O 1
ATOM 1729 N N . LEU A 1 218 ? 13.725 7.989 -20.599 1.00 95.44 218 LEU A N 1
ATOM 1730 C CA . LEU A 1 218 ? 15.116 8.028 -21.036 1.00 95.44 218 LEU A CA 1
ATOM 1731 C C . LEU A 1 218 ? 15.204 8.627 -22.441 1.00 95.44 218 LEU A C 1
ATOM 1733 O O . LEU A 1 218 ? 14.638 8.096 -23.395 1.00 95.44 218 LEU A O 1
ATOM 1737 N N . PHE A 1 219 ? 15.936 9.726 -22.578 1.00 94.94 219 PHE A N 1
ATOM 1738 C CA . PHE A 1 219 ? 16.115 10.394 -23.862 1.00 94.94 219 PHE A CA 1
ATOM 1739 C C . PHE A 1 219 ? 17.354 9.893 -24.597 1.00 94.94 219 PHE A C 1
ATOM 1741 O O . PHE A 1 219 ? 18.433 9.830 -24.021 1.00 94.94 219 PHE A O 1
ATOM 1748 N N . LEU A 1 220 ? 17.231 9.623 -25.890 1.00 92.56 220 LEU A N 1
ATOM 1749 C CA . LEU A 1 220 ? 18.360 9.446 -26.799 1.00 92.56 220 LEU A CA 1
ATOM 1750 C C . LEU A 1 220 ? 18.541 10.757 -27.565 1.00 92.56 220 LEU A C 1
ATOM 1752 O O . LEU A 1 220 ? 17.584 11.270 -28.129 1.00 92.56 220 LEU A O 1
ATOM 1756 N N . THR A 1 221 ? 19.734 11.350 -27.572 1.00 90.31 221 THR A N 1
ATOM 1757 C CA . THR A 1 221 ? 19.940 12.673 -28.189 1.00 90.31 221 THR A CA 1
ATOM 1758 C C . THR A 1 221 ? 21.268 12.769 -28.920 1.00 90.31 221 THR A C 1
ATOM 1760 O O . THR A 1 221 ? 22.286 12.329 -28.416 1.00 90.31 221 THR A O 1
ATOM 1763 N N . ALA A 1 222 ? 21.297 13.380 -30.104 1.00 85.06 222 ALA A N 1
ATOM 1764 C CA . ALA A 1 222 ? 22.555 13.711 -30.787 1.00 85.06 222 ALA A CA 1
ATOM 1765 C C . ALA A 1 222 ? 23.198 15.015 -30.264 1.00 85.06 222 ALA A C 1
ATOM 1767 O O . ALA A 1 222 ? 24.258 15.425 -30.733 1.00 85.06 222 ALA A O 1
ATOM 1768 N N . VAL A 1 223 ? 22.541 15.706 -29.327 1.00 76.25 223 VAL A N 1
ATOM 1769 C CA . VAL A 1 223 ? 22.936 17.037 -28.863 1.00 76.25 223 VAL A CA 1
ATOM 1770 C C . VAL A 1 223 ? 23.819 16.935 -27.624 1.00 76.25 223 VAL A C 1
ATOM 1772 O O . VAL A 1 223 ? 23.396 16.418 -26.595 1.00 76.25 223 VAL A O 1
ATOM 1775 N N . SER A 1 224 ? 25.027 17.494 -27.702 1.00 75.25 224 SER A N 1
ATOM 1776 C CA . SER A 1 224 ? 25.971 17.582 -26.579 1.00 75.25 224 SER A CA 1
ATOM 1777 C C . SER A 1 224 ? 25.985 18.954 -25.893 1.00 75.25 224 SER A C 1
ATOM 1779 O O . SER A 1 224 ? 26.707 19.150 -24.915 1.00 75.25 224 SER A O 1
ATOM 1781 N N . GLU A 1 225 ? 25.223 19.928 -26.400 1.00 81.69 225 GLU A N 1
ATOM 1782 C CA . GLU A 1 225 ? 25.169 21.267 -25.817 1.00 81.69 225 GLU A CA 1
ATOM 1783 C C . GLU A 1 225 ? 24.382 21.261 -24.498 1.00 81.69 225 GLU A C 1
ATOM 1785 O O . GLU A 1 225 ? 23.221 20.854 -24.428 1.00 81.69 225 GLU A O 1
ATOM 1790 N N . GLN A 1 226 ? 25.016 21.767 -23.443 1.00 78.69 226 GLN A N 1
ATOM 1791 C CA . GLN A 1 226 ? 24.506 21.718 -22.072 1.00 78.69 226 GLN A CA 1
ATOM 1792 C C . GLN A 1 226 ? 23.148 22.428 -21.904 1.00 78.69 226 GLN A C 1
ATOM 1794 O O . GLN A 1 226 ? 22.314 21.997 -21.111 1.00 78.69 226 GLN A O 1
ATOM 1799 N N . SER A 1 227 ? 22.904 23.492 -22.675 1.00 77.94 227 SER A N 1
ATOM 1800 C CA . SER A 1 227 ? 21.653 24.264 -22.675 1.00 77.94 227 SER A CA 1
ATOM 1801 C C . SER A 1 227 ? 20.451 23.428 -23.141 1.00 77.94 227 SER A C 1
ATOM 1803 O O . SER A 1 227 ? 19.379 23.491 -22.539 1.00 77.94 227 SER A O 1
ATOM 1805 N N . LEU A 1 228 ? 20.648 22.606 -24.174 1.00 72.81 228 LEU A N 1
ATOM 1806 C CA . LEU A 1 228 ? 19.644 21.723 -24.761 1.00 72.81 228 LEU A CA 1
ATOM 1807 C C . LEU A 1 228 ? 19.410 20.477 -23.900 1.00 72.81 228 LEU A C 1
ATOM 1809 O O . LEU A 1 228 ? 18.266 20.060 -23.740 1.00 72.81 228 LEU A O 1
ATOM 1813 N N . LEU A 1 229 ? 20.454 19.945 -23.261 1.00 83.00 229 LEU A N 1
ATOM 1814 C CA . LEU A 1 229 ? 20.326 18.838 -22.305 1.00 83.00 229 LEU A CA 1
ATOM 1815 C C . LEU A 1 229 ? 19.489 19.219 -21.073 1.00 83.00 229 LEU A C 1
ATOM 1817 O O . LEU A 1 229 ? 18.711 18.409 -20.576 1.00 83.00 229 LEU A O 1
ATOM 1821 N N . LEU A 1 230 ? 19.566 20.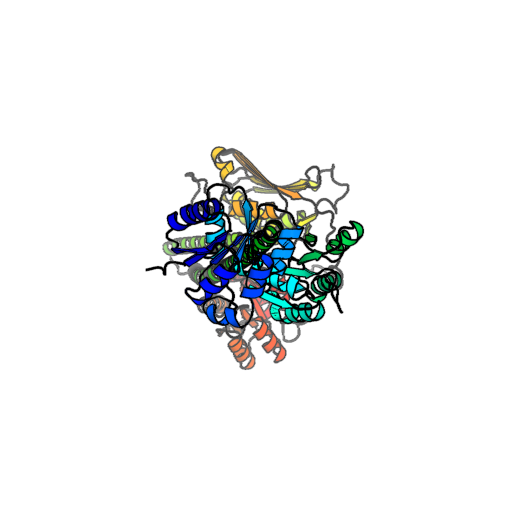471 -20.609 1.00 84.25 230 LEU A N 1
ATOM 1822 C CA . LEU A 1 230 ? 18.714 20.957 -19.514 1.00 84.25 230 LEU A CA 1
ATOM 1823 C C . LEU A 1 230 ? 17.220 20.965 -19.871 1.00 84.25 230 LEU A C 1
ATOM 1825 O O . LEU A 1 230 ? 16.383 20.875 -18.970 1.00 84.25 230 LEU A O 1
ATOM 1829 N N . ASN A 1 231 ? 16.864 21.061 -21.155 1.00 85.31 231 ASN A N 1
ATOM 1830 C CA . ASN A 1 231 ? 15.462 21.049 -21.575 1.00 85.31 231 ASN A CA 1
ATOM 1831 C C . ASN A 1 231 ? 14.812 19.677 -21.365 1.00 85.31 231 ASN A C 1
ATOM 1833 O O . ASN A 1 231 ? 13.627 19.625 -21.048 1.00 85.31 231 ASN A O 1
ATOM 1837 N N . ILE A 1 232 ? 15.588 18.591 -21.439 1.00 90.12 232 ILE A N 1
ATOM 1838 C CA . ILE A 1 232 ? 15.112 17.231 -21.151 1.00 90.12 232 ILE A CA 1
ATOM 1839 C C . ILE A 1 232 ? 14.567 17.150 -19.721 1.00 90.12 232 ILE A C 1
ATOM 1841 O O . ILE A 1 232 ? 13.426 16.746 -19.504 1.00 90.12 232 ILE A O 1
ATOM 1845 N N . PHE A 1 233 ? 15.344 17.616 -18.743 1.00 90.50 233 PHE A N 1
ATOM 1846 C CA . PHE A 1 233 ? 14.923 17.598 -17.341 1.00 90.50 233 PHE A CA 1
ATOM 1847 C C . PHE A 1 233 ? 13.785 18.581 -17.061 1.00 90.50 233 PHE A C 1
ATOM 1849 O O . PHE A 1 233 ? 12.875 18.265 -16.298 1.00 90.50 233 PHE A O 1
ATOM 1856 N N . LYS A 1 234 ? 13.779 19.755 -17.710 1.00 89.00 234 LYS A N 1
ATOM 1857 C CA . LYS A 1 234 ? 12.670 20.720 -17.592 1.00 89.00 234 LYS A CA 1
ATOM 1858 C C . LYS A 1 234 ? 11.346 20.164 -18.117 1.00 89.00 234 LYS A C 1
ATOM 1860 O O . LYS A 1 234 ? 10.308 20.457 -17.533 1.00 89.00 234 LYS A O 1
ATOM 1865 N N . ALA A 1 235 ? 11.386 19.354 -19.173 1.00 89.00 235 ALA A N 1
ATOM 1866 C CA . ALA A 1 235 ? 10.214 18.659 -19.701 1.00 89.00 235 ALA A CA 1
ATOM 1867 C C . ALA A 1 235 ? 9.726 17.519 -18.782 1.00 89.00 235 ALA A C 1
ATOM 1869 O O . ALA A 1 235 ? 8.624 17.003 -18.971 1.00 89.00 235 ALA A O 1
ATOM 1870 N N . GLY A 1 236 ? 10.521 17.132 -17.776 1.00 90.50 236 GLY A N 1
ATOM 1871 C CA . GLY A 1 236 ? 10.233 16.031 -16.856 1.00 90.50 236 GLY A CA 1
ATOM 1872 C C . GLY A 1 236 ? 10.884 14.701 -17.247 1.00 90.50 236 GLY A C 1
ATOM 1873 O O . GLY A 1 236 ? 10.462 13.658 -16.738 1.00 90.50 236 GLY A O 1
ATOM 1874 N N . GLY A 1 237 ? 11.875 14.726 -18.144 1.00 91.69 237 GLY A N 1
ATOM 1875 C CA . GLY A 1 237 ? 12.705 13.575 -18.481 1.00 91.69 237 GLY A CA 1
ATOM 1876 C C . GLY A 1 237 ? 13.533 13.112 -17.287 1.00 91.69 237 GLY A C 1
ATOM 1877 O O . GLY A 1 237 ? 13.962 13.921 -16.464 1.00 91.69 237 GLY A O 1
ATOM 1878 N N . THR A 1 238 ? 13.730 11.802 -17.180 1.00 92.38 238 THR A N 1
ATOM 1879 C CA . THR A 1 238 ? 14.413 11.186 -16.038 1.00 92.38 238 THR A CA 1
ATOM 1880 C C . THR A 1 238 ? 15.920 11.169 -16.238 1.00 92.38 238 THR A C 1
ATOM 1882 O O . THR A 1 238 ? 16.663 11.457 -15.305 1.00 92.38 238 THR A O 1
ATOM 1885 N N . ASP A 1 239 ? 16.370 10.847 -17.449 1.00 93.31 239 ASP A N 1
ATOM 1886 C CA . ASP A 1 239 ? 17.784 10.812 -17.816 1.00 93.31 239 ASP A CA 1
ATOM 1887 C C . ASP A 1 239 ? 17.935 10.903 -19.344 1.00 93.31 239 ASP A C 1
ATOM 1889 O O . ASP A 1 239 ? 16.946 10.894 -20.085 1.00 93.31 239 ASP A O 1
ATOM 1893 N N . TYR A 1 240 ? 19.172 10.988 -19.825 1.00 93.06 240 TYR A N 1
ATOM 1894 C CA . TYR A 1 240 ? 19.493 11.016 -21.246 1.00 93.06 240 TYR A CA 1
ATOM 1895 C C . TYR A 1 240 ? 20.783 10.257 -21.573 1.00 93.06 240 TYR A C 1
ATOM 1897 O O . TYR A 1 240 ? 21.652 10.048 -20.727 1.00 93.06 240 TYR A O 1
ATOM 1905 N N . ILE A 1 241 ? 20.914 9.889 -22.845 1.00 91.38 241 ILE A N 1
ATOM 1906 C CA . ILE A 1 241 ? 22.081 9.257 -23.451 1.00 91.38 241 ILE A CA 1
ATOM 1907 C C . ILE A 1 241 ? 22.403 9.980 -24.754 1.00 91.38 241 ILE A C 1
ATOM 1909 O O . ILE A 1 241 ? 21.524 10.220 -25.586 1.00 91.38 241 ILE A O 1
ATOM 1913 N N . ILE A 1 242 ? 23.679 10.318 -24.933 1.00 88.81 242 ILE A N 1
ATOM 1914 C CA . ILE A 1 242 ? 24.157 10.982 -26.143 1.00 88.81 242 ILE A CA 1
ATOM 1915 C C . ILE A 1 242 ? 24.436 9.925 -27.221 1.00 88.81 242 ILE A C 1
ATOM 1917 O O . ILE A 1 242 ? 25.116 8.937 -26.972 1.00 88.81 242 ILE A O 1
ATOM 1921 N N . LYS A 1 243 ? 23.908 10.133 -28.428 1.00 84.75 243 LYS A N 1
ATOM 1922 C CA . LYS A 1 243 ? 24.185 9.331 -29.623 1.00 84.75 243 LYS A CA 1
ATOM 1923 C C . LYS A 1 243 ? 25.506 9.806 -30.256 1.00 84.75 243 LYS A C 1
ATOM 1925 O O . LYS A 1 243 ? 25.659 11.012 -30.461 1.00 84.75 243 LYS A O 1
ATOM 1930 N N . PRO A 1 244 ? 26.422 8.900 -30.642 1.00 80.88 244 PRO A N 1
ATOM 1931 C CA . PRO A 1 244 ? 26.358 7.443 -30.486 1.00 80.88 244 PRO A CA 1
ATOM 1932 C C . PRO A 1 244 ? 26.737 6.975 -29.072 1.00 80.88 244 PRO A C 1
ATOM 1934 O O . PRO A 1 244 ? 27.617 7.558 -28.448 1.00 80.88 244 PRO A O 1
ATOM 1937 N N . PHE A 1 245 ? 26.118 5.886 -28.611 1.00 81.94 245 PHE A N 1
ATOM 1938 C CA . PHE A 1 245 ? 26.360 5.286 -27.293 1.00 81.94 245 PHE A CA 1
ATOM 1939 C C . PHE A 1 245 ? 26.834 3.835 -27.406 1.00 81.94 245 PHE A C 1
ATOM 1941 O O . PHE A 1 245 ? 26.555 3.159 -28.400 1.00 81.94 245 PHE A O 1
ATOM 1948 N N . SER A 1 246 ? 27.530 3.343 -26.376 1.00 79.94 246 SER A N 1
ATOM 1949 C CA . SER A 1 246 ? 27.843 1.916 -26.257 1.00 79.94 246 SER A CA 1
ATOM 1950 C C . SER A 1 246 ? 26.673 1.153 -25.628 1.00 79.94 246 SER A C 1
ATOM 1952 O O . SER A 1 246 ? 25.873 1.710 -24.869 1.00 79.94 246 SER A O 1
ATOM 1954 N N . LYS A 1 247 ? 26.572 -0.144 -25.935 1.00 79.12 247 LYS A N 1
ATOM 1955 C CA . LYS A 1 247 ? 25.558 -1.042 -25.361 1.00 79.12 247 LYS A CA 1
ATOM 1956 C C . LYS A 1 247 ? 25.652 -1.070 -23.832 1.00 79.12 247 LYS A C 1
ATOM 1958 O O . LYS A 1 247 ? 24.630 -1.063 -23.154 1.00 79.12 247 LYS A O 1
ATOM 1963 N N . GLU A 1 248 ? 26.868 -1.067 -23.300 1.00 76.25 248 GLU A N 1
ATOM 1964 C CA . GLU A 1 248 ? 27.159 -1.130 -21.868 1.00 76.25 248 GLU A CA 1
ATOM 1965 C C . GLU A 1 248 ? 26.694 0.139 -21.154 1.00 76.25 248 GLU A C 1
ATOM 1967 O O . GLU A 1 248 ? 26.054 0.041 -20.109 1.00 76.25 248 GLU A O 1
ATOM 1972 N N . GLU A 1 249 ? 26.948 1.323 -21.728 1.00 81.50 249 GLU A N 1
ATOM 1973 C CA . GLU A 1 249 ? 26.445 2.584 -21.169 1.00 81.50 249 GLU A CA 1
ATOM 1974 C C . GLU A 1 249 ? 24.913 2.604 -21.154 1.00 81.50 249 GLU A C 1
ATOM 1976 O O . GLU A 1 249 ? 24.301 2.951 -20.138 1.00 81.50 249 GLU A O 1
ATOM 1981 N N . PHE A 1 250 ? 24.293 2.202 -22.266 1.00 88.25 250 PHE A N 1
ATOM 1982 C CA . PHE A 1 250 ? 22.842 2.159 -22.387 1.00 88.25 250 PHE A CA 1
ATOM 1983 C C . PHE A 1 250 ? 22.209 1.235 -21.347 1.00 88.25 250 PHE A C 1
ATOM 1985 O O . PHE A 1 250 ? 21.311 1.658 -20.618 1.00 88.25 250 PHE A O 1
ATOM 1992 N N . LEU A 1 251 ? 22.716 0.007 -21.218 1.00 84.75 251 LEU A N 1
ATOM 1993 C CA . LEU A 1 251 ? 22.219 -0.959 -20.242 1.00 84.75 251 LEU A CA 1
ATOM 1994 C C . LEU A 1 251 ? 22.465 -0.511 -18.798 1.00 84.75 251 LEU A C 1
ATOM 1996 O O . LEU A 1 251 ? 21.575 -0.668 -17.966 1.00 84.75 251 LEU A O 1
ATOM 2000 N N . ALA A 1 252 ? 23.623 0.083 -18.493 1.00 80.50 252 ALA A N 1
ATOM 2001 C CA . ALA A 1 252 ? 23.931 0.555 -17.145 1.00 80.50 252 ALA A CA 1
ATOM 2002 C C . ALA A 1 252 ? 22.954 1.646 -16.682 1.00 80.50 252 ALA A C 1
ATOM 2004 O O . ALA A 1 252 ? 22.438 1.579 -15.567 1.00 80.50 252 ALA A O 1
ATOM 2005 N N . ARG A 1 253 ? 22.655 2.625 -17.545 1.00 88.19 253 ARG A N 1
ATOM 2006 C CA . ARG A 1 253 ? 21.681 3.685 -17.234 1.00 88.19 253 ARG A CA 1
ATOM 2007 C C . ARG A 1 253 ? 20.258 3.152 -17.174 1.00 88.19 253 ARG A C 1
ATOM 2009 O O . ARG A 1 253 ? 19.510 3.495 -16.263 1.00 88.19 253 ARG A O 1
ATOM 2016 N N . LEU A 1 254 ? 19.890 2.295 -18.122 1.00 88.38 254 LEU A N 1
ATOM 2017 C CA . LEU A 1 254 ? 18.565 1.695 -18.172 1.00 88.38 254 LEU A CA 1
ATOM 2018 C C . LEU A 1 254 ? 18.270 0.856 -16.919 1.00 88.38 254 LEU A C 1
ATOM 2020 O O . LEU A 1 254 ? 17.196 0.993 -16.336 1.00 88.38 254 LEU A O 1
ATOM 2024 N N . ALA A 1 255 ? 19.222 0.024 -16.484 1.00 84.56 255 ALA A N 1
ATOM 2025 C CA . ALA A 1 255 ? 19.053 -0.880 -15.349 1.00 84.56 255 ALA A CA 1
ATOM 2026 C C . ALA A 1 255 ? 18.694 -0.135 -14.056 1.00 84.56 255 ALA A C 1
ATOM 2028 O O . ALA A 1 255 ? 17.793 -0.568 -13.343 1.00 84.56 255 ALA A O 1
ATOM 2029 N N . VAL A 1 256 ? 19.323 1.016 -13.791 1.00 85.31 256 VAL A N 1
ATOM 2030 C CA . VAL A 1 256 ? 19.028 1.843 -12.606 1.00 85.31 256 VAL A CA 1
ATOM 2031 C C . VAL A 1 256 ? 17.559 2.275 -12.582 1.00 85.31 256 VAL A C 1
ATOM 2033 O O . VAL A 1 256 ? 16.894 2.183 -11.548 1.00 85.31 256 VAL A O 1
ATOM 2036 N N . HIS A 1 257 ? 17.030 2.715 -13.725 1.00 88.50 257 HIS A N 1
ATOM 2037 C CA . HIS A 1 257 ? 15.644 3.181 -13.821 1.00 88.50 257 HIS A CA 1
ATOM 2038 C C . HIS A 1 257 ? 14.638 2.030 -13.753 1.00 88.50 257 HIS A C 1
ATOM 2040 O O . HIS A 1 257 ? 13.597 2.169 -13.111 1.00 88.50 257 HIS A O 1
ATOM 2046 N N . LEU A 1 258 ? 14.958 0.885 -14.360 1.00 82.38 258 LEU A N 1
ATOM 2047 C CA . LEU A 1 258 ? 14.118 -0.315 -14.308 1.00 82.38 258 LEU A CA 1
ATOM 2048 C C . LEU A 1 258 ? 14.038 -0.904 -12.893 1.00 82.38 258 LEU A C 1
ATOM 2050 O O . LEU A 1 258 ? 12.943 -1.211 -12.423 1.00 82.38 258 LEU A O 1
ATOM 2054 N N . GLU A 1 259 ? 15.166 -1.007 -12.185 1.00 81.88 259 GLU A N 1
ATOM 2055 C CA . GLU A 1 259 ? 15.199 -1.482 -10.795 1.00 81.88 259 GLU A CA 1
ATOM 2056 C C . GLU A 1 259 ? 14.391 -0.562 -9.871 1.00 81.88 259 GLU A C 1
ATOM 2058 O O . GLU A 1 259 ? 13.636 -1.030 -9.013 1.00 81.88 259 GLU A O 1
ATOM 2063 N N . HIS A 1 260 ? 14.483 0.755 -10.079 1.00 83.06 260 HIS A N 1
ATOM 2064 C CA . HIS A 1 260 ? 13.693 1.723 -9.325 1.00 83.06 260 HIS A CA 1
ATOM 2065 C C . HIS A 1 260 ? 12.186 1.593 -9.610 1.00 83.06 260 HIS A C 1
ATOM 2067 O O . HIS A 1 260 ? 11.378 1.615 -8.677 1.00 83.06 260 HIS A O 1
ATOM 2073 N N . ALA A 1 261 ? 11.796 1.415 -10.877 1.00 77.56 261 ALA A N 1
ATOM 2074 C CA . ALA A 1 261 ? 10.402 1.198 -11.262 1.00 77.56 261 ALA A CA 1
ATOM 2075 C C . ALA A 1 261 ? 9.828 -0.083 -10.628 1.00 77.56 261 ALA A C 1
ATOM 2077 O O . ALA A 1 261 ? 8.731 -0.060 -10.057 1.00 77.56 261 ALA A O 1
ATOM 2078 N N . GLU A 1 262 ? 10.588 -1.183 -10.642 1.00 78.38 262 GLU A N 1
ATOM 2079 C CA . GLU A 1 262 ? 10.182 -2.442 -10.012 1.00 78.38 262 GLU A CA 1
ATOM 2080 C C . GLU A 1 262 ? 10.019 -2.295 -8.491 1.00 78.38 262 GLU A C 1
ATOM 2082 O O . GLU A 1 262 ? 9.005 -2.724 -7.923 1.00 78.38 262 GLU A O 1
ATOM 2087 N N . LEU A 1 263 ? 10.985 -1.656 -7.823 1.00 81.38 263 LEU A N 1
ATOM 2088 C CA . LEU A 1 263 ? 10.931 -1.425 -6.382 1.00 81.38 263 LEU A CA 1
ATOM 2089 C C . LEU A 1 263 ? 9.714 -0.575 -5.999 1.00 81.38 263 LEU A C 1
ATOM 2091 O O . LEU A 1 263 ? 9.017 -0.893 -5.032 1.00 81.38 263 LEU A O 1
ATOM 2095 N N . HIS A 1 264 ? 9.415 0.467 -6.779 1.00 80.31 264 HIS A N 1
ATOM 2096 C CA . HIS A 1 264 ? 8.258 1.326 -6.543 1.00 80.31 264 HIS A CA 1
ATOM 2097 C C . HIS A 1 264 ? 6.936 0.552 -6.664 1.00 80.31 264 HIS A C 1
ATOM 2099 O O . HIS A 1 264 ? 6.070 0.664 -5.793 1.00 80.31 264 HIS A O 1
ATOM 2105 N N . LYS A 1 265 ? 6.802 -0.302 -7.687 1.00 77.12 265 LYS A N 1
ATOM 2106 C CA . LYS A 1 265 ? 5.625 -1.163 -7.899 1.00 77.12 265 LYS A CA 1
ATOM 2107 C C . LYS A 1 265 ? 5.431 -2.151 -6.742 1.00 77.12 265 LYS A C 1
ATOM 2109 O O . LYS A 1 265 ? 4.323 -2.291 -6.218 1.00 77.12 265 LYS A O 1
ATOM 2114 N N . ARG A 1 266 ? 6.515 -2.785 -6.274 1.00 81.56 266 ARG A N 1
ATOM 2115 C CA . ARG A 1 266 ? 6.490 -3.680 -5.099 1.00 81.56 266 ARG A CA 1
ATOM 2116 C C . ARG A 1 266 ? 6.100 -2.951 -3.816 1.00 81.56 266 ARG A C 1
ATOM 2118 O O . ARG A 1 266 ? 5.317 -3.483 -3.024 1.00 81.56 266 ARG A O 1
ATOM 2125 N N . LEU A 1 267 ? 6.616 -1.741 -3.610 1.00 84.50 267 LEU A N 1
ATOM 2126 C CA . LEU A 1 267 ? 6.280 -0.930 -2.444 1.00 84.50 267 LEU A CA 1
ATOM 2127 C C . LEU A 1 267 ? 4.790 -0.570 -2.437 1.00 84.50 267 LEU A C 1
ATOM 2129 O O . LEU A 1 267 ? 4.116 -0.804 -1.436 1.00 84.50 267 LEU A O 1
ATOM 2133 N N . GLN A 1 268 ? 4.257 -0.074 -3.557 1.00 80.44 268 GLN A N 1
ATOM 2134 C CA . GLN A 1 268 ? 2.835 0.266 -3.680 1.00 80.44 268 GLN A CA 1
ATOM 2135 C C . GLN A 1 268 ? 1.921 -0.943 -3.428 1.00 80.44 268 GLN A C 1
ATOM 2137 O O . GLN A 1 268 ? 0.922 -0.825 -2.712 1.00 80.44 268 GLN A O 1
ATOM 2142 N N . SER A 1 269 ? 2.282 -2.116 -3.957 1.00 79.19 269 SER A N 1
ATOM 2143 C CA . SER A 1 269 ? 1.552 -3.363 -3.700 1.00 79.19 269 SER A CA 1
ATOM 2144 C C . SER A 1 269 ? 1.549 -3.717 -2.211 1.00 79.19 269 SER A C 1
ATOM 2146 O O . SER A 1 269 ? 0.491 -3.969 -1.637 1.00 79.19 269 SER A O 1
ATOM 2148 N N . THR A 1 270 ? 2.716 -3.685 -1.563 1.00 81.62 270 THR A N 1
ATOM 2149 C CA . THR A 1 270 ? 2.849 -3.985 -0.128 1.00 81.62 270 THR A CA 1
ATOM 2150 C C . THR A 1 270 ? 2.042 -3.008 0.730 1.00 81.62 270 THR A C 1
ATOM 2152 O O . THR A 1 270 ? 1.316 -3.432 1.625 1.00 81.62 270 THR A O 1
ATOM 2155 N N . VAL A 1 271 ? 2.098 -1.704 0.433 1.00 83.50 271 VAL A N 1
ATOM 2156 C CA . VAL A 1 271 ? 1.309 -0.677 1.139 1.00 83.50 271 VAL A CA 1
ATOM 2157 C C . VAL A 1 271 ? -0.189 -0.949 1.005 1.00 83.50 271 VAL A C 1
ATOM 2159 O O . VAL A 1 271 ? -0.921 -0.870 1.990 1.00 83.50 271 VAL A O 1
ATOM 2162 N N . THR A 1 272 ? -0.652 -1.307 -0.192 1.00 80.81 272 THR A N 1
ATOM 2163 C CA . THR A 1 272 ? -2.068 -1.615 -0.441 1.00 80.81 272 THR A CA 1
ATOM 2164 C C . THR A 1 272 ? -2.515 -2.860 0.326 1.00 80.81 272 THR A C 1
ATOM 2166 O O . THR A 1 272 ? -3.571 -2.850 0.957 1.00 80.81 272 THR A O 1
ATOM 2169 N N . GLN A 1 273 ? -1.693 -3.913 0.343 1.00 80.31 273 GLN A N 1
ATOM 2170 C CA . GLN A 1 273 ? -1.964 -5.128 1.118 1.00 80.31 273 GLN A CA 1
ATOM 2171 C C . GLN A 1 273 ? -2.020 -4.854 2.624 1.00 80.31 273 GLN A C 1
ATOM 2173 O O . GLN A 1 273 ? -2.940 -5.315 3.296 1.00 80.31 273 GLN A O 1
ATOM 2178 N N . LEU A 1 274 ? -1.069 -4.079 3.153 1.00 78.31 274 LEU A N 1
ATOM 2179 C CA . LEU A 1 274 ? -1.041 -3.710 4.569 1.00 78.31 274 LEU A CA 1
ATOM 2180 C C . LEU A 1 274 ? -2.271 -2.895 4.970 1.00 78.31 274 LEU A C 1
ATOM 2182 O O . LEU A 1 274 ? -2.866 -3.176 6.008 1.00 78.31 274 LEU A O 1
ATOM 2186 N N . ARG A 1 275 ? -2.690 -1.936 4.135 1.00 73.44 275 ARG A N 1
ATOM 2187 C CA . ARG A 1 275 ? -3.926 -1.173 4.362 1.00 73.44 275 ARG A CA 1
ATOM 2188 C C . ARG A 1 275 ? -5.147 -2.087 4.411 1.00 73.44 275 ARG A C 1
ATOM 2190 O O . ARG A 1 275 ? -5.892 -2.034 5.385 1.00 73.44 275 ARG A O 1
ATOM 2197 N N . GLY A 1 276 ? -5.290 -2.988 3.437 1.00 74.19 276 GLY A N 1
ATOM 2198 C CA . GLY A 1 276 ? -6.393 -3.952 3.414 1.00 74.19 276 GLY A CA 1
ATOM 2199 C C . GLY A 1 276 ? -6.416 -4.872 4.642 1.00 74.19 276 GLY A C 1
ATOM 2200 O O . GLY A 1 276 ? -7.473 -5.108 5.223 1.00 74.19 276 GLY A O 1
ATOM 2201 N N . LEU A 1 277 ? -5.251 -5.348 5.095 1.00 74.62 277 LEU A N 1
ATOM 2202 C CA . LEU A 1 277 ? -5.145 -6.148 6.322 1.00 74.62 277 LEU A CA 1
ATOM 2203 C C . LEU A 1 277 ? -5.546 -5.356 7.572 1.00 74.62 277 LEU A C 1
ATOM 2205 O O . LEU A 1 277 ? -6.197 -5.908 8.461 1.00 74.62 277 LEU A O 1
ATOM 2209 N N . ASN A 1 278 ? -5.177 -4.078 7.651 1.00 68.00 278 ASN A N 1
ATOM 2210 C CA . ASN A 1 278 ? -5.514 -3.236 8.795 1.00 68.00 278 ASN A CA 1
ATOM 2211 C C . ASN A 1 278 ? -7.026 -2.954 8.854 1.00 68.00 278 ASN A C 1
ATOM 2213 O O . ASN A 1 278 ? -7.633 -3.118 9.909 1.00 68.00 278 ASN A O 1
ATOM 2217 N N . GLU A 1 279 ? -7.655 -2.656 7.713 1.00 69.62 279 GLU A N 1
ATOM 2218 C CA . GLU A 1 279 ? -9.114 -2.497 7.615 1.00 69.62 279 GLU A CA 1
ATOM 2219 C C . GLU A 1 279 ? -9.864 -3.781 8.005 1.00 69.62 279 GLU A C 1
ATOM 2221 O O . GLU A 1 279 ? -10.852 -3.735 8.741 1.00 69.62 279 GLU A O 1
ATOM 2226 N N . MET A 1 280 ? -9.390 -4.952 7.560 1.00 66.38 280 MET A N 1
ATOM 2227 C CA . MET A 1 280 ? -9.972 -6.239 7.964 1.00 66.38 280 MET A CA 1
ATOM 2228 C C . MET A 1 280 ? -9.862 -6.469 9.475 1.00 66.38 280 MET A C 1
ATOM 2230 O O . MET A 1 280 ? -10.826 -6.925 10.095 1.00 66.38 280 MET A O 1
ATOM 2234 N N . LYS A 1 281 ? -8.713 -6.137 10.075 1.00 70.38 281 LYS A N 1
ATOM 2235 C CA . LYS A 1 281 ? -8.488 -6.237 11.523 1.00 70.38 281 LYS A CA 1
ATOM 2236 C C . LYS A 1 281 ? -9.469 -5.352 12.301 1.00 70.38 281 LYS A C 1
ATOM 2238 O O . LYS A 1 281 ? -10.087 -5.825 13.255 1.00 70.38 281 LYS A O 1
ATOM 2243 N N . ASP A 1 282 ? -9.649 -4.105 11.874 1.00 62.00 282 ASP A N 1
ATOM 2244 C CA . ASP A 1 282 ? -10.516 -3.133 12.549 1.00 62.00 282 ASP A CA 1
ATOM 2245 C C . ASP A 1 282 ? -12.007 -3.507 12.426 1.00 62.00 282 ASP A C 1
ATOM 2247 O O . ASP A 1 282 ? -12.767 -3.434 13.402 1.00 62.00 282 ASP A O 1
ATOM 2251 N N . ASN A 1 283 ? -12.421 -4.000 11.253 1.00 63.50 283 ASN A N 1
ATOM 2252 C CA . ASN A 1 283 ? -13.768 -4.532 11.034 1.00 63.50 283 ASN A CA 1
ATOM 2253 C C . ASN A 1 283 ? -14.044 -5.762 11.910 1.00 63.50 283 ASN A C 1
ATOM 2255 O O . ASN A 1 283 ? -15.098 -5.837 12.544 1.00 63.50 283 ASN A O 1
ATOM 2259 N N . LEU A 1 284 ? -13.091 -6.697 12.000 1.00 67.94 284 LEU A N 1
ATOM 2260 C CA . LEU A 1 284 ? -13.217 -7.885 12.848 1.00 67.94 284 LEU A CA 1
ATOM 2261 C C . LEU A 1 284 ? -13.403 -7.493 14.314 1.00 67.94 284 LEU A C 1
ATOM 2263 O O . LEU A 1 284 ? -14.311 -7.999 14.968 1.00 67.94 284 LEU A O 1
ATOM 2267 N N . LEU A 1 285 ? -12.591 -6.566 14.827 1.00 67.25 285 LEU A N 1
ATOM 2268 C CA . LEU A 1 285 ? -12.678 -6.134 16.224 1.00 67.25 285 LEU A CA 1
ATOM 2269 C C . LEU A 1 285 ? -14.022 -5.463 16.529 1.00 67.25 285 LEU A C 1
ATOM 2271 O O . LEU A 1 285 ? -14.629 -5.745 17.566 1.00 67.25 285 LEU A O 1
ATOM 2275 N N . THR A 1 286 ? -14.531 -4.653 15.600 1.00 63.88 286 THR A N 1
ATOM 2276 C CA . THR A 1 286 ? -15.847 -4.012 15.724 1.00 63.88 286 THR A CA 1
ATOM 2277 C C . THR A 1 286 ? -16.983 -5.038 15.773 1.00 63.88 286 THR A C 1
ATOM 2279 O O . THR A 1 286 ? -17.817 -4.981 16.682 1.00 63.88 286 THR A O 1
ATOM 2282 N N . VAL A 1 287 ? -16.993 -6.005 14.848 1.00 63.09 287 VAL A N 1
ATOM 2283 C CA . VAL A 1 287 ? -18.008 -7.074 14.793 1.00 63.09 287 VAL A CA 1
ATOM 2284 C C . VAL A 1 287 ? -17.927 -7.969 16.029 1.00 63.09 287 VAL A C 1
ATOM 2286 O O . VAL A 1 287 ? -18.929 -8.154 16.718 1.00 63.09 287 VAL A O 1
ATOM 2289 N N . CYS A 1 288 ? -16.732 -8.454 16.384 1.00 68.44 288 CYS A N 1
ATOM 2290 C CA . CYS A 1 288 ? -16.543 -9.305 17.557 1.00 68.44 288 CYS A CA 1
ATOM 2291 C C . CYS A 1 288 ? -17.012 -8.623 18.843 1.00 68.44 288 CYS A C 1
ATOM 2293 O O . CYS A 1 288 ? -17.602 -9.276 19.698 1.00 68.44 288 CYS A O 1
ATOM 2295 N N . SER A 1 289 ? -16.794 -7.317 19.002 1.00 66.25 289 SER A N 1
ATOM 2296 C CA . SER A 1 289 ? -17.280 -6.627 20.195 1.00 66.25 289 SER A CA 1
ATOM 2297 C C . SER A 1 289 ? -18.798 -6.547 20.264 1.00 66.25 289 SER A C 1
ATOM 2299 O O . SER A 1 289 ? -19.366 -6.771 21.334 1.00 66.25 289 SER A O 1
ATOM 2301 N N . HIS A 1 290 ? -19.464 -6.256 19.146 1.00 68.00 290 HIS A N 1
ATOM 2302 C CA . HIS A 1 290 ? -20.921 -6.284 19.090 1.00 68.00 290 HIS A CA 1
ATOM 2303 C C . HIS A 1 290 ? -21.457 -7.675 19.471 1.00 68.00 290 HIS A C 1
ATOM 2305 O O . HIS A 1 290 ? -22.342 -7.804 20.326 1.00 68.00 290 HIS A O 1
ATOM 2311 N N . ASP A 1 291 ? -20.850 -8.715 18.906 1.00 71.00 291 ASP A N 1
ATOM 2312 C CA . ASP A 1 291 ? -21.257 -10.102 19.105 1.00 71.00 291 ASP A CA 1
ATOM 2313 C C . ASP A 1 291 ? -20.939 -10.625 20.511 1.00 71.00 291 ASP A C 1
ATOM 2315 O O . ASP A 1 291 ? -21.646 -11.498 21.007 1.00 71.00 291 ASP A O 1
ATOM 2319 N N . LEU A 1 292 ? -19.936 -10.063 21.194 1.00 74.75 292 LEU A N 1
ATOM 2320 C CA . LEU A 1 292 ? -19.643 -10.343 22.605 1.00 74.75 292 LEU A CA 1
ATOM 2321 C C . LEU A 1 292 ? -20.541 -9.543 23.560 1.00 74.75 292 LEU A C 1
ATOM 2323 O O . LEU A 1 292 ? -20.993 -10.068 24.579 1.00 74.75 292 LEU A O 1
ATOM 2327 N N . ARG A 1 293 ? -20.842 -8.279 23.239 1.00 65.69 293 ARG A N 1
ATOM 2328 C CA . ARG A 1 293 ? -21.666 -7.388 24.073 1.00 65.69 293 ARG A CA 1
ATOM 2329 C C . ARG A 1 293 ? -23.113 -7.868 24.160 1.00 65.69 293 ARG A C 1
ATOM 2331 O O . ARG A 1 293 ? -23.722 -7.819 25.225 1.00 65.69 293 ARG A O 1
ATOM 2338 N N . THR A 1 294 ? -23.655 -8.343 23.047 1.00 65.12 294 THR A N 1
ATOM 2339 C CA . THR A 1 294 ? -25.041 -8.810 22.896 1.00 65.12 294 THR A CA 1
ATOM 2340 C C . THR A 1 294 ? -25.430 -9.924 23.888 1.00 65.12 294 THR A C 1
ATOM 2342 O O . THR A 1 294 ? -26.383 -9.727 24.651 1.00 65.12 294 THR A O 1
ATOM 2345 N N . PRO A 1 295 ? -24.729 -11.074 23.954 1.00 67.44 295 PRO A N 1
ATOM 2346 C CA . PRO A 1 295 ? -25.033 -12.124 24.923 1.00 67.44 295 PRO A CA 1
ATOM 2347 C C . PRO A 1 295 ? -24.734 -11.687 26.361 1.00 67.44 295 PRO A C 1
ATOM 2349 O O . PRO A 1 295 ? -25.493 -12.029 27.268 1.00 67.44 295 PRO A O 1
ATOM 2352 N N . LEU A 1 296 ? -23.686 -10.886 26.577 1.00 77.75 296 LEU A N 1
ATOM 2353 C CA . LEU A 1 296 ? -23.285 -10.434 27.909 1.00 77.75 296 LEU A CA 1
ATOM 2354 C C . LEU A 1 296 ? -24.316 -9.492 28.543 1.00 77.75 296 LEU A C 1
ATOM 2356 O O . LEU A 1 296 ? -24.700 -9.680 29.696 1.00 77.75 296 LEU A O 1
ATOM 2360 N N . ASN A 1 297 ? -24.845 -8.548 27.765 1.00 70.00 297 ASN A N 1
ATOM 2361 C CA . ASN A 1 297 ? -25.959 -7.694 28.181 1.00 70.00 297 ASN A CA 1
ATOM 2362 C C . ASN A 1 297 ? -27.213 -8.515 28.494 1.00 70.00 297 ASN A C 1
ATOM 2364 O O . ASN A 1 297 ? -27.955 -8.191 29.419 1.00 70.00 297 ASN A O 1
ATOM 2368 N N . GLY A 1 298 ? -27.435 -9.604 27.756 1.00 68.81 298 GLY A N 1
ATOM 2369 C CA . GLY A 1 298 ? -28.514 -10.539 28.038 1.00 68.81 298 GLY A CA 1
ATOM 2370 C C . GLY A 1 298 ? -28.366 -11.242 29.389 1.00 68.81 298 GLY A C 1
ATOM 2371 O O . GLY A 1 298 ? -29.341 -11.353 30.133 1.00 68.81 298 GLY A O 1
ATOM 2372 N N . ILE A 1 299 ? -27.154 -11.693 29.725 1.00 78.50 299 ILE A N 1
ATOM 2373 C CA . ILE A 1 299 ? -26.846 -12.291 31.033 1.00 78.50 299 ILE A CA 1
ATOM 2374 C C . ILE A 1 299 ? -27.064 -11.254 32.138 1.00 78.50 299 ILE A C 1
ATOM 2376 O O . ILE A 1 299 ? -27.840 -11.504 33.060 1.00 78.50 299 ILE A O 1
ATOM 2380 N N . LEU A 1 300 ? -26.454 -10.073 32.007 1.00 78.00 300 LEU A N 1
ATOM 2381 C CA . LEU A 1 300 ? -26.543 -8.999 32.998 1.00 78.00 300 LEU A CA 1
ATOM 2382 C C . LEU A 1 300 ? -27.984 -8.541 33.232 1.00 78.00 300 LEU A C 1
ATOM 2384 O O . LEU A 1 300 ? -28.404 -8.423 34.379 1.00 78.00 300 LEU A O 1
ATOM 2388 N N . GLY A 1 301 ? -28.767 -8.360 32.166 1.00 70.31 301 GLY A N 1
ATOM 2389 C CA . GLY A 1 301 ? -30.169 -7.963 32.275 1.00 70.31 301 GLY A CA 1
ATOM 2390 C C . GLY A 1 301 ? -31.037 -9.009 32.982 1.00 70.31 301 GLY A C 1
ATOM 2391 O O . GLY A 1 301 ? -31.904 -8.652 33.775 1.00 70.31 301 GLY A O 1
ATOM 2392 N N . ASN A 1 302 ? -30.799 -10.306 32.753 1.00 75.19 302 ASN A N 1
ATOM 2393 C CA . ASN A 1 302 ? -31.518 -11.361 33.476 1.00 75.19 302 ASN A CA 1
ATOM 2394 C C . ASN A 1 302 ? -31.122 -11.425 34.954 1.00 75.19 302 ASN A C 1
ATOM 2396 O O . ASN A 1 302 ? -31.993 -11.587 35.804 1.00 75.19 302 ASN A O 1
ATOM 2400 N N . VAL A 1 303 ? -29.832 -11.277 35.258 1.00 84.88 303 VAL A N 1
ATOM 2401 C CA . VAL A 1 303 ? -29.333 -11.252 36.637 1.00 84.88 303 VAL A CA 1
ATOM 2402 C C . VAL A 1 303 ? -29.887 -10.043 37.389 1.00 84.88 303 VAL A C 1
ATOM 2404 O O . VAL A 1 303 ? -30.327 -10.180 38.525 1.00 84.88 303 VAL A O 1
ATOM 2407 N N . GLU A 1 304 ? -29.948 -8.877 36.746 1.00 77.38 304 GLU A N 1
ATOM 2408 C CA . GLU A 1 304 ? -30.533 -7.668 37.331 1.00 77.38 304 GLU A CA 1
ATOM 2409 C C . GLU A 1 304 ? -32.031 -7.846 37.617 1.00 77.38 304 GLU A C 1
ATOM 2411 O O . GLU A 1 304 ? -32.487 -7.528 38.712 1.00 77.38 304 GLU A O 1
ATOM 2416 N N . LEU A 1 305 ? -32.779 -8.473 36.702 1.00 77.19 305 LEU A N 1
ATOM 2417 C CA . LEU A 1 305 ? -34.187 -8.812 36.930 1.00 77.19 305 LEU A CA 1
ATOM 2418 C C . LEU A 1 305 ? -34.402 -9.794 38.091 1.00 77.19 305 LEU A C 1
ATOM 2420 O O . LEU A 1 305 ? -35.440 -9.706 38.748 1.00 77.19 305 LEU A O 1
ATOM 2424 N N . MET A 1 306 ? -33.470 -10.730 38.306 1.00 82.50 306 MET A N 1
ATOM 2425 C CA . MET A 1 306 ? -33.510 -11.676 39.426 1.00 82.50 306 MET A CA 1
ATOM 2426 C C . MET A 1 306 ? -33.167 -10.984 40.747 1.00 82.50 306 MET A C 1
ATOM 2428 O O . MET A 1 306 ? -33.863 -11.193 41.727 1.00 82.50 306 MET A O 1
ATOM 2432 N N . LEU A 1 307 ? -32.151 -10.118 40.771 1.00 79.56 307 LEU A N 1
ATOM 2433 C CA . LEU A 1 307 ? -31.782 -9.342 41.963 1.00 79.56 307 LEU A CA 1
ATOM 2434 C C . LEU A 1 307 ? -32.889 -8.375 42.415 1.00 79.56 307 LEU A C 1
ATOM 2436 O O . LEU A 1 307 ? -32.972 -8.045 43.592 1.00 79.56 307 LEU A O 1
ATOM 2440 N N . GLU A 1 308 ? -33.740 -7.922 41.494 1.00 74.12 308 GLU A N 1
ATOM 2441 C CA . GLU A 1 308 ? -34.916 -7.097 41.799 1.00 74.12 308 GLU A CA 1
ATOM 2442 C C . GLU A 1 308 ? -36.134 -7.900 42.307 1.00 74.12 308 GLU A C 1
ATOM 2444 O O . GLU A 1 308 ? -37.134 -7.296 42.699 1.00 74.12 308 GLU A O 1
ATOM 2449 N N . ASP A 1 309 ? -36.111 -9.237 42.266 1.00 77.38 309 ASP A N 1
ATOM 2450 C CA . ASP A 1 309 ? -37.208 -10.075 42.765 1.00 77.38 309 ASP A CA 1
ATOM 2451 C C . ASP A 1 309 ? -37.106 -10.245 44.290 1.00 77.38 309 ASP A C 1
ATOM 2453 O O . ASP A 1 309 ? -36.135 -10.778 44.826 1.00 77.38 309 ASP A O 1
ATOM 2457 N N . SER A 1 310 ? -38.142 -9.792 44.999 1.00 70.12 310 SER A N 1
ATOM 2458 C CA . SER A 1 310 ? -38.209 -9.777 46.465 1.00 70.12 310 SER A CA 1
ATOM 2459 C C . SER A 1 310 ? -38.231 -11.173 47.104 1.00 70.12 310 SER A C 1
ATOM 2461 O O . SER A 1 310 ? -38.086 -11.277 48.318 1.00 70.12 310 SER A O 1
ATOM 2463 N N . ASN A 1 311 ? -38.425 -12.234 46.312 1.00 77.00 311 ASN A N 1
ATOM 2464 C CA . ASN A 1 311 ? -38.474 -13.621 46.778 1.00 77.00 311 ASN A CA 1
ATOM 2465 C C . ASN A 1 311 ? -37.147 -14.383 46.616 1.00 77.00 311 ASN A C 1
ATOM 2467 O O . ASN A 1 311 ? -37.116 -15.594 46.850 1.00 77.00 311 ASN A O 1
ATOM 2471 N N . VAL A 1 312 ? -36.060 -13.726 46.198 1.00 77.56 312 VAL A N 1
ATOM 2472 C CA . VAL A 1 312 ? -34.753 -14.386 46.075 1.00 77.56 312 VAL A CA 1
ATOM 2473 C C . VAL A 1 312 ? -34.146 -14.621 47.462 1.00 77.56 312 VAL A C 1
ATOM 2475 O O . VAL A 1 312 ? -33.931 -13.658 48.195 1.00 77.56 312 VAL A O 1
ATOM 2478 N N . PRO A 1 313 ? -33.829 -15.874 47.839 1.00 79.88 313 PRO A N 1
ATOM 2479 C CA . PRO A 1 313 ? -33.176 -16.146 49.115 1.00 79.88 313 PRO A CA 1
ATOM 2480 C C . PRO A 1 313 ? -31.750 -15.562 49.162 1.00 79.88 313 PRO A C 1
ATOM 2482 O O . PRO A 1 313 ? -31.042 -15.573 48.151 1.00 79.88 313 PRO A O 1
ATOM 2485 N N . ASP A 1 314 ? -31.296 -15.111 50.337 1.00 75.44 314 ASP A N 1
ATOM 2486 C CA . ASP A 1 314 ? -30.023 -14.380 50.520 1.00 75.44 314 ASP A CA 1
ATOM 2487 C C . ASP A 1 314 ? -28.788 -15.098 49.941 1.00 75.44 314 ASP A C 1
ATOM 2489 O O . ASP A 1 314 ? -27.875 -14.468 49.404 1.00 75.44 314 ASP A O 1
ATOM 2493 N N . ASN A 1 315 ? -28.763 -16.433 49.991 1.00 73.88 315 ASN A N 1
ATOM 2494 C CA . ASN A 1 315 ? -27.673 -17.238 49.431 1.00 73.88 315 ASN A CA 1
ATOM 2495 C C . ASN A 1 315 ? -27.595 -17.170 47.892 1.00 73.88 315 ASN A C 1
ATOM 2497 O O . ASN A 1 315 ? -26.508 -17.279 47.330 1.00 73.88 315 ASN A O 1
ATOM 2501 N N . TYR A 1 316 ? -28.721 -16.977 47.204 1.00 78.31 316 TYR A N 1
ATOM 2502 C CA . TYR A 1 316 ? -28.757 -16.745 45.760 1.00 78.31 316 TYR A CA 1
ATOM 2503 C C . TYR A 1 316 ? -28.509 -15.280 45.415 1.00 78.31 316 TYR A C 1
ATOM 2505 O O . TYR A 1 316 ? -27.932 -15.008 44.365 1.00 78.31 316 TYR A O 1
ATOM 2513 N N . TYR A 1 317 ? -28.888 -14.348 46.295 1.00 78.88 317 TYR A N 1
ATOM 2514 C CA . TYR A 1 317 ? -28.629 -12.923 46.101 1.00 78.88 317 TYR A CA 1
ATOM 2515 C C . TYR A 1 317 ? -27.126 -12.640 45.981 1.00 78.88 317 TYR A C 1
ATOM 2517 O O . TYR A 1 317 ? -26.701 -11.965 45.043 1.00 78.88 317 TYR A O 1
ATOM 2525 N N . GLN A 1 318 ? -26.308 -13.228 46.865 1.00 72.56 318 GLN A N 1
ATOM 2526 C CA . GLN A 1 318 ? -24.850 -13.098 46.783 1.00 72.56 318 GLN A CA 1
ATOM 2527 C C . GLN A 1 318 ? -24.300 -13.676 45.469 1.00 72.56 318 GLN A C 1
ATOM 2529 O O . GLN A 1 318 ? -23.587 -12.980 44.752 1.00 72.56 318 GLN A O 1
ATOM 2534 N N . ASN A 1 319 ? -24.708 -14.893 45.089 1.00 77.06 319 ASN A N 1
ATOM 2535 C CA . ASN A 1 319 ? -24.265 -15.522 43.839 1.00 77.06 319 ASN A CA 1
ATOM 2536 C C . ASN A 1 319 ? -24.654 -14.699 42.597 1.00 77.06 319 ASN A C 1
ATOM 2538 O O . ASN A 1 319 ? -23.868 -14.564 41.662 1.00 77.06 319 ASN A O 1
ATOM 2542 N N . LEU A 1 320 ? -25.865 -14.137 42.569 1.00 81.00 320 LEU A N 1
ATOM 2543 C CA . LEU A 1 320 ? -26.326 -13.275 41.480 1.00 81.00 320 LEU A CA 1
ATOM 2544 C C . LEU A 1 320 ? -25.543 -11.958 41.436 1.00 81.00 320 LEU A C 1
ATOM 2546 O O . LEU A 1 320 ? -25.193 -11.497 40.351 1.00 81.00 320 LEU A O 1
ATOM 2550 N N . SER A 1 321 ? -25.222 -11.377 42.594 1.00 72.75 321 SER A N 1
ATOM 2551 C CA . SER A 1 321 ? -24.355 -10.201 42.680 1.00 72.75 321 SER A CA 1
ATOM 2552 C C . SER A 1 321 ? -22.960 -10.497 42.120 1.00 72.75 321 SER A C 1
ATOM 2554 O O . SER A 1 321 ? -22.447 -9.714 41.324 1.00 72.75 321 SER A O 1
ATOM 2556 N N . ASP A 1 322 ? -22.380 -11.652 42.450 1.00 69.50 322 ASP A N 1
ATOM 2557 C CA . ASP A 1 322 ? -21.053 -12.053 41.969 1.00 69.50 322 ASP A CA 1
ATOM 2558 C C . ASP A 1 322 ? -21.044 -12.303 40.447 1.00 69.50 322 ASP A C 1
ATOM 2560 O O . ASP A 1 322 ? -20.116 -11.888 39.741 1.00 69.50 322 ASP A O 1
ATOM 2564 N N . ILE A 1 323 ? -22.105 -12.918 39.903 1.00 77.81 323 ILE A N 1
ATOM 2565 C CA . ILE A 1 323 ? -22.290 -13.084 38.450 1.00 77.81 323 ILE A CA 1
ATOM 2566 C C . ILE A 1 323 ? -22.426 -11.716 37.770 1.00 77.81 323 ILE A C 1
ATOM 2568 O O . ILE A 1 323 ? -21.822 -11.495 36.717 1.00 77.81 323 ILE A O 1
ATOM 2572 N N . LYS A 1 324 ? -23.184 -10.783 38.365 1.00 74.56 324 LYS A N 1
ATOM 2573 C CA . LYS A 1 324 ? -23.337 -9.418 37.843 1.00 74.56 324 LYS A CA 1
ATOM 2574 C C . LYS A 1 324 ? -21.991 -8.705 37.771 1.00 74.56 324 LYS A C 1
ATOM 2576 O O . LYS A 1 324 ? -21.620 -8.227 36.703 1.00 74.56 324 LYS A O 1
ATOM 2581 N N . SER A 1 325 ? -21.242 -8.683 38.872 1.00 61.78 325 SER A N 1
ATOM 2582 C CA . SER A 1 325 ? -19.929 -8.033 38.927 1.00 61.78 325 SER A CA 1
ATOM 2583 C C . SER A 1 325 ? -18.943 -8.642 37.927 1.00 61.78 325 SER A C 1
ATOM 2585 O O . SER A 1 325 ? -18.212 -7.914 37.258 1.00 61.78 325 SER A O 1
ATOM 2587 N N . SER A 1 326 ? -18.972 -9.965 37.753 1.00 67.06 326 SER A N 1
ATOM 2588 C CA . SER A 1 326 ? -18.138 -10.670 36.773 1.00 67.06 326 SER A CA 1
ATOM 2589 C C . SER A 1 326 ? -18.517 -10.330 35.325 1.00 67.06 326 SER A C 1
ATOM 2591 O O . SER A 1 326 ? -17.644 -10.125 34.480 1.00 67.06 326 SER A O 1
ATOM 2593 N N . GLY A 1 327 ? -19.815 -10.222 35.023 1.00 72.75 327 GLY A N 1
ATOM 2594 C CA . GLY A 1 327 ? -20.295 -9.801 33.705 1.00 72.75 327 GLY A CA 1
ATOM 2595 C C . GLY A 1 327 ? -19.971 -8.336 33.390 1.00 72.75 327 GLY A C 1
ATOM 2596 O O . GLY A 1 327 ? -19.578 -8.024 32.268 1.00 72.75 327 GLY A O 1
ATOM 2597 N N . GLU A 1 328 ? -20.075 -7.441 34.377 1.00 67.25 328 GLU A N 1
ATOM 2598 C CA . GLU A 1 328 ? -19.688 -6.030 34.244 1.00 67.25 328 GLU A CA 1
ATOM 2599 C C . GLU A 1 328 ? -18.177 -5.883 33.997 1.00 67.25 328 GLU A C 1
ATOM 2601 O O . GLU A 1 328 ? -17.771 -5.103 33.132 1.00 67.25 328 GLU A O 1
ATOM 2606 N N . LEU A 1 329 ? -17.345 -6.685 34.676 1.00 64.19 329 LEU A N 1
ATOM 2607 C CA . LEU A 1 329 ? -15.898 -6.735 34.445 1.00 64.19 329 LEU A CA 1
ATOM 2608 C C . LEU A 1 329 ? -15.562 -7.188 33.016 1.00 64.19 329 LEU A C 1
ATOM 2610 O O . LEU A 1 329 ? -14.745 -6.555 32.344 1.00 64.19 329 LEU A O 1
ATOM 2614 N N . LEU A 1 330 ? -16.202 -8.260 32.533 1.00 71.00 330 LEU A N 1
ATOM 2615 C CA . LEU A 1 330 ? -15.994 -8.756 31.170 1.00 71.00 330 LEU A CA 1
ATOM 2616 C C . LEU A 1 330 ? -16.422 -7.721 30.122 1.00 71.00 330 LEU A C 1
ATOM 2618 O O . LEU A 1 330 ? -15.743 -7.544 29.112 1.00 71.00 330 LEU A O 1
ATOM 2622 N N . LEU A 1 331 ? -17.514 -6.997 30.371 1.00 69.69 331 LEU A N 1
ATOM 2623 C CA . LEU A 1 331 ? -17.979 -5.949 29.468 1.00 69.69 331 LEU A CA 1
ATOM 2624 C C . LEU A 1 331 ? -16.981 -4.786 29.422 1.00 69.69 331 LEU A C 1
ATOM 2626 O O . LEU A 1 331 ? -16.684 -4.272 28.343 1.00 69.69 331 LEU A O 1
ATOM 2630 N N . GLY A 1 332 ? -16.428 -4.414 30.580 1.00 63.97 332 GLY A N 1
ATOM 2631 C CA . GLY A 1 332 ? -15.331 -3.454 30.686 1.00 63.97 332 GLY A CA 1
ATOM 2632 C C . GLY A 1 332 ? -14.110 -3.880 29.869 1.00 63.97 332 GLY A C 1
ATOM 2633 O O . GLY A 1 332 ? -13.625 -3.096 29.061 1.00 63.97 332 GLY A O 1
ATOM 2634 N N . LEU A 1 333 ? -13.680 -5.141 29.991 1.00 65.38 333 LEU A N 1
ATOM 2635 C CA . LEU A 1 333 ? -12.567 -5.713 29.218 1.00 65.38 333 LEU A CA 1
ATOM 2636 C C . LEU A 1 333 ? -12.784 -5.626 27.705 1.00 65.38 333 LEU A C 1
ATOM 2638 O O . LEU A 1 333 ? -11.888 -5.215 26.970 1.00 65.38 333 LEU A O 1
ATOM 2642 N N . VAL A 1 334 ? -13.972 -6.011 27.235 1.00 69.69 334 VAL A N 1
ATOM 2643 C CA . VAL A 1 334 ? -14.315 -5.965 25.807 1.00 69.69 334 VAL A CA 1
ATOM 2644 C C . VAL A 1 334 ? -14.269 -4.528 25.284 1.00 69.69 334 VAL A C 1
ATOM 2646 O O . VAL A 1 334 ? -13.750 -4.289 24.193 1.00 69.69 334 VAL A O 1
ATOM 2649 N N . ASN A 1 335 ? -14.776 -3.568 26.061 1.00 69.12 335 ASN A N 1
ATOM 2650 C CA . ASN A 1 335 ? -14.728 -2.155 25.690 1.00 69.12 335 ASN A CA 1
ATOM 2651 C C . ASN A 1 335 ? -13.292 -1.603 25.724 1.00 69.12 335 ASN A C 1
ATOM 2653 O O . ASN A 1 335 ? -12.898 -0.895 24.803 1.00 69.12 335 ASN A O 1
ATOM 2657 N N . ASP A 1 336 ? -12.476 -1.983 26.710 1.00 66.81 336 ASP A N 1
ATOM 2658 C CA . ASP A 1 336 ? -11.071 -1.572 26.795 1.00 66.81 336 ASP A CA 1
ATOM 2659 C C . ASP A 1 336 ? -10.245 -2.066 25.598 1.00 66.81 336 ASP A C 1
ATOM 2661 O O . ASP A 1 336 ? -9.471 -1.293 25.033 1.00 66.81 336 ASP A O 1
ATOM 2665 N N . ILE A 1 337 ? -10.437 -3.321 25.171 1.00 68.75 337 ILE A N 1
ATOM 2666 C CA . ILE A 1 337 ? -9.776 -3.892 23.983 1.00 68.75 337 ILE A CA 1
ATOM 2667 C C . ILE A 1 337 ? -10.200 -3.152 22.714 1.00 68.75 337 ILE A C 1
ATOM 2669 O O . ILE A 1 337 ? -9.361 -2.821 21.874 1.00 68.75 337 ILE A O 1
ATOM 2673 N N . LEU A 1 338 ? -11.497 -2.880 22.571 1.00 68.31 338 LEU A N 1
ATOM 2674 C CA . LEU A 1 338 ? -12.011 -2.112 21.443 1.00 68.31 338 LEU A CA 1
ATOM 2675 C C . LEU A 1 338 ? -11.411 -0.719 21.379 1.00 68.31 338 LEU A C 1
ATOM 2677 O O . LEU A 1 338 ? -11.003 -0.256 20.316 1.00 68.31 338 LEU A O 1
ATOM 2681 N N . ASP A 1 339 ? -11.412 -0.029 22.509 1.00 64.94 339 ASP A N 1
ATOM 2682 C CA . ASP A 1 339 ? -10.943 1.333 22.524 1.00 64.94 339 ASP A CA 1
ATOM 2683 C C . ASP A 1 339 ? -9.433 1.385 22.306 1.00 64.94 339 ASP A C 1
ATOM 2685 O O . ASP A 1 339 ? -8.962 2.302 21.647 1.00 64.94 339 ASP A O 1
ATOM 2689 N N . LEU A 1 340 ? -8.678 0.384 22.771 1.00 65.50 340 LEU A N 1
ATOM 2690 C CA . LEU A 1 340 ? -7.278 0.207 22.391 1.00 65.50 340 LEU A CA 1
ATOM 2691 C C . LEU A 1 340 ? -7.144 0.053 20.872 1.00 65.50 340 LEU A C 1
ATOM 2693 O O . LEU A 1 340 ? -6.305 0.718 20.276 1.00 65.50 340 LEU A O 1
ATOM 2697 N N . SER A 1 341 ? -7.990 -0.753 20.224 1.00 65.25 341 SER A N 1
ATOM 2698 C CA . SER A 1 341 ? -7.980 -0.883 18.760 1.00 65.25 341 SER A CA 1
ATOM 2699 C C . SER A 1 341 ? -8.239 0.444 18.048 1.00 65.25 341 SER A C 1
ATOM 2701 O O . SER A 1 341 ? -7.526 0.771 17.106 1.00 65.25 341 SER A O 1
ATOM 2703 N N . LYS A 1 342 ? -9.228 1.220 18.505 1.00 66.12 342 LYS A N 1
ATOM 2704 C CA . LYS A 1 342 ? -9.558 2.538 17.935 1.00 66.12 342 LYS A CA 1
ATOM 2705 C C . LYS A 1 342 ? -8.470 3.574 18.194 1.00 66.12 342 LYS A C 1
ATOM 2707 O O . LYS A 1 342 ? -8.208 4.439 17.366 1.00 66.12 342 LYS A O 1
ATOM 2712 N N . VAL A 1 343 ? -7.841 3.510 19.363 1.00 63.12 343 VAL A N 1
ATOM 2713 C CA . VAL A 1 343 ? -6.710 4.371 19.686 1.00 63.12 343 VAL A CA 1
ATOM 2714 C C . VAL A 1 343 ? -5.500 3.968 18.856 1.00 63.12 343 VAL A C 1
ATOM 2716 O O . VAL A 1 343 ? -4.750 4.850 18.493 1.00 63.12 343 VAL A O 1
ATOM 2719 N N . GLN A 1 344 ? -5.319 2.710 18.457 1.00 59.34 344 GLN A N 1
ATOM 2720 C CA . GLN A 1 344 ? -4.183 2.299 17.622 1.00 59.34 344 GLN A CA 1
ATOM 2721 C C . GLN A 1 344 ? -4.409 2.455 16.107 1.00 59.34 344 GLN A C 1
ATOM 2723 O O . GLN A 1 344 ? -3.434 2.460 15.359 1.00 59.34 344 GLN A O 1
ATOM 2728 N N . SER A 1 345 ? -5.646 2.614 15.626 1.00 60.88 345 SER A N 1
ATOM 2729 C CA . SER A 1 345 ? -5.908 2.842 14.199 1.00 60.88 345 SER A CA 1
ATOM 2730 C C . SER A 1 345 ? -5.398 4.220 13.748 1.00 60.88 345 SER A C 1
ATOM 2732 O O . SER A 1 345 ? -5.781 5.259 14.291 1.00 60.88 345 SER A O 1
ATOM 2734 N N . GLU A 1 346 ? -4.527 4.234 12.733 1.00 50.69 346 GLU A N 1
ATOM 2735 C CA . GLU A 1 346 ? -3.984 5.452 12.101 1.00 50.69 346 GLU A CA 1
ATOM 2736 C C . GLU A 1 346 ? -5.042 6.227 11.292 1.00 50.69 346 GLU A C 1
ATOM 2738 O O . GLU A 1 346 ? -4.856 7.404 11.002 1.00 50.69 346 GLU A O 1
ATOM 2743 N N . HIS A 1 347 ? -6.168 5.590 10.950 1.00 49.41 347 HIS A N 1
ATOM 2744 C CA . HIS A 1 347 ? -7.202 6.144 10.062 1.00 49.41 347 HIS A CA 1
ATOM 2745 C C . HIS A 1 347 ? -8.315 6.932 10.764 1.00 49.41 347 HIS A C 1
ATOM 2747 O O . HIS A 1 347 ? -9.204 7.465 10.104 1.00 49.41 347 HIS A O 1
ATOM 2753 N N . THR A 1 348 ? -8.277 7.041 12.089 1.00 50.34 348 THR A N 1
ATOM 2754 C CA . THR A 1 348 ? -9.181 7.925 12.831 1.00 50.34 348 THR A CA 1
ATOM 2755 C C . THR A 1 348 ? -8.482 9.252 13.069 1.00 50.34 348 THR A C 1
ATOM 2757 O O . THR A 1 348 ? -7.717 9.384 14.024 1.00 50.34 348 THR A O 1
ATOM 2760 N N . GLU A 1 349 ? -8.749 10.243 12.213 1.00 51.44 349 GLU A N 1
ATOM 2761 C CA . GLU A 1 349 ? -8.431 11.637 12.529 1.00 51.44 349 GLU A CA 1
ATOM 2762 C C . GLU A 1 349 ? -9.086 11.979 13.875 1.00 51.44 349 GLU A C 1
ATOM 2764 O O . GLU A 1 349 ? -10.314 12.011 14.014 1.00 51.44 349 GLU A O 1
ATOM 2769 N N . LEU A 1 350 ? -8.262 12.166 14.909 1.00 64.50 350 LEU A N 1
ATOM 2770 C CA . LEU A 1 350 ? -8.724 12.630 16.209 1.00 64.50 350 LEU A CA 1
ATOM 2771 C C . LEU A 1 350 ? -9.336 14.014 16.004 1.00 64.50 350 LEU A C 1
ATOM 2773 O O . LEU A 1 350 ? -8.630 14.979 15.726 1.00 64.50 350 LEU A O 1
ATOM 2777 N N . LYS A 1 351 ? -10.662 14.111 16.137 1.00 68.56 351 LYS A N 1
ATOM 2778 C CA . LYS A 1 351 ? -11.372 15.395 16.133 1.00 68.56 351 LYS A CA 1
ATOM 2779 C C . LYS A 1 351 ? -10.991 16.167 17.393 1.00 68.56 351 LYS A C 1
ATOM 2781 O O . LYS A 1 351 ? -11.636 16.012 18.433 1.00 68.56 351 LYS A O 1
ATOM 2786 N N . MET A 1 352 ? -9.920 16.945 17.295 1.00 80.00 352 MET A N 1
ATOM 2787 C CA . MET A 1 352 ? -9.477 17.871 18.330 1.00 80.00 352 MET A CA 1
ATOM 2788 C C . MET A 1 352 ? -10.373 19.103 18.303 1.00 80.00 352 MET A C 1
ATOM 2790 O O . MET A 1 352 ? -10.694 19.625 17.234 1.00 80.00 352 MET A O 1
ATOM 2794 N N . LYS A 1 353 ? -10.808 19.551 19.477 1.00 82.00 353 LYS A N 1
ATOM 2795 C CA . LYS A 1 353 ? -11.558 20.796 19.633 1.00 82.00 353 LYS A CA 1
ATOM 2796 C C . LYS A 1 353 ? -10.987 21.585 20.812 1.00 82.00 353 LYS A C 1
ATOM 2798 O O . LYS A 1 353 ? -10.518 20.965 21.769 1.00 82.00 353 LYS A O 1
ATOM 2803 N N . PRO A 1 354 ? -11.037 22.927 20.778 1.00 84.25 354 PRO A N 1
ATOM 2804 C CA . PRO A 1 354 ? -10.698 23.751 21.931 1.00 84.25 354 PRO A CA 1
ATOM 2805 C C . PRO A 1 354 ? -11.727 23.529 23.050 1.00 84.25 354 PRO A C 1
ATOM 2807 O O . PRO A 1 354 ? -12.912 23.826 22.889 1.00 84.25 354 PRO A O 1
ATOM 2810 N N . VAL A 1 355 ? -11.277 22.994 24.186 1.00 84.19 355 VAL A N 1
ATOM 2811 C CA . VAL A 1 355 ? -12.109 22.642 25.346 1.00 84.19 355 VAL A CA 1
ATOM 2812 C C . VAL A 1 355 ? -11.536 23.269 26.617 1.00 84.19 355 VAL A C 1
ATOM 2814 O O . VAL A 1 355 ? -10.322 23.308 26.809 1.00 84.19 355 VAL A O 1
ATOM 2817 N N . SER A 1 356 ? -12.412 23.729 27.519 1.00 85.31 356 SER A N 1
ATOM 2818 C CA . SER A 1 356 ? -12.015 24.178 28.860 1.00 85.31 356 SER A CA 1
ATOM 2819 C C . SER A 1 356 ? -11.613 22.983 29.729 1.00 85.31 356 SER A C 1
ATOM 2821 O O . SER A 1 356 ? -12.454 22.161 30.113 1.00 85.31 356 SER A O 1
ATOM 2823 N N . ALA A 1 357 ? -10.334 22.918 30.102 1.00 85.06 357 ALA A N 1
ATOM 2824 C CA . ALA A 1 357 ? -9.805 21.891 30.994 1.00 85.06 357 ALA A CA 1
ATOM 2825 C C . ALA A 1 357 ? -10.535 21.884 32.348 1.00 85.06 357 ALA A C 1
ATOM 2827 O O . ALA A 1 357 ? -10.835 20.820 32.892 1.00 85.06 357 ALA A O 1
ATOM 2828 N N . LEU A 1 358 ? -10.905 23.059 32.871 1.00 84.75 358 LEU A N 1
ATOM 2829 C CA . LEU A 1 358 ? -11.640 23.182 34.129 1.00 84.75 358 LEU A CA 1
ATOM 2830 C C . LEU A 1 358 ? -13.025 22.527 34.063 1.00 84.75 358 LEU A C 1
ATOM 2832 O O . LEU A 1 358 ? -13.429 21.852 35.014 1.00 84.75 358 LEU A O 1
ATOM 2836 N N . GLN A 1 359 ? -13.764 22.715 32.967 1.00 82.19 359 GLN A N 1
ATOM 2837 C CA . GLN A 1 359 ? -15.079 22.093 32.786 1.00 82.19 359 GLN A CA 1
ATOM 2838 C C . GLN A 1 359 ? -14.965 20.569 32.675 1.00 82.19 359 GLN A C 1
ATOM 2840 O O . GLN A 1 359 ? -15.748 19.842 33.294 1.00 82.19 359 GLN A O 1
ATOM 2845 N N . LEU A 1 360 ? -13.955 20.091 31.951 1.00 84.44 360 LEU A N 1
ATOM 2846 C CA . LEU A 1 360 ? -13.693 18.669 31.766 1.00 84.44 360 LEU A CA 1
ATOM 2847 C C . LEU A 1 360 ? -13.367 17.991 33.109 1.00 84.44 360 LEU A C 1
ATOM 2849 O O . LEU A 1 360 ? -14.034 17.037 33.516 1.00 84.44 360 LEU A O 1
ATOM 2853 N N . VAL A 1 361 ? -12.425 18.560 33.867 1.00 86.19 361 VAL A N 1
ATOM 2854 C CA . VAL A 1 361 ? -12.021 18.067 35.194 1.00 86.19 361 VAL A CA 1
ATOM 2855 C C . VAL A 1 361 ? -13.189 18.108 36.190 1.00 86.19 361 VAL A C 1
ATOM 2857 O O . VAL A 1 361 ? -13.403 17.145 36.931 1.00 86.19 361 VAL A O 1
ATOM 2860 N N . LYS A 1 362 ? -14.002 19.178 36.189 1.00 83.00 362 LYS A N 1
ATOM 2861 C CA . LYS A 1 362 ? -15.207 19.280 37.037 1.00 83.00 362 LYS A CA 1
ATOM 2862 C C . LYS A 1 362 ? -16.244 18.205 36.716 1.00 83.00 362 LYS A C 1
ATOM 2864 O O . LYS A 1 362 ? -16.879 17.689 37.638 1.00 83.00 362 LYS A O 1
ATOM 2869 N N . THR A 1 363 ? -16.417 17.866 35.441 1.00 79.06 363 THR A N 1
ATOM 2870 C CA . THR A 1 363 ? -17.366 16.833 35.002 1.00 79.06 363 THR A CA 1
ATOM 2871 C C . THR A 1 363 ? -16.985 15.470 35.582 1.00 79.06 363 THR A C 1
ATOM 2873 O O . THR A 1 363 ? -17.803 14.841 36.258 1.00 79.06 363 THR A O 1
ATOM 2876 N N . SER A 1 364 ? -15.719 15.064 35.435 1.00 83.69 364 SER A N 1
ATOM 2877 C CA . SER A 1 364 ? -15.197 13.828 36.037 1.00 83.69 364 SER A CA 1
ATOM 2878 C C . SER A 1 364 ? -15.222 13.851 37.569 1.00 83.69 364 SER A C 1
ATOM 2880 O O . SER A 1 364 ? -15.618 12.865 38.193 1.00 83.69 364 SER A O 1
ATOM 2882 N N . TYR A 1 365 ? -14.871 14.981 38.195 1.00 84.94 365 TYR A N 1
ATOM 2883 C CA . TYR A 1 365 ? -14.917 15.135 39.652 1.00 84.94 365 TYR A CA 1
ATOM 2884 C C . TYR A 1 365 ? -16.324 14.893 40.211 1.00 84.94 365 TYR A C 1
ATOM 2886 O O . TYR A 1 365 ? -16.493 14.117 41.152 1.00 84.94 365 TYR A O 1
ATOM 2894 N N . ASN A 1 366 ? -17.344 15.526 39.623 1.00 81.25 366 ASN A N 1
ATOM 2895 C CA . ASN A 1 366 ? -18.724 15.411 40.092 1.00 81.25 366 ASN A CA 1
ATOM 2896 C C . ASN A 1 366 ? -19.268 13.984 39.948 1.00 81.25 366 ASN A C 1
ATOM 2898 O O . ASN A 1 366 ? -19.942 13.500 40.861 1.00 81.25 366 ASN A O 1
ATOM 2902 N N . ALA A 1 367 ? -18.940 13.300 38.847 1.00 76.50 367 ALA A N 1
ATOM 2903 C CA . ALA A 1 367 ? -19.327 11.908 38.631 1.00 76.50 367 ALA A CA 1
ATOM 2904 C C . ALA A 1 367 ? -18.681 10.967 39.666 1.00 76.50 367 ALA A C 1
ATOM 2906 O O . ALA A 1 367 ? -19.365 10.154 40.291 1.00 76.50 367 ALA A O 1
ATOM 2907 N N . MET A 1 368 ? -17.375 11.114 39.908 1.00 79.25 368 MET A N 1
ATOM 2908 C CA . MET A 1 368 ? -16.615 10.220 40.791 1.00 79.25 368 MET A CA 1
ATOM 2909 C C . MET A 1 368 ? -16.835 10.498 42.282 1.00 79.25 368 MET A C 1
ATOM 2911 O O . MET A 1 368 ? -16.806 9.572 43.096 1.00 79.25 368 MET A O 1
ATOM 2915 N N . LYS A 1 369 ? -17.154 11.743 42.659 1.00 78.75 369 LYS A N 1
ATOM 2916 C CA . LYS A 1 369 ? -17.481 12.121 44.043 1.00 78.75 369 LYS A CA 1
ATOM 2917 C C . LYS A 1 369 ? -18.649 11.309 44.609 1.00 78.75 369 LYS A C 1
ATOM 2919 O O . LYS A 1 369 ? -18.612 10.915 45.773 1.00 78.75 369 LYS A O 1
ATOM 2924 N N . GLN A 1 370 ? -19.668 11.024 43.794 1.00 73.06 370 GLN A N 1
ATOM 2925 C CA . GLN A 1 370 ? -20.822 10.215 44.210 1.00 73.06 370 GLN A CA 1
ATOM 2926 C C . GLN A 1 370 ? -20.440 8.757 44.511 1.00 73.06 370 GLN A C 1
ATOM 2928 O O . GLN A 1 370 ? -21.033 8.129 45.386 1.00 73.06 370 GLN A O 1
ATOM 2933 N N . ILE A 1 371 ? -19.443 8.223 43.803 1.00 73.19 371 ILE A N 1
ATOM 2934 C CA . ILE A 1 371 ? -18.950 6.852 43.973 1.00 73.19 371 ILE A CA 1
ATOM 2935 C C . ILE A 1 371 ? -18.055 6.769 45.213 1.00 73.19 371 ILE A C 1
ATOM 2937 O O . ILE A 1 371 ? -18.257 5.902 46.061 1.00 73.19 371 ILE A O 1
ATOM 2941 N N . SER A 1 372 ? -17.128 7.718 45.363 1.00 72.94 372 SER A N 1
ATOM 2942 C CA . SER A 1 372 ? -16.218 7.815 46.513 1.00 72.94 372 SER A CA 1
ATOM 2943 C C . SER A 1 372 ? -16.968 7.996 47.846 1.00 72.94 372 SER A C 1
ATOM 2945 O O . SER A 1 372 ? -16.605 7.390 48.856 1.00 72.94 372 SER A O 1
ATOM 2947 N N . ALA A 1 373 ? -18.095 8.723 47.841 1.00 71.00 373 ALA A N 1
ATOM 2948 C CA . ALA A 1 373 ? -18.953 8.889 49.016 1.00 71.00 373 ALA A CA 1
ATOM 2949 C C . ALA A 1 373 ? -19.498 7.557 49.571 1.00 71.00 373 ALA A C 1
ATOM 2951 O O . ALA A 1 373 ? -19.662 7.423 50.783 1.00 71.00 373 ALA A O 1
ATOM 2952 N N . LYS A 1 374 ? -19.721 6.546 48.716 1.00 68.62 374 LYS A N 1
ATOM 2953 C CA . LYS A 1 374 ? -20.169 5.211 49.153 1.00 68.62 374 LYS A CA 1
ATOM 2954 C C . LYS A 1 374 ? -19.099 4.455 49.952 1.00 68.62 374 LYS A C 1
ATOM 2956 O O . LYS A 1 374 ? -19.459 3.650 50.802 1.00 68.62 374 LYS A O 1
ATOM 2961 N N . LYS A 1 375 ? -17.808 4.731 49.714 1.00 72.56 375 LYS A N 1
ATOM 2962 C CA . LYS A 1 375 ? -16.662 4.161 50.454 1.00 72.56 375 LYS A CA 1
ATOM 2963 C C . LYS A 1 375 ? -16.197 5.044 51.633 1.00 72.56 375 LYS A C 1
ATOM 2965 O O . LYS A 1 375 ? -15.163 4.750 52.225 1.00 72.56 375 LYS A O 1
ATOM 2970 N N . GLN A 1 376 ? -16.935 6.108 51.985 1.00 76.94 376 GLN A N 1
ATOM 2971 C CA . GLN A 1 376 ? -16.572 7.078 53.040 1.00 76.94 376 GLN A CA 1
ATOM 2972 C C . GLN A 1 376 ? -15.155 7.665 52.872 1.00 76.94 376 GLN A C 1
ATOM 2974 O O . GLN A 1 376 ? -14.418 7.851 53.833 1.00 76.94 376 GLN A O 1
ATOM 2979 N N . GLN A 1 377 ? -14.740 7.928 51.636 1.00 83.00 377 GLN A N 1
ATOM 2980 C CA . GLN A 1 377 ? -13.447 8.546 51.338 1.00 83.00 377 GLN A CA 1
ATOM 2981 C C . GLN A 1 377 ? -13.584 10.074 51.237 1.00 83.00 377 GLN A C 1
ATOM 2983 O O . GLN A 1 377 ? -14.634 10.604 50.860 1.00 83.00 377 GLN A O 1
ATOM 2988 N N . HIS A 1 378 ? -12.507 10.796 51.537 1.00 83.44 378 HIS A N 1
ATOM 2989 C CA . HIS A 1 378 ? -12.442 12.247 51.394 1.00 83.44 378 HIS A CA 1
ATOM 2990 C C . HIS A 1 378 ? -11.971 12.625 49.985 1.00 83.44 378 HIS A C 1
ATOM 2992 O O . HIS A 1 378 ? -10.832 12.361 49.604 1.00 83.44 378 HIS A O 1
ATOM 2998 N N . PHE A 1 379 ? -12.847 13.275 49.215 1.00 85.44 379 PHE A N 1
ATOM 2999 C CA . PHE A 1 379 ? -12.610 13.599 47.807 1.00 85.44 379 PHE A CA 1
ATOM 3000 C C . PHE A 1 379 ? -12.469 15.115 47.595 1.00 85.44 379 PHE A C 1
ATOM 3002 O O . PHE A 1 379 ? -13.450 15.865 47.677 1.00 85.44 379 PHE A O 1
ATOM 3009 N N . LYS A 1 380 ? -11.249 15.589 47.320 1.00 88.56 380 LYS A N 1
ATOM 3010 C CA . LYS A 1 380 ? -10.909 17.018 47.214 1.00 88.56 380 LYS A CA 1
ATOM 3011 C C . LYS A 1 380 ? -10.587 17.411 45.771 1.00 88.56 380 LYS A C 1
ATOM 3013 O O . LYS A 1 380 ? -9.892 16.687 45.070 1.00 88.56 380 LYS A O 1
ATOM 3018 N N . PHE A 1 381 ? -11.061 18.584 45.349 1.00 87.44 381 PHE A N 1
ATOM 3019 C CA . PHE A 1 381 ? -10.627 19.231 44.109 1.00 87.44 381 PHE A CA 1
ATOM 3020 C C . PHE A 1 381 ? -9.795 20.475 44.433 1.00 87.44 381 PHE A C 1
ATOM 3022 O O . PHE A 1 381 ? -10.186 21.267 45.293 1.00 87.44 381 PHE A O 1
ATOM 3029 N N . VAL A 1 382 ? -8.656 20.641 43.761 1.00 85.31 382 VAL A N 1
ATOM 3030 C CA . VAL A 1 382 ? -7.764 21.799 43.896 1.00 85.31 382 VAL A CA 1
ATOM 3031 C C . VAL A 1 382 ? -7.578 22.447 42.526 1.00 85.31 382 VAL A C 1
ATOM 3033 O O . VAL A 1 382 ? -7.091 21.810 41.597 1.00 85.31 382 VAL A O 1
ATOM 3036 N N . ASN A 1 383 ? -7.954 23.722 42.405 1.00 82.19 383 ASN A N 1
ATOM 3037 C CA . ASN A 1 383 ? -7.719 24.505 41.195 1.00 82.19 383 ASN A CA 1
ATOM 3038 C C . ASN A 1 383 ? -6.545 25.472 41.411 1.00 82.19 383 ASN A C 1
ATOM 3040 O O . ASN A 1 383 ? -6.709 26.496 42.076 1.00 82.19 383 ASN A O 1
ATOM 3044 N N . GLY A 1 384 ? -5.380 25.150 40.849 1.00 72.00 384 GLY A N 1
ATOM 3045 C CA . GLY A 1 384 ? -4.161 25.954 40.930 1.00 72.00 384 GLY A CA 1
ATOM 3046 C C . GLY A 1 384 ? -4.246 27.293 40.192 1.00 72.00 384 GLY A C 1
ATOM 3047 O O . GLY A 1 384 ? -3.516 28.218 40.540 1.00 72.00 384 GLY A O 1
ATOM 3048 N N . PHE A 1 385 ? -5.189 27.450 39.255 1.00 65.94 385 PHE A N 1
ATOM 3049 C CA . PHE A 1 385 ? -5.444 28.714 38.547 1.00 65.94 385 PHE A CA 1
ATOM 3050 C C . PHE A 1 385 ? -6.046 29.819 39.437 1.00 65.94 385 PHE A C 1
ATOM 3052 O O . PHE A 1 385 ? -6.113 30.977 39.032 1.00 65.94 385 PHE A O 1
ATOM 3059 N N . LEU A 1 386 ? -6.481 29.492 40.661 1.00 61.12 386 LEU A N 1
ATOM 3060 C CA . LEU A 1 386 ? -7.010 30.466 41.625 1.00 61.12 386 LEU 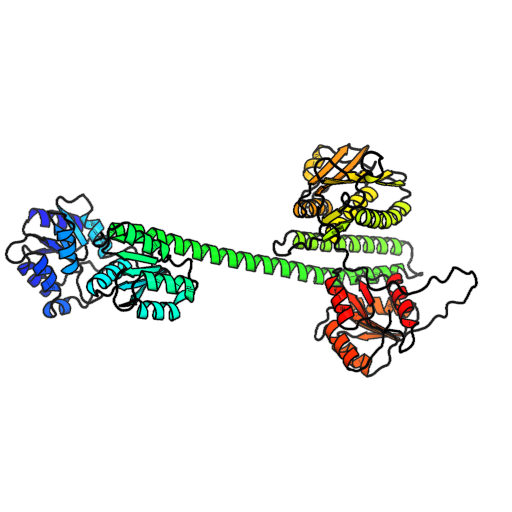A CA 1
ATOM 3061 C C . LEU A 1 386 ? -5.926 31.116 42.507 1.00 61.12 386 LEU A C 1
ATOM 3063 O O . LEU A 1 386 ? -6.249 31.995 43.309 1.00 61.12 386 LEU A O 1
ATOM 3067 N N . ASN A 1 387 ? -4.658 30.713 42.374 1.00 58.50 387 ASN A N 1
ATOM 3068 C CA . ASN A 1 387 ? -3.547 31.325 43.103 1.00 58.50 387 ASN A CA 1
ATOM 3069 C C . ASN A 1 387 ? -3.201 32.704 42.500 1.00 58.50 387 ASN A C 1
ATOM 3071 O O . ASN A 1 387 ? -3.148 32.866 41.282 1.00 58.50 387 ASN A O 1
ATOM 3075 N N . GLN A 1 388 ? -2.972 33.705 43.361 1.00 48.88 388 GLN A N 1
ATOM 3076 C CA . GLN A 1 388 ? -2.897 35.136 43.004 1.00 48.88 388 GLN A CA 1
ATOM 3077 C C . GLN A 1 388 ? -1.828 35.512 41.955 1.00 48.88 388 GLN A C 1
ATOM 3079 O O . GLN A 1 388 ? -1.938 36.581 41.360 1.00 48.88 388 GLN A O 1
ATOM 3084 N N . GLU A 1 389 ? -0.846 34.652 41.672 1.00 53.12 389 GLU A N 1
ATOM 3085 C CA . GLU A 1 389 ? 0.238 34.917 40.709 1.00 53.12 389 GLU A CA 1
ATOM 3086 C C . GLU A 1 389 ? -0.166 34.745 39.229 1.00 53.12 389 GLU A C 1
ATOM 3088 O O . GLU A 1 389 ? 0.493 35.304 38.356 1.00 53.12 389 GLU A O 1
ATOM 3093 N N . TYR A 1 390 ? -1.279 34.060 38.923 1.00 51.53 390 TYR A N 1
ATOM 3094 C CA . TYR A 1 390 ? -1.689 33.731 37.540 1.00 51.53 390 TYR A CA 1
ATOM 3095 C C . TYR A 1 390 ? -3.005 34.398 37.089 1.00 51.53 390 TYR A C 1
ATOM 3097 O O . TYR A 1 390 ? -3.543 34.092 36.026 1.00 51.53 390 TYR A O 1
ATOM 3105 N N . SER A 1 391 ? -3.527 35.344 37.877 1.00 45.94 391 SER A N 1
ATOM 3106 C CA . SER A 1 391 ? -4.886 35.903 37.736 1.00 45.94 391 SER A CA 1
ATOM 3107 C C . SER A 1 391 ? -5.104 36.836 36.523 1.00 45.94 391 SER A C 1
ATOM 3109 O O . SER A 1 391 ? -6.233 37.254 36.270 1.00 45.94 391 SER A O 1
ATOM 3111 N N . ASN A 1 392 ? -4.058 37.177 35.759 1.00 47.28 392 ASN A N 1
ATOM 3112 C CA . ASN A 1 392 ? -4.120 38.241 34.743 1.00 47.28 392 ASN A CA 1
ATOM 3113 C C . ASN A 1 392 ? -4.599 37.810 33.340 1.00 47.28 392 ASN A C 1
ATOM 3115 O O . ASN A 1 392 ? -4.745 38.675 32.485 1.00 47.28 392 ASN A O 1
ATOM 3119 N N . ASN A 1 393 ? -4.889 36.527 33.086 1.00 48.03 393 ASN A N 1
ATOM 3120 C CA . ASN A 1 393 ? -5.468 36.072 31.808 1.00 48.03 393 ASN A CA 1
ATOM 3121 C C . ASN A 1 393 ? -6.366 34.836 32.011 1.00 48.03 393 ASN A C 1
ATOM 3123 O O . ASN A 1 393 ? -6.029 33.715 31.635 1.00 48.03 393 ASN A O 1
ATOM 3127 N N . LYS A 1 394 ? -7.519 35.040 32.663 1.00 50.06 394 LYS A N 1
ATOM 3128 C CA . LYS A 1 394 ? -8.458 33.966 33.046 1.00 50.06 394 LYS A CA 1
ATOM 3129 C C . LYS A 1 394 ? -9.034 33.156 31.879 1.00 50.06 394 LYS A C 1
ATOM 3131 O O . LYS A 1 394 ? -9.409 32.013 32.100 1.00 50.06 394 LYS A O 1
ATOM 3136 N N . ASP A 1 395 ? -9.095 33.721 30.674 1.00 49.16 395 ASP A N 1
ATOM 3137 C CA . ASP A 1 395 ? -9.805 33.091 29.551 1.00 49.16 395 ASP A CA 1
ATOM 3138 C C . ASP A 1 395 ? -8.899 32.291 28.600 1.00 49.16 395 ASP A C 1
ATOM 3140 O O . ASP A 1 395 ? -9.406 31.476 27.838 1.00 49.16 395 ASP A O 1
ATOM 3144 N N . LEU A 1 396 ? -7.574 32.488 28.639 1.00 49.59 396 LEU A N 1
ATOM 3145 C CA . LEU A 1 396 ? -6.634 31.875 27.682 1.00 49.59 396 LEU A CA 1
ATOM 3146 C C . LEU A 1 396 ? -5.852 30.686 28.262 1.00 49.59 396 LEU A C 1
ATOM 3148 O O . LEU A 1 396 ? -5.483 29.780 27.525 1.00 49.59 396 LEU A O 1
ATOM 3152 N N . ASN A 1 397 ? -5.644 30.637 29.581 1.00 58.38 397 ASN A N 1
ATOM 3153 C CA . ASN A 1 397 ? -4.705 29.687 30.195 1.00 58.38 397 ASN A CA 1
ATOM 3154 C C . ASN A 1 397 ? -5.322 28.323 30.571 1.00 58.38 397 ASN A C 1
ATOM 3156 O O . ASN A 1 397 ? -4.641 27.488 31.160 1.00 58.38 397 ASN A O 1
ATOM 3160 N N . GLU A 1 398 ? -6.601 28.087 30.261 1.00 70.19 398 GLU A N 1
ATOM 3161 C CA . GLU A 1 398 ? -7.324 26.851 30.616 1.00 70.19 398 GLU A CA 1
ATOM 3162 C C . GLU A 1 398 ? -7.835 26.066 29.392 1.00 70.19 398 GLU A C 1
ATOM 3164 O O . GLU A 1 398 ? -8.550 25.073 29.557 1.00 70.19 398 GLU A O 1
ATOM 3169 N N . ILE A 1 399 ? -7.520 26.508 28.170 1.00 81.00 399 ILE A N 1
ATOM 3170 C CA . ILE A 1 399 ? -8.028 25.891 26.939 1.00 81.00 399 ILE A CA 1
ATOM 3171 C C . ILE A 1 399 ? -7.006 24.898 26.390 1.00 81.00 399 ILE A C 1
ATOM 3173 O O . ILE A 1 399 ? -5.834 25.217 26.206 1.00 81.00 399 ILE A O 1
ATOM 3177 N N . ILE A 1 400 ? -7.474 23.692 26.085 1.00 85.62 400 ILE A N 1
ATOM 3178 C CA . ILE A 1 400 ? -6.687 22.624 25.464 1.00 85.62 400 ILE A CA 1
ATOM 3179 C C . ILE A 1 400 ? -7.360 22.166 24.177 1.00 85.62 400 ILE A C 1
ATOM 3181 O O . ILE A 1 400 ? -8.584 22.061 24.121 1.00 85.62 400 ILE A O 1
ATOM 3185 N N . SER A 1 401 ? -6.568 21.893 23.139 1.00 85.75 401 SER A N 1
ATOM 3186 C CA . SER A 1 401 ? -7.079 21.324 21.889 1.00 85.75 401 SER A CA 1
ATOM 3187 C C . SER A 1 401 ? -7.021 19.806 21.982 1.00 85.75 401 SER A C 1
ATOM 3189 O O . SER A 1 401 ? -5.959 19.203 21.838 1.00 85.75 401 SER A O 1
ATOM 3191 N N . VAL A 1 402 ? -8.153 19.187 22.323 1.00 85.44 402 VAL A N 1
ATOM 3192 C CA . VAL A 1 402 ? -8.215 17.755 22.641 1.00 85.44 402 VAL A CA 1
ATOM 3193 C C . VAL A 1 402 ? -9.488 17.098 22.135 1.00 85.44 402 VAL A C 1
ATOM 3195 O O . VAL A 1 402 ? -10.483 17.762 21.841 1.00 85.44 402 VAL A O 1
ATOM 3198 N N . ASN A 1 403 ? -9.490 15.767 22.094 1.00 84.38 403 ASN A N 1
ATOM 3199 C CA . ASN A 1 403 ? -10.725 15.006 22.053 1.00 84.38 403 ASN A CA 1
ATOM 3200 C C . ASN A 1 403 ? -11.311 14.890 23.471 1.00 84.38 403 ASN A C 1
ATOM 3202 O O . ASN A 1 403 ? -10.787 14.164 24.318 1.00 84.38 403 ASN A O 1
ATOM 3206 N N . GLU A 1 404 ? -12.419 15.590 23.720 1.00 81.94 404 GLU A N 1
ATOM 3207 C CA . GLU A 1 404 ? -13.066 15.661 25.038 1.00 81.94 404 GLU A CA 1
ATOM 3208 C C . GLU A 1 404 ? -13.344 14.274 25.643 1.00 81.94 404 GLU A C 1
ATOM 3210 O O . GLU A 1 404 ? -12.976 14.007 26.789 1.00 81.94 404 GLU A O 1
ATOM 3215 N N . SER A 1 405 ? -13.932 13.361 24.862 1.00 76.00 405 SER A N 1
ATOM 3216 C CA . SER A 1 405 ? -14.302 12.025 25.343 1.00 76.00 405 SER A CA 1
ATOM 3217 C C . SER A 1 405 ? -13.091 11.185 25.766 1.00 76.00 405 SER A C 1
ATOM 3219 O O . SER A 1 405 ? -13.137 10.498 26.791 1.00 76.00 405 SER A O 1
ATOM 3221 N N . SER A 1 406 ? -11.981 11.299 25.032 1.00 81.50 406 SER A N 1
ATOM 3222 C CA . SER A 1 406 ? -10.727 10.608 25.332 1.00 81.50 406 SER A CA 1
ATOM 3223 C C . SER A 1 406 ? -10.098 11.116 26.628 1.00 81.50 406 SER A C 1
ATOM 3225 O O . SER A 1 406 ? -9.695 10.311 27.468 1.00 81.50 406 SER A O 1
ATOM 3227 N N . ILE A 1 407 ? -10.064 12.435 26.846 1.00 86.62 407 ILE A N 1
ATOM 3228 C CA . ILE A 1 407 ? -9.495 13.006 28.076 1.00 86.62 407 ILE A CA 1
ATOM 3229 C C . ILE A 1 407 ? -10.393 12.730 29.291 1.00 86.62 407 ILE A C 1
ATOM 3231 O O . ILE A 1 407 ? -9.879 12.372 30.350 1.00 86.62 407 ILE A O 1
ATOM 3235 N N . ILE A 1 408 ? -11.725 12.785 29.152 1.00 82.75 408 ILE A N 1
ATOM 3236 C CA . ILE A 1 408 ? -12.651 12.362 30.223 1.00 82.75 408 ILE A CA 1
ATOM 3237 C C . ILE A 1 408 ? -12.367 10.913 30.625 1.00 82.75 408 ILE A C 1
ATOM 3239 O O . ILE A 1 408 ? -12.326 10.586 31.813 1.00 82.75 408 ILE A O 1
ATOM 3243 N N . ARG A 1 409 ? -12.130 10.039 29.643 1.00 79.94 409 ARG A N 1
ATOM 3244 C CA . ARG A 1 409 ? -11.789 8.640 29.893 1.00 79.94 409 ARG A CA 1
ATOM 3245 C C . ARG A 1 409 ? -10.454 8.486 30.620 1.00 79.94 409 ARG A C 1
ATOM 3247 O O . ARG A 1 409 ? -10.384 7.688 31.553 1.00 79.94 409 ARG A O 1
ATOM 3254 N N . VAL A 1 410 ? -9.437 9.276 30.266 1.00 87.56 410 VAL A N 1
ATOM 3255 C CA . VAL A 1 410 ? -8.156 9.309 30.992 1.00 87.56 410 VAL A CA 1
ATOM 3256 C C . VAL A 1 410 ? -8.368 9.663 32.462 1.00 87.56 410 VAL A C 1
ATOM 3258 O O . VAL A 1 410 ? -7.955 8.910 33.344 1.00 87.56 410 VAL A O 1
ATOM 3261 N N . ILE A 1 411 ? -9.062 10.769 32.737 1.00 87.44 411 ILE A N 1
ATOM 3262 C CA . ILE A 1 411 ? -9.297 11.234 34.110 1.00 87.44 411 ILE A CA 1
ATOM 3263 C C . ILE A 1 411 ? -10.117 10.207 34.893 1.00 87.44 411 ILE A C 1
ATOM 3265 O O . ILE A 1 411 ? -9.791 9.898 36.038 1.00 87.44 411 ILE A O 1
ATOM 3269 N N . ASN A 1 412 ? -11.152 9.635 34.278 1.00 83.81 412 ASN A N 1
ATOM 3270 C CA . ASN A 1 412 ? -11.989 8.631 34.926 1.00 83.81 412 ASN A CA 1
ATOM 3271 C C . ASN A 1 412 ? -11.212 7.345 35.243 1.00 83.81 412 ASN A C 1
ATOM 3273 O O . ASN A 1 412 ? -11.420 6.783 36.316 1.00 83.81 412 ASN A O 1
ATOM 3277 N N . ASN A 1 413 ? -10.294 6.905 34.377 1.00 82.38 413 ASN A N 1
ATOM 3278 C CA . ASN A 1 413 ? -9.425 5.756 34.652 1.00 82.38 413 ASN A CA 1
ATOM 3279 C C . ASN A 1 413 ? -8.492 6.018 35.843 1.00 82.38 413 ASN A C 1
ATOM 3281 O O . ASN A 1 413 ? -8.366 5.167 36.725 1.00 82.38 413 ASN A O 1
ATOM 3285 N N . LEU A 1 414 ? -7.883 7.207 35.908 1.00 88.88 414 LEU A N 1
ATOM 3286 C CA . LEU A 1 414 ? -7.024 7.600 37.030 1.00 88.88 414 LEU A CA 1
ATOM 3287 C C . LEU A 1 414 ? -7.813 7.701 38.345 1.00 88.88 414 LEU A C 1
ATOM 3289 O O . LEU A 1 414 ? -7.409 7.129 39.356 1.00 88.88 414 LEU A O 1
ATOM 3293 N N . LEU A 1 415 ? -8.973 8.366 38.332 1.00 86.88 415 LEU A N 1
ATOM 3294 C CA . LEU A 1 415 ? -9.836 8.514 39.509 1.00 86.88 415 LEU A CA 1
ATOM 3295 C C . LEU A 1 415 ? -10.425 7.182 39.978 1.00 86.88 415 LEU A C 1
ATOM 3297 O O . LEU A 1 415 ? -10.490 6.935 41.180 1.00 86.88 415 LEU A O 1
ATOM 3301 N N . SER A 1 416 ? -10.838 6.315 39.051 1.00 83.38 416 SER A N 1
ATOM 3302 C CA . SER A 1 416 ? -11.345 4.984 39.386 1.00 83.38 416 SER A CA 1
ATOM 3303 C C . SER A 1 416 ? -10.262 4.148 40.065 1.00 83.38 416 SER A C 1
ATOM 3305 O O . SER A 1 416 ? -10.544 3.511 41.077 1.00 83.38 416 SER A O 1
ATOM 3307 N N . ASN A 1 417 ? -9.017 4.194 39.576 1.00 84.38 417 ASN A N 1
ATOM 3308 C CA . ASN A 1 417 ? -7.890 3.538 40.239 1.00 84.38 417 ASN A CA 1
ATOM 3309 C C . ASN A 1 417 ? -7.633 4.119 41.635 1.00 84.38 417 ASN A C 1
ATOM 3311 O O . ASN A 1 417 ? -7.508 3.357 42.591 1.00 84.38 417 ASN A O 1
ATOM 3315 N N . ALA A 1 418 ? -7.641 5.444 41.789 1.00 87.00 418 ALA A N 1
ATOM 3316 C CA . ALA A 1 418 ? -7.480 6.074 43.098 1.00 87.00 418 ALA A CA 1
ATOM 3317 C C . ALA A 1 418 ? -8.576 5.628 44.088 1.00 87.00 418 ALA A C 1
ATOM 3319 O O . ALA A 1 418 ? -8.270 5.219 45.205 1.00 87.00 418 ALA A O 1
ATOM 3320 N N . ILE A 1 419 ? -9.850 5.617 43.678 1.00 84.19 419 ILE A N 1
ATOM 3321 C CA . ILE A 1 419 ? -10.981 5.162 44.514 1.00 84.19 419 ILE A CA 1
ATOM 3322 C C . ILE A 1 419 ? -10.847 3.683 44.885 1.00 84.19 419 ILE A C 1
ATOM 3324 O O . ILE A 1 419 ? -11.166 3.295 46.013 1.00 84.19 419 ILE A O 1
ATOM 3328 N N . LYS A 1 420 ? -10.383 2.864 43.939 1.00 79.50 420 LYS A N 1
ATOM 3329 C CA . LYS A 1 420 ? -10.182 1.423 44.091 1.00 79.50 420 LYS A CA 1
ATOM 3330 C C . LYS A 1 420 ? -9.110 1.101 45.138 1.00 79.50 420 LYS A C 1
ATOM 3332 O O . LYS A 1 420 ? -9.346 0.297 46.033 1.00 79.50 420 LYS A O 1
ATOM 3337 N N . PHE A 1 421 ? -7.955 1.759 45.051 1.00 83.06 421 PHE A N 1
ATOM 3338 C CA . PHE A 1 421 ? -6.765 1.429 45.845 1.00 83.06 421 PHE A CA 1
ATOM 3339 C C . PHE A 1 421 ? -6.600 2.253 47.133 1.00 83.06 421 PHE A C 1
ATOM 3341 O O . PHE A 1 421 ? -5.681 1.999 47.917 1.00 83.06 421 PHE A O 1
ATOM 3348 N N . THR A 1 422 ? -7.503 3.203 47.380 1.00 85.38 422 THR A N 1
ATOM 3349 C CA . THR A 1 422 ? -7.546 3.992 48.617 1.00 85.38 422 THR A CA 1
ATOM 3350 C C . THR A 1 422 ? -8.460 3.330 49.656 1.00 85.38 422 THR A C 1
ATOM 3352 O O . THR A 1 422 ? -9.600 2.987 49.336 1.00 85.38 422 THR A O 1
ATOM 3355 N N . PRO A 1 423 ? -8.026 3.161 50.917 1.00 83.88 423 PRO A N 1
ATOM 3356 C CA . PRO A 1 423 ? -8.863 2.580 51.967 1.00 83.88 423 PRO A CA 1
ATOM 3357 C C . PRO A 1 423 ? -10.028 3.501 52.381 1.00 83.88 423 PRO A C 1
ATOM 3359 O O . PRO A 1 423 ? -10.102 4.671 51.999 1.00 83.88 423 PRO A O 1
ATOM 3362 N N . ILE A 1 424 ? -10.946 2.970 53.195 1.00 80.44 424 ILE A N 1
ATOM 3363 C CA . ILE A 1 424 ? -12.028 3.738 53.840 1.00 80.44 424 ILE A CA 1
ATOM 3364 C C . ILE A 1 424 ? -11.410 4.884 54.661 1.00 80.44 424 ILE A C 1
ATOM 3366 O O . ILE A 1 424 ? -10.395 4.679 55.327 1.00 80.44 424 ILE A O 1
ATOM 3370 N N . ASN A 1 425 ? -11.999 6.085 54.614 1.00 81.56 425 ASN A N 1
ATOM 3371 C CA . ASN A 1 425 ? -11.460 7.329 55.193 1.00 81.56 425 ASN A CA 1
ATOM 3372 C C . ASN A 1 425 ? -10.121 7.813 54.599 1.00 81.56 425 ASN A C 1
ATOM 3374 O O . ASN A 1 425 ? -9.505 8.736 55.135 1.00 81.56 425 ASN A O 1
ATOM 3378 N N . GLY A 1 426 ? -9.653 7.226 53.494 1.00 84.81 426 GLY A N 1
ATOM 3379 C CA . GLY A 1 426 ? -8.513 7.759 52.754 1.00 84.81 426 GLY A CA 1
ATOM 3380 C C . GLY A 1 426 ? -8.851 9.053 52.004 1.00 84.81 426 GLY A C 1
ATOM 3381 O O . GLY A 1 426 ? -10.013 9.445 51.878 1.00 84.81 426 GLY A O 1
ATOM 3382 N N . ASN A 1 427 ? -7.814 9.727 51.514 1.00 88.31 427 ASN A N 1
ATOM 3383 C CA . ASN A 1 427 ? -7.888 11.006 50.822 1.00 88.31 427 ASN A CA 1
ATOM 3384 C C . ASN A 1 427 ? -7.524 10.828 49.352 1.00 88.31 427 ASN A C 1
ATOM 3386 O O . ASN A 1 427 ? -6.474 10.273 49.035 1.00 88.31 427 ASN A O 1
ATOM 3390 N N . ILE A 1 428 ? -8.357 11.378 48.474 1.00 91.62 428 ILE A N 1
ATOM 3391 C CA . ILE A 1 428 ? -8.096 11.461 47.040 1.00 91.62 428 ILE A CA 1
ATOM 3392 C C . ILE A 1 428 ? -8.220 12.925 46.630 1.00 91.62 428 ILE A C 1
ATOM 3394 O O . ILE A 1 428 ? -9.217 13.591 46.927 1.00 91.62 428 ILE A O 1
ATOM 3398 N N . THR A 1 429 ? -7.195 13.434 45.957 1.00 91.75 429 THR A N 1
ATOM 3399 C CA . THR A 1 429 ? -7.110 14.812 45.481 1.00 91.75 429 THR A CA 1
ATOM 3400 C C . THR A 1 429 ? -6.969 14.824 43.968 1.00 91.75 429 THR A C 1
ATOM 3402 O O . THR A 1 429 ? -6.034 14.245 43.424 1.00 91.75 429 THR A O 1
ATOM 3405 N N . LEU A 1 430 ? -7.889 15.514 43.299 1.00 91.50 430 LEU A N 1
ATOM 3406 C CA . LEU A 1 430 ? -7.773 15.880 41.892 1.00 91.50 430 LEU A CA 1
ATOM 3407 C C . LEU A 1 430 ? -7.307 17.333 41.815 1.00 91.50 430 LEU A C 1
ATOM 3409 O O . LEU A 1 430 ? -7.952 18.214 42.389 1.00 91.50 430 LEU A O 1
ATOM 3413 N N . SER A 1 431 ? -6.213 17.589 41.112 1.00 89.56 431 SER A N 1
ATOM 3414 C CA . SER A 1 431 ? -5.669 18.930 40.917 1.00 89.56 431 SER A CA 1
ATOM 3415 C C . SER A 1 431 ? -5.522 19.292 39.450 1.00 89.56 431 SER A C 1
ATOM 3417 O O . SER A 1 431 ? -5.222 18.449 38.610 1.00 89.56 431 SER A O 1
ATOM 3419 N N . LEU A 1 432 ? -5.731 20.572 39.166 1.00 89.44 432 LEU A N 1
ATOM 3420 C CA . LEU A 1 432 ? -5.486 21.190 37.873 1.00 89.44 432 LEU A CA 1
ATOM 3421 C C . LEU A 1 432 ? -4.546 22.376 38.102 1.00 89.44 432 LEU A C 1
ATOM 3423 O O . LEU A 1 432 ? -4.932 23.322 38.787 1.00 89.44 432 LEU A O 1
ATOM 3427 N N . ASN A 1 433 ? -3.324 22.309 37.575 1.00 86.06 433 ASN A N 1
ATOM 3428 C CA . ASN A 1 433 ? -2.278 23.306 37.813 1.00 86.06 433 ASN A CA 1
ATOM 3429 C C . ASN A 1 433 ? -1.618 23.746 36.493 1.00 86.06 433 ASN A C 1
ATOM 3431 O O . ASN A 1 433 ? -1.384 22.891 35.636 1.00 86.06 433 ASN A O 1
ATOM 3435 N N . PRO A 1 434 ? -1.267 25.033 36.327 1.00 78.56 434 PRO A N 1
ATOM 3436 C CA . PRO A 1 434 ? -0.418 25.473 35.223 1.00 78.56 434 PRO A CA 1
ATOM 3437 C C . PRO A 1 434 ? 1.036 25.014 35.420 1.00 78.56 434 PRO A C 1
ATOM 3439 O O . PRO A 1 434 ? 1.510 24.883 36.551 1.00 78.56 434 PRO A O 1
ATOM 3442 N N . VAL A 1 435 ? 1.751 24.809 34.316 1.00 75.06 435 VAL A N 1
ATOM 3443 C CA . VAL A 1 435 ? 3.198 24.538 34.269 1.00 75.06 435 VAL A CA 1
ATOM 3444 C C . VAL A 1 435 ? 3.869 25.659 33.460 1.00 75.06 435 VAL A C 1
ATOM 3446 O O . VAL A 1 435 ? 3.214 26.248 32.598 1.00 75.06 435 VAL A O 1
ATOM 3449 N N . PRO A 1 436 ? 5.144 26.009 33.721 1.00 66.81 436 PRO A N 1
ATOM 3450 C CA . PRO A 1 436 ? 5.896 26.897 32.832 1.00 66.81 436 PRO A CA 1
ATOM 3451 C C . PRO A 1 436 ? 5.881 26.396 31.373 1.00 66.81 436 PRO A C 1
ATOM 3453 O O . PRO A 1 436 ? 5.861 25.189 31.154 1.00 66.81 436 PRO A O 1
ATOM 3456 N N . GLU A 1 437 ? 5.943 27.315 30.402 1.00 62.88 437 GLU A N 1
ATOM 3457 C CA . GLU A 1 437 ? 6.048 27.024 28.953 1.00 62.88 437 GLU A CA 1
ATOM 3458 C C . GLU A 1 437 ? 4.798 26.410 28.284 1.00 62.88 437 GLU A C 1
ATOM 3460 O O . GLU A 1 437 ? 4.901 25.426 27.566 1.00 62.88 437 GLU A O 1
ATOM 3465 N N . ASP A 1 438 ? 3.616 27.009 28.460 1.00 75.50 438 ASP A N 1
ATOM 3466 C CA . ASP A 1 438 ? 2.391 26.662 27.708 1.00 75.50 438 ASP A CA 1
ATOM 3467 C C . ASP A 1 438 ? 1.845 25.233 27.931 1.00 75.50 438 ASP A C 1
ATOM 3469 O O . ASP A 1 438 ? 1.168 24.675 27.069 1.00 75.50 438 ASP A O 1
ATOM 3473 N N . TYR A 1 439 ? 2.066 24.640 29.108 1.00 83.06 439 TYR A N 1
ATOM 3474 C CA . TYR A 1 439 ? 1.475 23.349 29.489 1.00 83.06 439 TYR A CA 1
ATOM 3475 C C . TYR A 1 439 ? 0.557 23.467 30.711 1.00 83.06 439 TYR A C 1
ATOM 3477 O O . TYR A 1 439 ? 0.740 24.312 31.591 1.00 83.06 439 TYR A O 1
ATOM 3485 N N . LEU A 1 440 ? -0.406 22.550 30.811 1.00 87.44 440 LEU A N 1
ATOM 3486 C CA . LEU A 1 440 ? -1.178 22.311 32.029 1.00 87.44 440 LEU A CA 1
ATOM 3487 C C . LEU A 1 440 ? -0.959 20.894 32.544 1.00 87.44 440 LEU A C 1
ATOM 3489 O O . LEU A 1 440 ? -0.755 19.966 31.763 1.00 87.44 440 LEU A O 1
ATOM 3493 N N . THR A 1 441 ? -1.078 20.723 33.858 1.00 90.19 441 THR A N 1
ATOM 3494 C CA . THR A 1 441 ? -1.037 19.419 34.521 1.00 90.19 441 THR A CA 1
ATOM 3495 C C . THR A 1 441 ? -2.363 19.120 35.202 1.00 90.19 441 THR A C 1
ATOM 3497 O O . THR A 1 441 ? -2.822 19.871 36.066 1.00 90.19 441 THR A O 1
ATOM 3500 N N . ILE A 1 442 ? -2.943 17.972 34.860 1.00 92.44 442 ILE A N 1
ATOM 3501 C CA . ILE A 1 442 ? -4.027 17.329 35.603 1.00 92.44 442 ILE A CA 1
ATOM 3502 C C . ILE A 1 442 ? -3.395 16.228 36.445 1.00 92.44 442 ILE A C 1
ATOM 3504 O O . ILE A 1 442 ? -2.786 15.313 35.896 1.00 92.44 442 ILE A O 1
ATOM 3508 N N . SER A 1 443 ? -3.540 16.288 37.765 1.00 92.62 443 SER A N 1
ATOM 3509 C CA . SER A 1 443 ? -2.977 15.275 38.656 1.00 92.62 443 SER A CA 1
ATOM 3510 C C . SER A 1 443 ? -4.008 14.644 39.579 1.00 92.62 443 SER A C 1
ATOM 3512 O O . SER A 1 443 ? -4.906 15.307 40.095 1.00 92.62 443 SER A O 1
ATOM 3514 N N . VAL A 1 444 ? -3.880 13.332 39.769 1.00 93.88 444 VAL A N 1
ATOM 3515 C CA . VAL A 1 444 ? -4.685 12.528 40.689 1.00 93.88 444 VAL A CA 1
ATOM 3516 C C . VAL A 1 444 ? -3.744 11.949 41.729 1.00 93.88 444 VAL A C 1
ATOM 3518 O O . VAL A 1 444 ? -2.881 11.140 41.396 1.00 93.88 444 VAL A O 1
ATOM 3521 N N . SER A 1 445 ? -3.915 12.373 42.977 1.00 93.38 445 SER A N 1
ATOM 3522 C CA . SER A 1 445 ? -3.129 11.907 44.112 1.00 93.38 445 SER A CA 1
ATOM 3523 C C . SER A 1 445 ? -4.012 11.212 45.136 1.00 93.38 445 SER A C 1
ATOM 3525 O O . SER A 1 445 ? -5.079 11.713 45.492 1.00 93.38 445 SER A O 1
ATOM 3527 N N . ASP A 1 446 ? -3.547 10.076 45.634 1.00 93.44 446 ASP A N 1
ATOM 3528 C CA . ASP A 1 446 ? -4.176 9.309 46.696 1.00 93.44 446 ASP A CA 1
ATOM 3529 C C . ASP A 1 446 ? -3.178 8.956 47.804 1.00 93.44 446 ASP A C 1
ATOM 3531 O O . ASP A 1 446 ? -1.966 8.988 47.597 1.00 93.44 446 ASP A O 1
ATOM 3535 N N . ASN A 1 447 ? -3.693 8.614 48.987 1.00 90.44 447 ASN A N 1
ATOM 3536 C CA . ASN A 1 447 ? -2.913 8.071 50.105 1.00 90.44 447 ASN A CA 1
ATOM 3537 C C . ASN A 1 447 ? -3.142 6.558 50.299 1.00 90.44 447 ASN A C 1
ATOM 3539 O O . ASN A 1 447 ? -3.153 6.067 51.430 1.00 90.44 447 ASN A O 1
ATOM 3543 N N . GLY A 1 448 ? -3.390 5.836 49.205 1.00 87.44 448 GLY A N 1
ATOM 3544 C CA . GLY A 1 448 ? -3.669 4.408 49.193 1.00 87.44 448 GLY A CA 1
ATOM 3545 C C . GLY A 1 448 ? -2.434 3.526 49.382 1.00 87.44 448 GLY A C 1
ATOM 3546 O O . GLY A 1 448 ? -1.413 3.917 49.951 1.00 87.44 448 GLY A O 1
ATOM 3547 N N . ILE A 1 449 ? -2.528 2.289 48.892 1.00 85.00 449 ILE A N 1
ATOM 3548 C CA . ILE A 1 449 ? -1.486 1.261 49.073 1.00 85.00 449 ILE A CA 1
ATOM 3549 C C . ILE A 1 449 ? -0.138 1.611 48.430 1.00 85.00 449 ILE A C 1
ATOM 3551 O O . ILE A 1 449 ? 0.874 1.022 48.807 1.00 85.00 449 ILE A O 1
ATOM 3555 N N . GLY A 1 450 ? -0.108 2.560 47.491 1.00 84.88 450 GLY A N 1
ATOM 3556 C CA . GLY A 1 450 ? 1.079 2.904 46.713 1.00 84.88 450 GLY A CA 1
ATOM 3557 C C . GLY A 1 450 ? 1.578 1.769 45.808 1.00 84.88 450 GLY A C 1
ATOM 3558 O O . GLY A 1 450 ? 1.095 0.639 45.849 1.00 84.88 450 GLY A O 1
ATOM 3559 N N . ILE A 1 451 ? 2.571 2.078 44.978 1.00 86.56 451 ILE A N 1
ATOM 3560 C CA . ILE A 1 451 ? 3.184 1.168 44.004 1.00 86.56 451 ILE A CA 1
ATOM 3561 C C . ILE A 1 451 ? 4.646 0.956 44.408 1.00 86.56 451 ILE A C 1
ATOM 3563 O O . ILE A 1 451 ? 5.334 1.905 44.792 1.00 86.56 451 ILE A O 1
ATOM 3567 N N . ALA A 1 452 ? 5.121 -0.290 44.359 1.00 85.88 452 ALA A N 1
ATOM 3568 C CA . ALA A 1 452 ? 6.520 -0.596 44.632 1.00 85.88 452 ALA A CA 1
ATOM 3569 C C . ALA A 1 452 ? 7.414 -0.070 43.500 1.00 85.88 452 ALA A C 1
ATOM 3571 O O . ALA A 1 452 ? 7.068 -0.183 42.328 1.00 85.88 452 ALA A O 1
ATOM 3572 N N . GLU A 1 453 ? 8.592 0.455 43.840 1.00 86.38 453 GLU A N 1
ATOM 3573 C CA . GLU A 1 453 ? 9.503 1.104 42.883 1.00 86.38 453 GLU A CA 1
ATOM 3574 C C . GLU A 1 453 ? 9.869 0.205 41.690 1.00 86.38 453 GLU A C 1
ATOM 3576 O O . GLU A 1 453 ? 9.902 0.659 40.551 1.00 86.38 453 GLU A O 1
ATOM 3581 N N . LYS A 1 454 ? 10.037 -1.099 41.940 1.00 81.69 454 LYS A N 1
ATOM 3582 C CA . LYS A 1 454 ? 10.302 -2.118 40.911 1.00 81.69 454 LYS A CA 1
ATOM 3583 C C . LYS A 1 454 ? 9.185 -2.272 39.870 1.00 81.69 454 LYS A C 1
ATOM 3585 O O . LYS A 1 454 ? 9.459 -2.716 38.762 1.00 81.69 454 LYS A O 1
ATOM 3590 N N . ASP A 1 455 ? 7.948 -1.940 40.232 1.00 81.31 455 ASP A N 1
ATOM 3591 C CA . ASP A 1 455 ? 6.772 -2.156 39.392 1.00 81.31 455 ASP A CA 1
ATOM 3592 C C . ASP A 1 455 ? 6.425 -0.899 38.577 1.00 81.31 455 ASP A C 1
ATOM 3594 O O . ASP A 1 455 ? 5.785 -1.011 37.533 1.00 81.31 455 ASP A O 1
ATOM 3598 N N . ILE A 1 456 ? 6.886 0.287 39.010 1.00 84.00 456 ILE A N 1
ATOM 3599 C CA . ILE A 1 456 ? 6.640 1.590 38.363 1.00 84.00 456 ILE A CA 1
ATOM 3600 C C . ILE A 1 456 ? 6.965 1.588 36.856 1.00 84.00 456 ILE A C 1
ATOM 3602 O O . ILE A 1 456 ? 6.135 2.087 36.095 1.00 84.00 456 ILE A O 1
ATOM 3606 N N . PRO A 1 457 ? 8.096 1.025 36.379 1.00 84.38 457 PRO A N 1
ATOM 3607 C CA . PRO A 1 457 ? 8.416 1.032 34.950 1.00 84.38 457 PRO A CA 1
ATOM 3608 C C . PRO A 1 457 ? 7.402 0.282 34.076 1.00 84.38 457 PRO A C 1
ATOM 3610 O O . PRO A 1 457 ? 7.249 0.620 32.907 1.00 84.38 457 PRO A O 1
ATOM 3613 N N . PHE A 1 458 ? 6.697 -0.703 34.638 1.00 80.19 458 PHE A N 1
ATOM 3614 C CA . PHE A 1 458 ? 5.845 -1.635 33.893 1.00 80.19 458 PHE A CA 1
ATOM 3615 C C . PHE A 1 458 ? 4.348 -1.315 34.001 1.00 80.19 458 PHE A C 1
ATOM 3617 O O . PHE A 1 458 ? 3.528 -1.980 33.370 1.00 80.19 458 PHE A O 1
ATOM 3624 N N . ILE A 1 459 ? 3.947 -0.310 34.792 1.00 83.62 459 ILE A N 1
ATOM 3625 C CA . ILE A 1 459 ? 2.518 -0.026 35.041 1.00 83.62 459 ILE A CA 1
ATOM 3626 C C . ILE A 1 459 ? 1.760 0.429 33.792 1.00 83.62 459 ILE A C 1
ATOM 3628 O O . ILE A 1 459 ? 0.534 0.349 33.759 1.00 83.62 459 ILE A O 1
ATOM 3632 N N . PHE A 1 460 ? 2.480 0.932 32.790 1.00 83.56 460 PHE A N 1
ATOM 3633 C CA . PHE A 1 460 ? 1.915 1.350 31.513 1.00 83.56 460 PHE A CA 1
ATOM 3634 C C . PHE A 1 460 ? 1.994 0.256 30.446 1.00 83.56 460 PHE A C 1
ATOM 3636 O O . PHE A 1 460 ? 1.523 0.496 29.342 1.00 83.56 460 PHE A O 1
ATOM 3643 N N . ASP A 1 461 ? 2.552 -0.920 30.746 1.00 75.31 461 ASP A N 1
ATOM 3644 C CA . ASP A 1 461 ? 2.634 -2.032 29.798 1.00 75.31 461 ASP A CA 1
ATOM 3645 C C . ASP A 1 461 ? 1.307 -2.800 29.708 1.00 75.31 461 ASP A C 1
ATOM 3647 O O . ASP A 1 461 ? 0.490 -2.822 30.635 1.00 75.31 461 ASP A O 1
ATOM 3651 N N . LYS A 1 462 ? 1.081 -3.455 28.563 1.00 71.19 462 LYS A N 1
ATOM 3652 C CA . LYS A 1 462 ? -0.145 -4.222 28.307 1.00 71.19 462 LYS A CA 1
ATOM 3653 C C . LYS A 1 462 ? -0.249 -5.411 29.266 1.00 71.19 462 LYS A C 1
ATOM 3655 O O . LYS A 1 462 ? 0.660 -6.232 29.336 1.00 71.19 462 LYS A O 1
ATOM 3660 N N . PHE A 1 463 ? -1.409 -5.552 29.910 1.00 62.22 463 PHE A N 1
ATOM 3661 C CA . PHE A 1 463 ? -1.763 -6.682 30.783 1.00 62.22 463 PHE A CA 1
ATOM 3662 C C . PHE A 1 463 ? -0.922 -6.813 32.061 1.00 62.22 463 PHE A C 1
ATOM 3664 O O . PHE A 1 463 ? -1.012 -7.831 32.752 1.00 62.22 463 PHE A O 1
ATOM 3671 N N . THR A 1 464 ? -0.154 -5.787 32.427 1.00 59.56 464 THR A N 1
ATOM 3672 C CA . THR A 1 464 ? 0.615 -5.805 33.670 1.00 59.56 464 THR A CA 1
ATOM 3673 C C . THR A 1 464 ? -0.314 -5.654 34.871 1.00 59.56 464 THR A C 1
ATOM 3675 O O . THR A 1 464 ? -1.099 -4.708 34.971 1.00 59.56 464 THR A O 1
ATOM 3678 N N . LYS A 1 465 ? -0.221 -6.599 35.813 1.00 62.50 465 LYS A N 1
ATOM 3679 C CA . LYS A 1 465 ? -0.880 -6.540 37.123 1.00 62.50 465 LYS A CA 1
ATOM 3680 C C . LYS A 1 465 ? 0.191 -6.508 38.209 1.00 62.50 465 LYS A C 1
ATOM 3682 O O . LYS A 1 465 ? 1.051 -7.382 38.248 1.00 62.50 465 LYS A O 1
ATOM 3687 N N . THR A 1 466 ? 0.114 -5.548 39.124 1.00 54.59 466 THR A N 1
ATOM 3688 C CA . THR A 1 466 ? 0.938 -5.531 40.338 1.00 54.59 466 THR A CA 1
ATOM 3689 C C . THR A 1 466 ? 0.298 -6.447 41.382 1.00 54.59 466 THR A C 1
ATOM 3691 O O . THR A 1 466 ? -0.588 -6.069 42.143 1.00 54.59 466 THR A O 1
ATOM 3694 N N . SER A 1 467 ? 0.667 -7.725 41.361 1.00 40.53 467 SER A N 1
ATOM 3695 C CA . SER A 1 467 ? 0.099 -8.749 42.242 1.00 40.53 467 SER A CA 1
ATOM 3696 C C . SER A 1 467 ? 0.695 -8.683 43.654 1.00 40.53 467 SER A C 1
ATOM 3698 O O . SER A 1 467 ? 1.839 -9.095 43.840 1.00 40.53 467 SER A O 1
ATOM 3700 N N . GLN A 1 468 ? -0.083 -8.244 44.657 1.00 43.03 468 GLN A N 1
ATOM 3701 C CA . GLN A 1 468 ? 0.151 -8.581 46.071 1.00 43.03 468 GLN A CA 1
ATOM 3702 C C . GLN A 1 468 ? -1.134 -8.781 46.895 1.00 43.03 468 GLN A C 1
ATOM 3704 O O . GLN A 1 468 ? -2.166 -8.148 46.681 1.00 43.03 468 GLN A O 1
ATOM 3709 N N . SER A 1 469 ? -1.001 -9.698 47.855 1.00 34.38 469 SER A N 1
ATOM 3710 C CA . SER A 1 469 ? -1.980 -10.233 48.801 1.00 34.38 469 SER A CA 1
ATOM 3711 C C . SER A 1 469 ? -2.408 -9.176 49.823 1.00 34.38 469 SER A C 1
ATOM 3713 O O . SER A 1 469 ? -1.658 -8.853 50.740 1.00 34.38 469 SER A O 1
ATOM 3715 N N . GLY A 1 470 ? -3.609 -8.622 49.675 1.00 37.91 470 GLY A N 1
ATOM 3716 C CA . GLY A 1 470 ? -4.135 -7.623 50.614 1.00 37.91 470 GLY A CA 1
ATOM 3717 C C . GLY A 1 470 ? -5.244 -6.739 50.052 1.00 37.91 470 GLY A C 1
ATOM 3718 O O . GLY A 1 470 ? -5.914 -6.049 50.813 1.00 37.91 470 GLY A O 1
ATOM 3719 N N . THR A 1 471 ? -5.482 -6.774 48.740 1.00 36.66 471 THR A N 1
ATOM 3720 C CA . THR A 1 471 ? -6.667 -6.168 48.137 1.00 36.66 471 THR A CA 1
ATOM 3721 C C . THR A 1 471 ? -7.820 -7.161 48.218 1.00 36.66 471 THR A C 1
ATOM 3723 O O . THR A 1 471 ? -7.732 -8.295 47.748 1.00 36.66 471 THR A O 1
ATOM 3726 N N . SER A 1 472 ? -8.913 -6.759 48.857 1.00 35.53 472 SER A N 1
ATOM 3727 C CA . SER A 1 472 ? -10.165 -7.507 48.849 1.00 35.53 472 SER A CA 1
ATOM 3728 C C . SER A 1 472 ? -10.674 -7.634 47.407 1.00 35.53 472 SER A C 1
ATOM 3730 O O . SER A 1 472 ? -11.353 -6.738 46.933 1.00 35.53 472 SER A O 1
ATOM 3732 N N . GLY A 1 473 ? -10.299 -8.696 46.690 1.00 40.47 473 GLY A N 1
ATOM 3733 C CA . GLY A 1 473 ? -10.971 -9.225 45.491 1.00 40.47 473 GLY A CA 1
ATOM 3734 C C . GLY A 1 473 ? -11.136 -8.331 44.249 1.00 40.47 473 GLY A C 1
ATOM 3735 O O . GLY A 1 473 ? -11.667 -8.809 43.253 1.00 40.47 473 GLY A O 1
ATOM 3736 N N . GLU A 1 474 ? -10.723 -7.062 44.246 1.00 43.69 474 GLU A N 1
ATOM 3737 C CA . GLU A 1 474 ? -10.995 -6.168 43.114 1.00 43.69 474 GLU A CA 1
ATOM 3738 C C . GLU A 1 474 ? -9.962 -6.381 41.982 1.00 43.69 474 GLU A C 1
ATOM 3740 O O . GLU A 1 474 ? -8.942 -5.694 41.884 1.00 43.69 474 GLU A O 1
ATOM 3745 N N . GLU A 1 475 ? -10.230 -7.327 41.078 1.00 51.00 475 GLU A N 1
ATOM 3746 C CA . GLU A 1 475 ? -9.423 -7.574 39.875 1.00 51.00 475 GLU A CA 1
ATOM 3747 C C . GLU A 1 475 ? -9.535 -6.417 38.861 1.00 51.00 475 GLU A C 1
ATOM 3749 O O . GLU A 1 475 ? -10.574 -5.775 38.717 1.00 51.00 475 GLU A O 1
ATOM 3754 N N . GLY A 1 476 ? -8.429 -6.065 38.201 1.00 57.97 476 GLY A N 1
ATOM 3755 C CA . GLY A 1 476 ? -8.379 -5.066 37.125 1.00 57.97 476 GLY A CA 1
ATOM 3756 C C . GLY A 1 476 ? -7.854 -5.679 35.828 1.00 57.97 476 GLY A C 1
ATOM 3757 O O . GLY A 1 476 ? -7.191 -6.715 35.852 1.00 57.97 476 GLY A O 1
ATOM 3758 N N . THR A 1 477 ? -8.137 -5.033 34.698 1.00 60.41 477 THR A N 1
ATOM 3759 C CA . THR A 1 477 ? -7.840 -5.539 33.346 1.00 60.41 477 THR A CA 1
ATOM 3760 C C . THR A 1 477 ? -6.360 -5.463 32.963 1.00 60.41 477 THR A C 1
ATOM 3762 O O . THR A 1 477 ? -5.913 -6.194 32.085 1.00 60.41 477 THR A O 1
ATOM 3765 N N . GLY A 1 478 ? -5.588 -4.586 33.616 1.00 66.62 478 GLY A N 1
ATOM 3766 C CA . GLY A 1 478 ? -4.202 -4.285 33.236 1.00 66.62 478 GLY A CA 1
ATOM 3767 C C . GLY A 1 478 ? -4.081 -3.483 31.931 1.00 66.62 478 GLY A C 1
ATOM 3768 O O . GLY A 1 478 ? -2.979 -3.296 31.435 1.00 66.62 478 GLY A O 1
ATOM 3769 N N . LEU A 1 479 ? -5.200 -3.016 31.360 1.00 68.69 479 LEU A N 1
ATOM 3770 C CA . LEU A 1 479 ? -5.223 -2.213 30.129 1.00 68.69 479 LEU A CA 1
ATOM 3771 C C . LEU A 1 479 ? -5.447 -0.721 30.394 1.00 68.69 479 LEU A C 1
ATOM 3773 O O . LEU A 1 479 ? -5.014 0.109 29.601 1.00 68.69 479 LEU A O 1
ATOM 3777 N N . GLY A 1 480 ? -6.085 -0.363 31.513 1.00 75.56 480 GLY A N 1
ATOM 3778 C CA . GLY A 1 480 ? -6.489 1.020 31.787 1.00 75.56 480 GLY A CA 1
ATOM 3779 C C . GLY A 1 480 ? -5.338 2.031 31.755 1.00 75.56 480 GLY A C 1
ATOM 3780 O O . GLY A 1 480 ? -5.495 3.111 31.194 1.00 75.56 480 GLY A O 1
ATOM 3781 N N . MET A 1 481 ? -4.169 1.686 32.307 1.00 84.25 481 MET A N 1
ATOM 3782 C CA . MET A 1 481 ? -2.999 2.579 32.322 1.00 84.25 481 MET A CA 1
ATOM 3783 C C . MET A 1 481 ? -2.284 2.643 30.972 1.00 84.25 481 MET A C 1
ATOM 3785 O O . MET A 1 481 ? -1.915 3.735 30.547 1.00 84.25 481 MET A O 1
ATOM 3789 N N . PHE A 1 482 ? -2.192 1.526 30.247 1.00 80.38 482 PHE A N 1
ATOM 3790 C CA . PHE A 1 482 ? -1.730 1.524 28.856 1.00 80.38 482 PHE A CA 1
ATOM 3791 C C . PHE A 1 482 ? -2.590 2.457 27.981 1.00 80.38 482 PHE A C 1
ATOM 3793 O O . PHE A 1 482 ? -2.064 3.299 27.259 1.00 80.38 482 PHE A O 1
ATOM 3800 N N . ILE A 1 483 ? -3.920 2.384 28.113 1.00 78.75 483 ILE A N 1
ATOM 3801 C CA . ILE A 1 483 ? -4.867 3.248 27.388 1.00 78.75 483 ILE A CA 1
ATOM 3802 C C . ILE A 1 483 ? -4.683 4.723 27.762 1.00 78.75 483 ILE A C 1
ATOM 3804 O O . ILE A 1 483 ? -4.750 5.585 26.888 1.00 78.75 483 ILE A O 1
ATOM 3808 N N . VAL A 1 484 ? -4.441 5.026 29.044 1.00 86.38 484 VAL A N 1
ATOM 3809 C CA . VAL A 1 484 ? -4.138 6.397 29.483 1.00 86.38 484 VAL A CA 1
ATOM 3810 C C . VAL A 1 484 ? -2.903 6.933 28.766 1.00 86.38 484 VAL A C 1
ATOM 3812 O O . VAL A 1 484 ? -2.954 8.039 28.232 1.00 86.38 484 VAL A O 1
ATOM 3815 N N . LYS A 1 485 ? -1.824 6.148 28.713 1.00 86.25 485 LYS A N 1
ATOM 3816 C CA . LYS A 1 485 ? -0.585 6.542 28.040 1.00 86.25 485 LYS A CA 1
ATOM 3817 C C . LYS A 1 485 ? -0.805 6.789 26.544 1.00 86.25 485 LYS A C 1
ATOM 3819 O O . LYS A 1 485 ? -0.503 7.880 26.077 1.00 86.25 485 LYS A O 1
ATOM 3824 N N . GLU A 1 486 ? -1.415 5.841 25.834 1.00 82.81 486 GLU A N 1
ATOM 3825 C CA 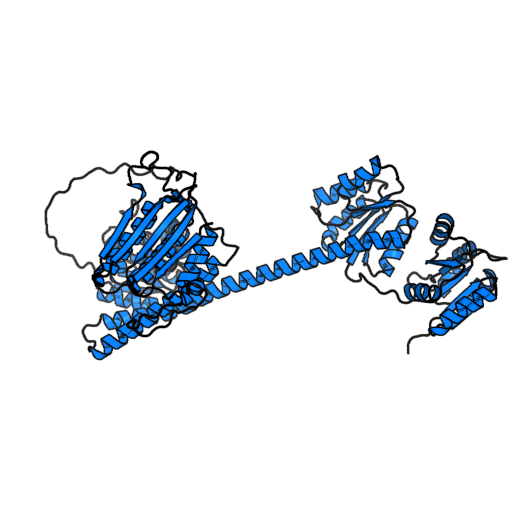. GLU A 1 486 ? -1.672 5.959 24.389 1.00 82.81 486 GLU A CA 1
ATOM 3826 C C . GLU A 1 486 ? -2.537 7.175 24.035 1.00 82.81 486 GLU A C 1
ATOM 3828 O O . GLU A 1 486 ? -2.249 7.897 23.080 1.00 82.81 486 GLU A O 1
ATOM 3833 N N . ILE A 1 487 ? -3.600 7.431 24.810 1.00 84.62 487 ILE A N 1
ATOM 3834 C CA . ILE A 1 487 ? -4.455 8.599 24.584 1.00 84.62 487 ILE A CA 1
ATOM 3835 C C . ILE A 1 487 ? -3.641 9.879 24.760 1.00 84.62 487 ILE A C 1
ATOM 3837 O O . ILE A 1 487 ? -3.710 10.752 23.901 1.00 84.62 487 ILE A O 1
ATOM 3841 N N . ILE A 1 488 ? -2.881 10.008 25.847 1.00 89.38 488 ILE A N 1
ATOM 3842 C CA . ILE A 1 488 ? -2.147 11.241 26.146 1.00 89.38 488 ILE A CA 1
ATOM 3843 C C . ILE A 1 488 ? -1.013 11.491 25.149 1.00 89.38 488 ILE A C 1
ATOM 3845 O O . ILE A 1 488 ? -0.872 12.620 24.685 1.00 89.38 488 ILE A O 1
ATOM 3849 N N . GLU A 1 489 ? -0.279 10.457 24.738 1.00 87.62 489 GLU A N 1
ATOM 3850 C CA . GLU A 1 489 ? 0.767 10.578 23.714 1.00 87.62 489 GLU A CA 1
ATOM 3851 C C . GLU A 1 489 ? 0.185 11.030 22.364 1.00 87.62 489 GLU A C 1
ATOM 3853 O O . GLU A 1 489 ? 0.736 11.927 21.728 1.00 87.62 489 GLU A O 1
ATOM 3858 N N . LYS A 1 490 ? -0.994 10.524 21.969 1.00 83.94 490 LYS A N 1
ATOM 3859 C CA . LYS A 1 490 ? -1.714 11.009 20.774 1.00 83.94 490 LYS A CA 1
ATOM 3860 C C . LYS A 1 490 ? -2.215 12.453 20.872 1.00 83.94 490 LYS A C 1
ATOM 3862 O O . LYS A 1 490 ? -2.543 13.049 19.849 1.00 83.94 490 LYS A O 1
ATOM 3867 N N . HIS A 1 491 ? -2.289 13.011 22.077 1.00 86.94 491 HIS A N 1
ATOM 3868 C CA . HIS A 1 491 ? -2.619 14.417 22.320 1.00 86.94 491 HIS A CA 1
ATOM 3869 C C . HIS A 1 491 ? -1.363 15.275 22.554 1.00 86.94 491 HIS A C 1
ATOM 3871 O O . HIS A 1 491 ? -1.472 16.379 23.085 1.00 86.94 491 HIS A O 1
ATOM 3877 N N . ASN A 1 492 ? -0.177 14.780 22.168 1.00 85.38 492 ASN A N 1
ATOM 3878 C CA . ASN A 1 492 ? 1.121 15.430 22.382 1.00 85.38 492 ASN A CA 1
ATOM 3879 C C . ASN A 1 492 ? 1.399 15.762 23.859 1.00 85.38 492 ASN A C 1
ATOM 3881 O O . ASN A 1 492 ? 2.079 16.738 24.174 1.00 85.38 492 ASN A O 1
ATOM 3885 N N . GLY A 1 493 ? 0.838 14.968 24.772 1.00 88.31 493 GLY A N 1
ATOM 3886 C CA . GLY A 1 493 ? 1.025 15.105 26.207 1.00 88.31 493 GLY A CA 1
ATOM 3887 C C . GLY A 1 493 ? 1.992 14.078 26.789 1.00 88.31 493 GLY A C 1
ATOM 3888 O O . GLY A 1 493 ? 2.484 13.182 26.105 1.00 88.31 493 GLY A O 1
ATOM 3889 N N . ILE A 1 494 ? 2.238 14.191 28.094 1.00 90.56 494 ILE A N 1
ATOM 3890 C CA . ILE A 1 494 ? 3.138 13.312 28.850 1.00 90.56 494 ILE A CA 1
ATOM 3891 C C . ILE A 1 494 ? 2.420 12.809 30.101 1.00 90.56 494 ILE A C 1
ATOM 3893 O O . ILE A 1 494 ? 1.777 13.584 30.805 1.00 90.56 494 ILE A O 1
ATOM 3897 N N . VAL A 1 495 ? 2.574 11.522 30.418 1.00 91.81 495 VAL A N 1
ATOM 3898 C CA . VAL A 1 495 ? 2.099 10.941 31.682 1.00 91.81 495 VAL A CA 1
ATOM 3899 C C . VAL A 1 495 ? 3.287 10.660 32.598 1.00 91.81 495 VAL A C 1
ATOM 3901 O O . VAL A 1 495 ? 4.265 10.041 32.181 1.00 91.81 495 VAL A O 1
ATOM 3904 N N . LYS A 1 496 ? 3.205 11.098 33.854 1.00 91.44 496 LYS A N 1
ATOM 3905 C CA . LYS A 1 496 ? 4.183 10.815 34.912 1.00 91.44 496 LYS A CA 1
ATOM 3906 C C . LYS A 1 496 ? 3.504 10.150 36.099 1.00 91.44 496 LYS A C 1
ATOM 3908 O O . LYS A 1 496 ? 2.312 10.329 36.344 1.00 91.44 496 LYS A O 1
ATOM 3913 N N . VAL A 1 497 ? 4.284 9.382 36.847 1.00 92.56 497 VAL A N 1
ATOM 3914 C CA . VAL A 1 497 ? 3.842 8.726 38.074 1.00 92.56 497 VAL A CA 1
ATOM 3915 C C . VAL A 1 497 ? 4.904 8.909 39.148 1.00 92.56 497 VAL A C 1
ATOM 3917 O O . VAL A 1 497 ? 6.094 8.711 38.911 1.00 92.56 497 VAL A O 1
ATOM 3920 N N . THR A 1 498 ? 4.467 9.273 40.345 1.00 91.19 498 THR A N 1
ATOM 3921 C CA . THR A 1 498 ? 5.280 9.231 41.558 1.00 91.19 498 THR A CA 1
ATOM 3922 C C . THR A 1 498 ? 4.512 8.438 42.601 1.00 91.19 498 THR A C 1
ATOM 3924 O O . THR A 1 498 ? 3.329 8.663 42.837 1.00 91.19 498 THR A O 1
ATOM 3927 N N . SER A 1 499 ? 5.141 7.434 43.200 1.00 92.25 499 SER A N 1
ATOM 3928 C CA . SER A 1 499 ? 4.474 6.620 44.210 1.00 92.25 499 SER A CA 1
ATOM 3929 C C . SER A 1 499 ? 5.480 6.050 45.188 1.00 92.25 499 SER A C 1
ATOM 3931 O O . SER A 1 499 ? 6.636 5.805 44.852 1.00 92.25 499 SER A O 1
ATOM 3933 N N . THR A 1 500 ? 5.037 5.855 46.423 1.00 89.25 500 THR A N 1
ATOM 3934 C CA . THR A 1 500 ? 5.801 5.135 47.432 1.00 89.25 500 THR A CA 1
ATOM 3935 C C . THR A 1 500 ? 4.877 4.132 48.092 1.00 89.25 500 THR A C 1
ATOM 3937 O O . THR A 1 500 ? 3.764 4.473 48.500 1.00 89.25 500 THR A O 1
ATOM 3940 N N . GLN A 1 501 ? 5.346 2.894 48.213 1.00 87.19 501 GLN A N 1
ATOM 3941 C CA . GLN A 1 501 ? 4.584 1.819 48.832 1.00 87.19 501 GLN A CA 1
ATOM 3942 C C . GLN A 1 501 ? 4.084 2.237 50.229 1.00 87.19 501 GLN A C 1
ATOM 3944 O O . GLN A 1 501 ? 4.832 2.789 51.038 1.00 87.19 501 GLN A O 1
ATOM 3949 N N . HIS A 1 502 ? 2.796 2.010 50.480 1.00 84.31 502 HIS A N 1
ATOM 3950 C CA . HIS A 1 502 ? 2.029 2.368 51.680 1.00 84.31 502 HIS A CA 1
ATOM 3951 C C . HIS A 1 502 ? 1.903 3.865 52.004 1.00 84.31 502 HIS A C 1
ATOM 3953 O O . HIS A 1 502 ? 1.411 4.214 53.077 1.00 84.31 502 HIS A O 1
ATOM 3959 N N . LYS A 1 503 ? 2.333 4.756 51.105 1.00 86.75 503 LYS A N 1
ATOM 3960 C CA . LYS A 1 503 ? 2.157 6.211 51.250 1.00 86.75 503 LYS A CA 1
ATOM 3961 C C . LYS A 1 503 ? 1.241 6.817 50.185 1.00 86.75 503 LYS A C 1
ATOM 3963 O O . LYS A 1 503 ? 0.886 7.985 50.314 1.00 86.75 503 LYS A O 1
ATOM 3968 N N . GLY A 1 504 ? 0.865 6.031 49.174 1.00 89.19 504 GLY A N 1
ATOM 3969 C CA . GLY A 1 504 ? -0.024 6.430 48.087 1.00 89.19 504 GLY A CA 1
ATOM 3970 C C . GLY A 1 504 ? 0.670 6.649 46.745 1.00 89.19 504 GLY A C 1
ATOM 3971 O O . GLY A 1 504 ? 1.867 6.374 46.564 1.00 89.19 504 GLY A O 1
ATOM 3972 N N . SER A 1 505 ? -0.108 7.116 45.776 1.00 92.88 505 SER A N 1
ATOM 3973 C CA . SER A 1 505 ? 0.322 7.350 44.398 1.00 92.88 505 SER A CA 1
ATOM 3974 C C . SER A 1 505 ? -0.110 8.735 43.918 1.00 92.88 505 SER A C 1
ATOM 3976 O O . SER A 1 505 ? -1.097 9.301 44.379 1.00 92.88 505 SER A O 1
ATOM 3978 N N . CYS A 1 506 ? 0.652 9.304 42.991 1.00 93.81 506 CYS A N 1
ATOM 3979 C CA . CYS A 1 506 ? 0.318 10.524 42.277 1.00 93.81 506 CYS A CA 1
ATOM 3980 C C . CYS A 1 506 ? 0.593 10.309 40.789 1.00 93.81 506 CYS A C 1
ATOM 3982 O O . CYS A 1 506 ? 1.723 10.025 40.389 1.00 93.81 506 CYS A O 1
ATOM 3984 N N . PHE A 1 507 ? -0.455 10.426 39.983 1.00 94.31 507 PHE A N 1
ATOM 3985 C CA . PHE A 1 507 ? -0.386 10.380 38.529 1.00 94.31 507 PHE A CA 1
ATOM 3986 C C . PHE A 1 507 ? -0.579 11.784 37.978 1.00 94.31 507 PHE A C 1
ATOM 3988 O O . PHE A 1 507 ? -1.519 12.472 38.371 1.00 94.31 507 PHE A O 1
ATOM 3995 N N . GLU A 1 508 ? 0.281 12.190 37.054 1.00 92.75 508 GLU A N 1
ATOM 3996 C CA . GLU A 1 508 ? 0.272 13.515 36.443 1.00 92.75 508 GLU A CA 1
ATOM 3997 C C . GLU A 1 508 ? 0.151 13.380 34.927 1.00 92.75 508 GLU A C 1
ATOM 3999 O O . GLU A 1 508 ? 0.920 12.662 34.292 1.00 92.75 508 GLU A O 1
ATOM 4004 N N . VAL A 1 509 ? -0.815 14.081 34.348 1.00 93.69 509 VAL A N 1
ATOM 4005 C CA . VAL A 1 509 ? -1.049 14.179 32.909 1.00 93.69 509 VAL A CA 1
ATOM 4006 C C . VAL A 1 509 ? -0.752 15.608 32.490 1.00 93.69 509 VAL A C 1
ATOM 4008 O O . VAL A 1 509 ? -1.430 16.532 32.935 1.00 93.69 509 VAL A O 1
ATOM 4011 N N . ILE A 1 510 ? 0.255 15.777 31.642 1.00 91.12 510 ILE A N 1
ATOM 4012 C CA . ILE A 1 510 ? 0.740 17.064 31.146 1.00 91.12 510 ILE A CA 1
ATOM 4013 C C . ILE A 1 510 ? 0.245 17.226 29.710 1.00 91.12 510 ILE A C 1
ATOM 4015 O O . ILE A 1 510 ? 0.524 16.366 28.877 1.00 91.12 510 ILE A O 1
ATOM 4019 N N . LEU A 1 511 ? -0.491 18.298 29.422 1.00 89.44 511 LEU A N 1
ATOM 4020 C CA . LEU A 1 511 ? -1.077 18.578 28.107 1.00 89.44 511 LEU A CA 1
ATOM 4021 C C . LEU A 1 511 ? -0.690 19.982 27.623 1.00 89.44 511 LEU A C 1
ATOM 4023 O O . LEU A 1 511 ? -0.640 20.898 28.449 1.00 89.44 511 LEU A O 1
ATOM 4027 N N . PRO A 1 512 ? -0.435 20.169 26.314 1.00 85.00 512 PRO A N 1
ATOM 4028 C CA . PRO A 1 512 ? -0.144 21.483 25.752 1.00 85.00 512 PRO A CA 1
ATOM 4029 C C . PRO A 1 512 ? -1.397 22.369 25.754 1.00 85.00 512 PRO A C 1
ATOM 4031 O O . PRO A 1 512 ? -2.500 21.915 25.429 1.00 85.00 512 PRO A O 1
ATOM 4034 N N . LEU A 1 513 ? -1.229 23.640 26.112 1.00 81.56 513 LEU A N 1
ATOM 4035 C CA . LEU A 1 513 ? -2.265 24.661 26.002 1.00 81.56 513 LEU A CA 1
ATOM 4036 C C . LEU A 1 513 ? -2.494 25.020 24.534 1.00 81.56 513 LEU A C 1
ATOM 4038 O O . LEU A 1 513 ? -1.570 25.045 23.722 1.00 81.56 513 LEU A O 1
ATOM 4042 N N . SER A 1 514 ? -3.748 25.307 24.194 1.00 72.62 514 SER A N 1
ATOM 4043 C CA . SER A 1 514 ? -4.094 25.831 22.878 1.00 72.62 514 SER A CA 1
ATOM 4044 C C . SER A 1 514 ? -4.194 27.349 22.928 1.00 72.62 514 SER A C 1
ATOM 4046 O O . SER A 1 514 ? -4.838 27.907 23.813 1.00 72.62 514 SER A O 1
ATOM 4048 N N . LEU A 1 515 ? -3.613 28.012 21.928 1.00 60.72 515 LEU A N 1
ATOM 4049 C CA . LEU A 1 515 ? -3.811 29.445 21.681 1.00 60.72 515 LEU A CA 1
ATOM 4050 C C . LEU A 1 515 ? -5.166 29.735 21.009 1.00 60.72 515 LEU A C 1
ATOM 4052 O O . LEU A 1 515 ? -5.547 30.895 20.838 1.00 60.72 515 LEU A O 1
ATOM 4056 N N . GLU A 1 516 ? -5.895 28.695 20.601 1.00 55.81 516 GLU A N 1
ATOM 4057 C CA . GLU A 1 516 ? -7.203 28.818 19.968 1.00 55.81 516 GLU A CA 1
ATOM 4058 C C . GLU A 1 516 ? -8.281 29.089 21.020 1.00 55.81 516 GLU A C 1
ATOM 4060 O O . GLU A 1 516 ? -8.482 28.315 21.955 1.00 55.81 516 GLU A O 1
ATOM 4065 N N . THR A 1 517 ? -9.022 30.182 20.849 1.00 51.03 517 THR A N 1
ATOM 4066 C CA . THR A 1 517 ? -10.220 30.429 21.655 1.00 51.03 517 THR A CA 1
ATOM 4067 C C . THR A 1 517 ? -11.328 29.462 21.231 1.00 51.03 517 THR A C 1
ATOM 4069 O O . THR A 1 517 ? -11.467 29.191 20.035 1.00 51.03 517 THR A O 1
ATOM 4072 N N . PRO A 1 518 ? -12.152 28.936 22.162 1.00 49.59 518 PRO A N 1
ATOM 4073 C CA . PRO A 1 518 ? -13.348 28.205 21.782 1.00 49.59 518 PRO A CA 1
ATOM 4074 C C . PRO A 1 518 ? -14.169 29.114 20.875 1.00 49.59 518 PRO A C 1
ATOM 4076 O O . PRO A 1 518 ? -14.537 30.226 21.267 1.00 49.59 518 PRO A O 1
ATOM 4079 N N . SER A 1 519 ? -14.403 28.668 19.639 1.00 37.44 519 SER A N 1
ATOM 4080 C CA . SER A 1 519 ? -15.196 29.404 18.665 1.00 37.44 519 SER A CA 1
ATOM 4081 C C . SER A 1 519 ? -16.525 29.771 19.311 1.00 37.44 519 SER A C 1
ATOM 4083 O O . SER A 1 519 ? -17.384 28.920 19.549 1.00 37.44 519 SER A O 1
ATOM 4085 N N . SER A 1 520 ? -16.696 31.054 19.612 1.00 36.22 520 SER A N 1
ATOM 4086 C CA . SER A 1 520 ? -17.933 31.630 20.123 1.00 36.22 520 SER A CA 1
ATOM 4087 C C . SER A 1 520 ? -18.915 31.774 18.959 1.00 36.22 520 SER A C 1
ATOM 4089 O O . SER A 1 520 ? -19.317 32.865 18.570 1.00 36.22 520 SER A O 1
ATOM 4091 N N . GLN A 1 521 ? -19.295 30.641 18.376 1.00 31.81 521 GLN A N 1
ATOM 4092 C CA . GLN A 1 521 ? -20.368 30.518 17.399 1.00 31.81 521 GLN A CA 1
ATOM 4093 C C . GLN A 1 521 ? -21.152 29.232 17.658 1.00 31.81 521 GLN A C 1
ATOM 4095 O O . GLN A 1 521 ? -21.165 28.339 16.832 1.00 31.81 521 GLN A O 1
ATOM 4100 N N . GLU A 1 522 ? -21.816 29.160 18.817 1.00 32.09 522 GLU A N 1
ATOM 4101 C CA . GLU A 1 522 ? -23.082 28.412 18.953 1.00 32.09 522 GLU A CA 1
ATOM 4102 C C . GLU A 1 522 ? -23.954 28.819 20.159 1.00 32.09 522 GLU A C 1
ATOM 4104 O O . GLU A 1 522 ? -24.997 28.230 20.399 1.00 32.09 522 GLU A O 1
ATOM 4109 N N . ASN A 1 523 ? -23.639 29.921 20.856 1.00 29.89 523 ASN A N 1
ATOM 4110 C CA . ASN A 1 523 ? -24.527 30.524 21.864 1.00 29.89 523 ASN A CA 1
ATOM 4111 C C . ASN A 1 523 ? -25.153 31.842 21.376 1.00 29.89 523 ASN A C 1
ATOM 4113 O O . ASN A 1 523 ? -25.034 32.892 22.005 1.00 29.89 523 ASN A O 1
ATOM 4117 N N . LYS A 1 524 ? -25.841 31.792 20.228 1.00 28.89 524 LYS A N 1
ATOM 4118 C CA . LYS A 1 524 ? -26.760 32.855 19.772 1.00 28.89 524 LYS A CA 1
ATOM 4119 C C . LYS A 1 524 ? -28.048 32.308 19.146 1.00 28.89 524 LYS A C 1
ATOM 4121 O O . LYS A 1 524 ? -28.563 32.884 18.199 1.00 28.89 524 LYS A O 1
ATOM 4126 N N . LYS A 1 525 ? -28.625 31.245 19.709 1.00 29.09 525 LYS A N 1
ATOM 4127 C CA . LYS A 1 525 ? -30.062 30.949 19.580 1.00 29.09 525 LYS A CA 1
ATOM 4128 C C . LYS A 1 525 ? -30.558 30.237 20.835 1.00 29.09 525 LYS A C 1
ATOM 4130 O O . LYS A 1 525 ? -30.652 29.027 20.825 1.00 29.09 525 LYS A O 1
ATOM 4135 N N . THR A 1 526 ? -30.831 31.020 21.882 1.00 27.77 526 THR A N 1
ATOM 4136 C CA . THR A 1 526 ? -31.986 30.910 22.808 1.00 27.77 526 THR A CA 1
ATOM 4137 C C . THR A 1 526 ? -31.720 31.749 24.061 1.00 27.77 526 THR A C 1
ATOM 4139 O O . THR A 1 526 ? -31.519 31.232 25.152 1.00 27.77 526 THR A O 1
ATOM 4142 N N . SER A 1 527 ? -31.758 33.073 23.908 1.00 28.78 527 SER A N 1
ATOM 4143 C CA . SER A 1 527 ? -32.156 33.964 25.004 1.00 28.78 527 SER A CA 1
ATOM 4144 C C . SER A 1 527 ? -33.502 34.550 24.626 1.00 28.78 527 SER A C 1
ATOM 4146 O O . SER A 1 527 ? -33.584 35.621 24.040 1.00 28.78 527 SER A O 1
ATOM 4148 N N . ASN A 1 528 ? -34.542 33.762 24.871 1.00 26.75 528 ASN A N 1
ATOM 4149 C CA . ASN A 1 528 ? -35.910 34.218 25.065 1.00 26.75 528 ASN A CA 1
ATOM 4150 C C . ASN A 1 528 ? -36.677 33.049 25.672 1.00 26.75 528 ASN A C 1
ATOM 4152 O O . ASN A 1 528 ? -37.343 32.326 24.953 1.00 26.75 528 ASN A O 1
ATOM 4156 N N . TYR A 1 529 ? -36.546 32.846 26.980 1.00 24.92 529 TYR A N 1
ATOM 4157 C CA . TYR A 1 529 ? -37.700 32.548 27.822 1.00 24.92 529 TYR A CA 1
ATOM 4158 C C . TYR A 1 529 ? -37.426 33.068 29.230 1.00 24.92 529 TYR A C 1
ATOM 4160 O O . TYR A 1 529 ? -36.351 32.897 29.799 1.00 24.92 529 TYR A O 1
ATOM 4168 N N . HIS A 1 530 ? -38.411 33.811 29.712 1.00 28.11 530 HIS A N 1
ATOM 4169 C CA . HIS A 1 530 ? -38.417 34.561 30.946 1.00 28.11 530 HIS A CA 1
ATOM 4170 C C . HIS A 1 530 ? -38.090 33.733 32.189 1.00 28.11 530 HIS A C 1
ATOM 4172 O O . HIS A 1 530 ? -38.572 32.622 32.384 1.00 28.11 530 HIS A O 1
ATOM 4178 N N . SER A 1 531 ? -37.375 34.401 33.090 1.00 26.41 531 SER A N 1
ATOM 4179 C CA . SER A 1 531 ? -37.556 34.316 34.533 1.00 26.41 531 SER A CA 1
ATOM 4180 C C . SER A 1 531 ? -39.031 34.159 34.924 1.00 26.41 531 SER A C 1
ATOM 4182 O O . SER A 1 531 ? -39.810 35.102 34.779 1.00 26.41 531 SER A O 1
ATOM 4184 N N . ILE A 1 532 ? -39.388 33.008 35.489 1.00 26.36 532 ILE A N 1
ATOM 4185 C CA . ILE A 1 532 ? -40.487 32.909 36.449 1.00 26.36 532 ILE A CA 1
ATOM 4186 C C . ILE A 1 532 ? -39.920 32.229 37.693 1.00 26.36 532 ILE A C 1
ATOM 4188 O O . ILE A 1 532 ? -39.626 31.039 37.721 1.00 26.36 532 ILE A O 1
ATOM 4192 N N . THR A 1 533 ? -39.678 33.103 38.659 1.00 24.33 533 THR A N 1
ATOM 4193 C CA . THR A 1 533 ? -39.675 32.932 40.107 1.00 24.33 533 THR A CA 1
ATOM 4194 C C . THR A 1 533 ? -40.122 31.577 40.651 1.00 24.33 533 THR A C 1
ATOM 4196 O O . THR A 1 533 ? -41.219 31.091 40.376 1.00 24.33 533 THR A O 1
ATOM 4199 N N . GLU A 1 534 ? -39.295 31.069 41.565 1.00 27.92 534 GLU A N 1
ATOM 4200 C CA . GLU A 1 534 ? -39.698 30.195 42.658 1.00 27.92 534 GLU A CA 1
ATOM 4201 C C . GLU A 1 534 ? -40.998 30.700 43.295 1.00 27.92 534 GLU A C 1
ATOM 4203 O O . GLU A 1 534 ? -41.085 31.838 43.761 1.00 27.92 534 GLU A O 1
ATOM 4208 N N . ASN A 1 535 ? -42.001 29.829 43.360 1.00 23.09 535 ASN A N 1
ATOM 4209 C CA . ASN A 1 535 ? -42.995 29.903 44.412 1.00 23.09 535 ASN A CA 1
ATOM 4210 C C . ASN A 1 535 ? -43.447 28.499 44.811 1.00 23.09 535 ASN A C 1
ATOM 4212 O O . ASN A 1 535 ? -43.797 27.660 43.987 1.00 23.09 535 ASN A O 1
ATOM 4216 N N . ASN A 1 536 ? -43.391 28.292 46.122 1.00 27.83 536 ASN A N 1
ATOM 4217 C CA . ASN A 1 536 ? -43.817 27.121 46.870 1.00 27.83 536 ASN A CA 1
ATOM 4218 C C . ASN A 1 536 ? -45.271 26.698 46.601 1.00 27.83 536 ASN A C 1
ATOM 4220 O O . ASN A 1 536 ? -46.114 27.545 46.308 1.00 27.83 536 ASN A O 1
ATOM 4224 N N . LYS A 1 537 ? -45.542 25.429 46.973 1.00 27.14 537 LYS A N 1
ATOM 4225 C CA . LYS A 1 537 ? -46.833 24.701 47.081 1.00 27.14 537 LYS A CA 1
ATOM 4226 C C . LYS A 1 537 ? -47.199 23.955 45.789 1.00 27.14 537 LYS A C 1
ATOM 4228 O O . LYS A 1 537 ? -47.150 24.533 44.722 1.00 27.14 537 LYS A O 1
ATOM 4233 N N . THR A 1 538 ? -47.553 22.672 45.783 1.00 24.80 538 THR A N 1
ATOM 4234 C CA . THR A 1 538 ? -48.058 21.768 46.830 1.00 24.80 538 THR A CA 1
ATOM 4235 C C . THR A 1 538 ? -47.993 20.330 46.302 1.00 24.80 538 THR A C 1
ATOM 4237 O O . THR A 1 538 ? -47.904 20.120 45.098 1.00 24.80 538 THR A O 1
ATOM 4240 N N . ASN A 1 539 ? -48.045 19.359 47.218 1.00 35.59 539 ASN A N 1
ATOM 4241 C CA . ASN A 1 539 ? -48.335 17.946 46.965 1.00 35.59 539 ASN A CA 1
ATOM 4242 C C . ASN A 1 539 ? -49.357 17.736 45.839 1.00 35.59 539 ASN A C 1
ATOM 4244 O O . ASN A 1 539 ? -50.479 18.200 45.993 1.00 35.59 539 ASN A O 1
ATOM 4248 N N . ASP A 1 540 ? -49.015 16.950 44.815 1.00 29.39 540 ASP A N 1
ATOM 4249 C CA . ASP A 1 540 ? -50.006 16.286 43.965 1.00 29.39 540 ASP A CA 1
ATOM 4250 C C . ASP A 1 540 ? -49.477 14.930 43.460 1.00 29.39 540 ASP A C 1
ATOM 4252 O O . ASP A 1 540 ? -48.621 14.822 42.587 1.00 29.39 540 ASP A O 1
ATOM 4256 N N . ILE A 1 541 ? -49.954 13.887 44.142 1.00 32.34 541 ILE A N 1
ATOM 4257 C CA . ILE A 1 541 ? -50.334 12.547 43.669 1.00 32.34 541 ILE A CA 1
ATOM 4258 C C . ILE A 1 541 ? -49.765 12.154 42.286 1.00 32.34 541 ILE A C 1
ATOM 4260 O O . ILE A 1 541 ? -50.294 12.544 41.245 1.00 32.34 541 ILE A O 1
ATOM 4264 N N . LYS A 1 542 ? -48.745 11.278 42.274 1.00 37.50 542 LYS A N 1
ATOM 4265 C CA . LYS A 1 542 ? -48.332 10.517 41.081 1.00 37.50 542 LYS A CA 1
ATOM 4266 C C . LYS A 1 542 ? -49.544 9.752 40.535 1.00 37.50 542 LYS A C 1
ATOM 4268 O O . LYS A 1 542 ? -49.948 8.747 41.113 1.00 37.50 542 LYS A O 1
ATOM 4273 N N . LYS A 1 543 ? -50.119 10.208 39.421 1.00 39.62 543 LYS A N 1
ATOM 4274 C CA . LYS A 1 543 ? -50.972 9.358 38.583 1.00 39.62 543 LYS A CA 1
ATOM 4275 C C . LYS A 1 543 ? -50.075 8.317 37.915 1.00 39.62 543 LYS A C 1
ATOM 4277 O O . LYS A 1 543 ? -49.207 8.679 37.125 1.00 39.62 543 LYS A O 1
ATOM 4282 N N . GLU A 1 544 ? -50.272 7.046 38.242 1.00 50.00 544 GLU A N 1
ATOM 4283 C CA . GLU A 1 544 ? -49.717 5.916 37.491 1.00 50.00 544 GLU A CA 1
ATOM 4284 C C . GLU A 1 544 ? -50.383 5.883 36.108 1.00 50.00 544 GLU A C 1
ATOM 4286 O O . GLU A 1 544 ? -51.459 5.316 35.918 1.00 50.00 544 GLU A O 1
ATOM 4291 N N . ASN A 1 545 ? -49.788 6.583 35.141 1.00 63.50 545 ASN A N 1
ATOM 4292 C CA . ASN A 1 545 ? -50.211 6.506 33.750 1.00 63.50 545 ASN A CA 1
ATOM 4293 C C . ASN A 1 545 ? -49.604 5.251 33.110 1.00 63.50 545 ASN A C 1
ATOM 4295 O O . ASN A 1 545 ? -48.387 5.069 33.083 1.00 63.50 545 ASN A O 1
ATOM 4299 N N . HIS A 1 546 ? -50.464 4.400 32.558 1.00 80.12 546 HIS A N 1
ATOM 4300 C CA . HIS A 1 546 ? -50.077 3.179 31.862 1.00 80.12 546 HIS A CA 1
ATOM 4301 C C . HIS A 1 546 ? -50.019 3.441 30.350 1.00 80.12 546 HIS A C 1
ATOM 4303 O O . HIS A 1 546 ? -51.062 3.595 29.717 1.00 80.12 546 HIS A O 1
ATOM 4309 N N . TYR A 1 547 ? -48.816 3.497 29.773 1.00 86.25 547 TYR A N 1
ATOM 4310 C CA . TYR A 1 547 ? -48.604 3.757 28.345 1.00 86.25 547 TYR A CA 1
ATOM 4311 C C . TYR A 1 547 ? -48.551 2.467 27.517 1.00 86.25 547 TYR A C 1
ATOM 4313 O O . TYR A 1 547 ? -48.043 1.444 27.979 1.00 86.25 547 TYR A O 1
ATOM 4321 N N . LYS A 1 548 ? -49.031 2.521 26.273 1.00 89.69 548 LYS A N 1
ATOM 4322 C CA . LYS A 1 548 ? -48.816 1.506 25.236 1.00 89.69 548 LYS A CA 1
ATOM 4323 C C . LYS A 1 548 ? -47.513 1.797 24.506 1.00 89.69 548 LYS A C 1
ATOM 4325 O O . LYS A 1 548 ? -47.434 2.747 23.732 1.00 89.69 548 LYS A O 1
ATOM 4330 N N . ILE A 1 549 ? -46.499 0.969 24.729 1.00 92.50 549 ILE A N 1
ATOM 4331 C CA . ILE A 1 549 ? -45.147 1.189 24.212 1.00 92.50 549 ILE A CA 1
ATOM 4332 C C . ILE A 1 549 ? -44.794 0.095 23.207 1.00 92.50 549 ILE A C 1
ATOM 4334 O O . ILE A 1 549 ? -44.932 -1.100 23.487 1.00 92.50 549 ILE A O 1
ATOM 4338 N N . LEU A 1 550 ? -44.305 0.508 22.041 1.00 93.50 550 LEU A N 1
ATOM 4339 C CA . LEU A 1 550 ? -43.721 -0.383 21.044 1.00 93.50 550 LEU A CA 1
ATOM 4340 C C . LEU A 1 550 ? -42.200 -0.416 21.217 1.00 93.50 550 LEU A C 1
ATOM 4342 O O . LEU A 1 550 ? -41.563 0.630 21.228 1.00 93.50 550 LEU A O 1
ATOM 4346 N N . ILE A 1 551 ? -41.611 -1.605 21.318 1.00 92.81 551 ILE A N 1
ATOM 4347 C CA . ILE A 1 551 ? -40.156 -1.793 21.375 1.00 92.81 551 ILE A CA 1
ATOM 4348 C C . ILE A 1 551 ? -39.699 -2.526 20.120 1.00 92.81 551 ILE A C 1
ATOM 4350 O O . ILE A 1 551 ? -40.078 -3.679 19.903 1.00 92.81 551 ILE A O 1
ATOM 4354 N N . ALA A 1 552 ? -38.859 -1.880 19.322 1.00 92.38 552 ALA A N 1
ATOM 4355 C CA . ALA A 1 552 ? -38.209 -2.476 18.165 1.00 92.38 552 ALA A CA 1
ATOM 4356 C C . ALA A 1 552 ? -36.731 -2.714 18.478 1.00 92.38 552 ALA A C 1
ATOM 4358 O O . ALA A 1 552 ? -35.989 -1.764 18.700 1.00 92.38 552 ALA A O 1
ATOM 4359 N N . ASP A 1 553 ? -36.329 -3.980 18.543 1.00 87.31 553 ASP A N 1
ATOM 4360 C CA . ASP A 1 553 ? -34.951 -4.406 18.815 1.00 87.31 553 ASP A CA 1
ATOM 4361 C C . ASP A 1 553 ? -34.772 -5.799 18.204 1.00 87.31 553 ASP A C 1
ATOM 4363 O O . ASP A 1 553 ? -35.660 -6.647 18.330 1.00 87.31 553 ASP A O 1
ATOM 4367 N N . ASP A 1 554 ? -33.687 -6.057 17.489 1.00 83.56 554 ASP A N 1
ATOM 4368 C CA . ASP A 1 554 ? -33.488 -7.318 16.769 1.00 83.56 554 ASP A CA 1
ATOM 4369 C C . ASP A 1 554 ? -33.064 -8.468 17.697 1.00 83.56 554 ASP A C 1
ATOM 4371 O O . ASP A 1 554 ? -33.439 -9.634 17.486 1.00 83.56 554 ASP A O 1
ATOM 4375 N N . ASN A 1 555 ? -32.451 -8.139 18.830 1.00 76.81 555 ASN A N 1
ATOM 4376 C CA . ASN A 1 555 ? -32.049 -9.081 19.852 1.00 76.81 555 ASN A CA 1
ATOM 4377 C C . ASN A 1 555 ? -33.237 -9.495 20.740 1.00 76.81 555 ASN A C 1
ATOM 4379 O O . ASN A 1 555 ? -33.818 -8.738 21.522 1.00 76.81 555 ASN A O 1
ATOM 4383 N N . SER A 1 556 ? -33.578 -10.784 20.670 1.00 77.69 556 SER A N 1
ATOM 4384 C CA . SER A 1 556 ? -34.687 -11.361 21.439 1.00 77.69 556 SER A CA 1
ATOM 4385 C C . SER A 1 556 ? -34.534 -11.258 22.959 1.00 77.69 556 SER A C 1
ATOM 4387 O O . SER A 1 556 ? -35.545 -11.220 23.664 1.00 77.69 556 SER A O 1
ATOM 4389 N N . VAL A 1 557 ? -33.303 -11.203 23.468 1.00 71.06 557 VAL A N 1
ATOM 4390 C CA . VAL A 1 557 ? -33.022 -11.068 24.898 1.00 71.06 557 VAL A CA 1
ATOM 4391 C C . VAL A 1 557 ? -33.240 -9.627 25.343 1.00 71.06 557 VAL A C 1
ATOM 4393 O O . VAL A 1 557 ? -33.975 -9.417 26.305 1.00 71.06 557 VAL A O 1
ATOM 4396 N N . ASN A 1 558 ? -32.722 -8.645 24.598 1.00 78.31 558 ASN A N 1
ATOM 4397 C CA . ASN A 1 558 ? -32.971 -7.223 24.857 1.00 78.31 558 ASN A CA 1
ATOM 4398 C C . ASN A 1 558 ? -34.474 -6.920 24.875 1.00 78.31 558 ASN A C 1
ATOM 4400 O O . ASN A 1 558 ? -34.969 -6.328 25.835 1.00 78.31 558 ASN A O 1
ATOM 4404 N N . ARG A 1 559 ? -35.228 -7.423 23.881 1.00 84.44 559 ARG A N 1
ATOM 4405 C CA . ARG A 1 559 ? -36.698 -7.308 23.856 1.00 84.44 559 ARG A CA 1
ATOM 4406 C C . ARG A 1 559 ? -37.348 -7.875 25.114 1.00 84.44 559 ARG A C 1
ATOM 4408 O O . ARG A 1 559 ? -38.245 -7.247 25.665 1.00 84.44 559 ARG A O 1
ATOM 4415 N N . LYS A 1 560 ? -36.930 -9.065 25.563 1.00 78.62 560 LYS A N 1
ATOM 4416 C CA . LYS A 1 560 ? -37.489 -9.720 26.760 1.00 78.62 560 LYS A CA 1
ATOM 4417 C C . LYS A 1 560 ? -37.169 -8.949 28.040 1.00 78.62 560 LYS A C 1
ATOM 4419 O O . LYS A 1 560 ? -38.053 -8.816 28.882 1.00 78.62 560 LYS A O 1
ATOM 4424 N N . VAL A 1 561 ? -35.939 -8.454 28.184 1.00 77.56 561 VAL A N 1
ATOM 4425 C CA . VAL A 1 561 ? -35.502 -7.683 29.356 1.00 77.56 561 VAL A CA 1
ATOM 4426 C C . VAL A 1 561 ? -36.244 -6.350 29.416 1.00 77.56 561 VAL A C 1
ATOM 4428 O O . VAL A 1 561 ? -36.905 -6.076 30.414 1.00 77.56 561 VAL A O 1
ATOM 4431 N N . ALA A 1 562 ? -36.231 -5.575 28.328 1.00 81.69 562 ALA A N 1
ATOM 4432 C CA . ALA A 1 562 ? -36.923 -4.290 28.250 1.00 81.69 562 ALA A CA 1
ATOM 4433 C C . ALA A 1 562 ? -38.434 -4.439 28.477 1.00 81.69 562 ALA A C 1
ATOM 4435 O O . ALA A 1 562 ? -39.027 -3.678 29.238 1.00 81.69 562 ALA A O 1
ATOM 4436 N N . LYS A 1 563 ? -39.046 -5.475 27.883 1.00 85.56 563 LYS A N 1
ATOM 4437 C CA . LYS A 1 563 ? -40.454 -5.811 28.107 1.00 85.56 563 LYS A CA 1
ATOM 4438 C C . LYS A 1 563 ? -40.747 -6.073 29.582 1.00 85.56 563 LYS A C 1
ATOM 4440 O O . LYS A 1 563 ? -41.619 -5.417 30.136 1.00 85.56 563 LYS A O 1
ATOM 4445 N N . LYS A 1 564 ? -39.994 -6.965 30.233 1.00 80.94 564 LYS A N 1
ATOM 4446 C CA . LYS A 1 564 ? -40.191 -7.271 31.659 1.00 80.94 564 LYS A CA 1
ATOM 4447 C C . LYS A 1 564 ? -39.987 -6.048 32.556 1.00 80.94 564 LYS A C 1
ATOM 4449 O O . LYS A 1 564 ? -40.752 -5.870 33.497 1.00 80.94 564 LYS A O 1
ATOM 4454 N N . MET A 1 565 ? -38.981 -5.217 32.277 1.00 80.38 565 MET A N 1
ATOM 4455 C CA . MET A 1 565 ? -38.709 -4.003 33.057 1.00 80.38 565 MET A CA 1
ATOM 4456 C C . MET A 1 565 ? -39.877 -3.011 33.008 1.00 80.38 565 MET A C 1
ATOM 4458 O O . MET A 1 565 ? -40.224 -2.439 34.038 1.00 80.38 565 MET A O 1
ATOM 4462 N N . LEU A 1 566 ? -40.495 -2.825 31.838 1.00 83.81 566 LEU A N 1
ATOM 4463 C CA . LEU A 1 566 ? -41.577 -1.854 31.650 1.00 83.81 566 LEU A CA 1
ATOM 4464 C C . LEU A 1 566 ? -42.974 -2.408 31.971 1.00 83.81 566 LEU A C 1
ATOM 4466 O O . LEU A 1 566 ? -43.846 -1.660 32.400 1.00 83.81 566 LEU A O 1
ATOM 4470 N N . GLU A 1 567 ? -43.200 -3.717 31.829 1.00 84.56 567 GLU A N 1
ATOM 4471 C CA . GLU A 1 567 ? -44.436 -4.351 32.313 1.00 84.56 567 GLU A CA 1
ATOM 4472 C C . GLU A 1 567 ? -44.526 -4.287 33.847 1.00 84.56 567 GLU A C 1
ATOM 4474 O O . GLU A 1 567 ? -45.610 -4.080 34.389 1.00 84.56 567 GLU A O 1
ATOM 4479 N N . LYS A 1 568 ? -43.389 -4.379 34.558 1.00 76.00 568 LYS A N 1
ATOM 4480 C CA . LYS A 1 568 ? -43.328 -4.194 36.020 1.00 76.00 568 LYS A CA 1
ATOM 4481 C C . LYS A 1 568 ? -43.744 -2.786 36.470 1.00 76.00 568 LYS A C 1
ATOM 4483 O O . LYS A 1 568 ? -44.193 -2.639 37.602 1.00 76.00 568 LYS A O 1
ATOM 4488 N N . THR A 1 569 ? -43.616 -1.769 35.616 1.00 77.25 569 THR A N 1
ATOM 4489 C CA . THR A 1 569 ? -44.094 -0.400 35.890 1.00 77.25 569 THR A CA 1
ATOM 4490 C C . THR A 1 569 ? -45.509 -0.140 35.361 1.00 77.25 569 THR A C 1
ATOM 4492 O O . THR A 1 569 ? -45.978 0.996 35.372 1.00 77.25 569 THR A O 1
ATOM 4495 N N . GLY A 1 570 ? -46.208 -1.201 34.936 1.00 77.88 570 GLY A N 1
ATOM 4496 C CA . GLY A 1 570 ? -47.613 -1.196 34.532 1.00 77.88 570 GLY A CA 1
ATOM 4497 C C . GLY A 1 570 ? -47.864 -0.825 33.062 1.00 77.88 570 GLY A C 1
ATOM 4498 O O . GLY A 1 570 ? -49.015 -0.732 32.638 1.00 77.88 570 GLY A O 1
ATOM 4499 N N . HIS A 1 571 ? -46.826 -0.598 32.255 1.00 86.31 571 HIS A N 1
ATOM 4500 C CA . HIS A 1 571 ? -46.991 -0.251 30.842 1.00 86.31 571 HIS A CA 1
ATOM 4501 C C . HIS A 1 571 ? -47.370 -1.468 29.980 1.00 86.31 571 HIS A C 1
ATOM 4503 O O . HIS A 1 571 ? -46.972 -2.602 30.247 1.00 86.31 571 HIS A O 1
ATOM 4509 N N . PHE A 1 572 ? -48.108 -1.228 28.895 1.00 85.69 572 PHE A N 1
ATOM 4510 C CA . PHE A 1 572 ? -48.494 -2.255 27.928 1.00 85.69 572 PHE A CA 1
ATOM 4511 C C . PHE A 1 572 ? -47.455 -2.338 26.812 1.00 85.69 572 PHE A C 1
ATOM 4513 O O . PHE A 1 572 ? -47.356 -1.433 25.984 1.00 85.69 572 PHE A O 1
ATOM 4520 N N . ILE A 1 573 ? -46.688 -3.427 26.767 1.00 91.50 573 ILE A N 1
ATOM 4521 C CA . ILE A 1 573 ? -45.533 -3.535 25.871 1.00 91.50 573 ILE A CA 1
ATOM 4522 C C . ILE A 1 573 ? -45.802 -4.465 24.689 1.00 91.50 573 ILE A C 1
ATOM 4524 O O . ILE A 1 573 ? -46.031 -5.666 24.851 1.00 91.50 573 ILE A O 1
ATOM 4528 N N . THR A 1 574 ? -45.665 -3.924 23.480 1.00 90.88 574 THR A N 1
ATOM 4529 C CA . THR A 1 574 ? -45.575 -4.703 22.236 1.00 90.88 574 THR A CA 1
ATOM 4530 C C . THR A 1 574 ? -44.130 -4.712 21.759 1.00 90.88 574 THR A C 1
ATOM 4532 O O . THR A 1 574 ? -43.471 -3.678 21.788 1.00 90.88 574 THR A O 1
ATOM 4535 N N . THR A 1 575 ? -43.608 -5.863 21.326 1.00 91.75 575 THR A N 1
ATOM 4536 C CA . THR A 1 575 ? -42.222 -5.961 20.847 1.00 91.75 575 THR A CA 1
ATOM 4537 C C . THR A 1 575 ? -42.149 -6.506 19.427 1.00 91.75 575 THR A C 1
ATOM 4539 O O . THR A 1 575 ? -42.898 -7.408 19.054 1.00 91.75 575 THR A O 1
ATOM 4542 N N . VAL A 1 576 ? -41.235 -5.959 18.628 1.00 91.00 576 VAL A N 1
ATOM 4543 C CA . VAL A 1 576 ? -41.009 -6.315 17.221 1.00 91.00 576 VAL A CA 1
ATOM 4544 C C . VAL A 1 576 ? -39.515 -6.442 16.938 1.00 91.00 576 VAL A C 1
ATOM 4546 O O . VAL A 1 576 ? -38.689 -5.902 17.665 1.00 91.00 576 VAL A O 1
ATOM 4549 N N . ARG A 1 577 ? -39.160 -7.204 15.899 1.00 88.00 577 ARG A N 1
ATOM 4550 C CA . ARG A 1 577 ? -37.779 -7.668 15.657 1.00 88.00 577 ARG A CA 1
ATOM 4551 C C . ARG A 1 577 ? -36.962 -6.853 14.647 1.00 88.00 577 ARG A C 1
ATOM 4553 O O . ARG A 1 577 ? -35.835 -7.239 14.378 1.00 88.00 577 ARG A O 1
ATOM 4560 N N . ASN A 1 578 ? -37.541 -5.834 14.012 1.00 85.69 578 ASN A N 1
ATOM 4561 C CA . ASN A 1 578 ? -36.842 -4.942 13.078 1.00 85.69 578 ASN A CA 1
ATOM 4562 C C . ASN A 1 578 ? -37.659 -3.664 12.812 1.00 85.69 578 ASN A C 1
ATOM 4564 O O . ASN A 1 578 ? -38.822 -3.573 13.224 1.00 85.69 578 ASN A O 1
ATOM 4568 N N . GLY A 1 579 ? -37.072 -2.719 12.070 1.00 88.06 579 GLY A N 1
ATOM 4569 C CA . GLY A 1 579 ? -37.709 -1.453 11.710 1.00 88.06 579 GLY A CA 1
ATOM 4570 C C . GLY A 1 579 ? -38.957 -1.599 10.834 1.00 88.06 579 GLY A C 1
ATOM 4571 O O . GLY A 1 579 ? -39.921 -0.869 11.039 1.00 88.06 579 GLY A O 1
ATOM 4572 N N . GLN A 1 580 ? -39.010 -2.577 9.921 1.00 89.38 580 GLN A N 1
ATOM 4573 C CA . GLN A 1 580 ? -40.181 -2.781 9.054 1.00 89.38 580 GLN A CA 1
ATOM 4574 C C . GLN A 1 580 ? -41.409 -3.198 9.870 1.00 89.38 580 GLN A C 1
ATOM 4576 O O . GLN A 1 580 ? -42.466 -2.588 9.745 1.00 89.38 580 GLN A O 1
ATOM 4581 N N . PHE A 1 581 ? -41.261 -4.171 10.774 1.00 90.31 581 PHE A N 1
ATOM 4582 C CA . PHE A 1 581 ? -42.342 -4.564 11.679 1.00 90.31 581 PHE A CA 1
ATOM 4583 C C . PHE A 1 581 ? -42.734 -3.429 12.627 1.00 90.31 581 PHE A C 1
ATOM 4585 O O . PHE A 1 581 ? -43.890 -3.364 13.036 1.00 90.31 581 PHE A O 1
ATOM 4592 N N . ALA A 1 582 ? -41.802 -2.536 12.976 1.00 91.94 582 ALA A N 1
ATOM 4593 C CA . ALA A 1 582 ? -42.117 -1.352 13.766 1.00 91.94 582 ALA A CA 1
ATOM 4594 C C . ALA A 1 582 ? -42.998 -0.364 12.987 1.00 91.94 582 ALA A C 1
ATOM 4596 O O . ALA A 1 582 ? -43.989 0.121 13.530 1.00 91.94 582 ALA A O 1
ATOM 4597 N N . VAL A 1 583 ? -42.681 -0.127 11.710 1.00 91.06 583 VAL A N 1
ATOM 4598 C CA . VAL A 1 583 ? -43.504 0.679 10.797 1.00 91.06 583 VAL A CA 1
ATOM 4599 C C . VAL A 1 583 ? -44.895 0.066 10.639 1.00 91.06 583 VAL A C 1
ATOM 4601 O O . VAL A 1 583 ? -45.892 0.746 10.877 1.00 91.06 583 VAL A O 1
ATOM 4604 N N . ASP A 1 584 ? -44.973 -1.227 10.321 1.00 89.62 584 ASP A N 1
ATOM 4605 C CA . ASP A 1 584 ? -46.244 -1.927 10.113 1.00 89.62 584 ASP A CA 1
ATOM 4606 C C . ASP A 1 584 ? -47.114 -1.901 11.381 1.00 89.62 584 ASP A C 1
ATOM 4608 O O . ASP A 1 584 ? -48.314 -1.620 11.320 1.00 89.62 584 ASP A O 1
ATOM 4612 N N . ALA A 1 585 ? -46.510 -2.145 12.551 1.00 88.25 585 ALA A N 1
ATOM 4613 C CA . ALA A 1 585 ? -47.210 -2.138 13.831 1.00 88.25 585 ALA A CA 1
ATOM 4614 C C . ALA A 1 585 ? -47.742 -0.746 14.192 1.00 88.25 585 ALA A C 1
ATOM 4616 O O . ALA A 1 585 ? -48.880 -0.644 14.644 1.00 88.25 585 ALA A O 1
ATOM 4617 N N . ALA A 1 586 ? -46.952 0.310 13.987 1.00 89.12 586 ALA A N 1
ATOM 4618 C CA . ALA A 1 586 ? -47.334 1.677 14.338 1.00 89.12 586 ALA A CA 1
ATOM 4619 C C . ALA A 1 586 ? -48.352 2.304 13.369 1.00 89.12 586 ALA A C 1
ATOM 4621 O O . ALA A 1 586 ? -49.062 3.228 13.751 1.00 89.12 586 ALA A O 1
ATOM 4622 N N . ILE A 1 587 ? -48.446 1.810 12.129 1.00 86.00 587 ILE A N 1
ATOM 4623 C CA . ILE A 1 587 ? -49.515 2.194 11.190 1.00 86.00 587 ILE A CA 1
ATOM 4624 C C . ILE A 1 587 ? -50.835 1.507 11.557 1.00 86.00 587 ILE A C 1
ATOM 4626 O O . ILE A 1 587 ? -51.907 2.090 11.410 1.00 86.00 587 ILE A O 1
ATOM 4630 N N . THR A 1 588 ? -50.766 0.255 12.012 1.00 81.00 588 THR A N 1
ATOM 4631 C CA . THR A 1 588 ? -51.953 -0.576 12.272 1.00 81.00 588 THR A CA 1
ATOM 4632 C C . THR A 1 588 ? -52.512 -0.429 13.685 1.00 81.00 588 THR A C 1
ATOM 4634 O O . THR A 1 588 ? -53.700 -0.670 13.891 1.00 81.00 588 THR A O 1
ATOM 4637 N N . ASN A 1 589 ? -51.690 -0.026 14.655 1.00 84.56 589 ASN A N 1
ATOM 4638 C CA . ASN A 1 589 ? -52.061 0.100 16.061 1.00 84.56 589 ASN A CA 1
ATOM 4639 C C . ASN A 1 589 ? -51.644 1.464 16.617 1.00 84.56 589 ASN A C 1
ATOM 4641 O O . ASN A 1 589 ? -50.649 2.044 16.192 1.00 84.56 589 ASN A O 1
ATOM 4645 N N . SER A 1 590 ? -52.371 1.948 17.624 1.00 83.38 590 SER A N 1
ATOM 4646 C CA . SER A 1 590 ? -51.991 3.152 18.361 1.00 83.38 590 SER A CA 1
ATOM 4647 C C . SER A 1 590 ? -51.050 2.826 19.524 1.00 83.38 590 SER A C 1
ATOM 4649 O O . SER A 1 590 ? -51.337 1.965 20.361 1.00 83.38 590 SER A O 1
ATOM 4651 N N . PHE A 1 591 ? -49.937 3.554 19.580 1.00 90.12 591 PHE A N 1
ATOM 4652 C CA . PHE A 1 591 ? -48.959 3.524 20.664 1.00 90.12 591 PHE A CA 1
ATOM 4653 C C . PHE A 1 591 ? -48.743 4.938 21.192 1.00 90.12 591 PHE A C 1
ATOM 4655 O O . PHE A 1 591 ? -48.813 5.899 20.431 1.00 90.12 591 PHE A O 1
ATOM 4662 N N . ASP A 1 592 ? -48.439 5.052 22.478 1.00 87.00 592 ASP A N 1
ATOM 4663 C CA . ASP A 1 592 ? -48.117 6.326 23.123 1.00 87.00 592 ASP A CA 1
ATOM 4664 C C . ASP A 1 592 ? -46.626 6.670 22.971 1.00 87.00 592 ASP A C 1
ATOM 4666 O O . ASP A 1 592 ? -46.240 7.832 23.060 1.00 87.00 592 ASP A O 1
ATOM 4670 N N . LEU A 1 593 ? -45.772 5.662 22.744 1.00 91.12 593 LEU A N 1
ATOM 4671 C CA . LEU A 1 593 ? -44.324 5.821 22.612 1.00 91.12 593 LEU A CA 1
ATOM 4672 C C . LEU A 1 593 ? -43.699 4.653 21.831 1.00 91.12 593 LEU A C 1
ATOM 4674 O O . LEU A 1 593 ? -44.134 3.506 21.969 1.00 91.12 593 LEU A O 1
ATOM 4678 N N . ILE A 1 594 ? -42.636 4.919 21.069 1.00 93.06 594 ILE A N 1
ATOM 4679 C CA . ILE A 1 594 ? -41.789 3.883 20.466 1.00 93.06 594 ILE A CA 1
ATOM 4680 C C . ILE A 1 594 ? -40.375 3.960 21.050 1.00 93.06 594 ILE A C 1
ATOM 4682 O O . ILE A 1 594 ? -39.758 5.021 21.056 1.00 93.06 594 ILE A O 1
ATOM 4686 N N . LEU A 1 595 ? -39.842 2.818 21.481 1.00 92.44 595 LEU A N 1
ATOM 4687 C CA . LEU A 1 595 ? -38.419 2.605 21.732 1.00 92.44 595 LEU A CA 1
ATOM 4688 C C . LEU A 1 595 ? -37.817 1.899 20.511 1.00 92.44 595 LEU A C 1
ATOM 4690 O O . LEU A 1 595 ? -38.220 0.779 20.192 1.00 92.44 595 LEU A O 1
ATOM 4694 N N . MET A 1 596 ? -36.890 2.552 19.812 1.00 92.62 596 MET A N 1
ATOM 4695 C CA . MET A 1 596 ? -36.386 2.100 18.511 1.00 92.62 596 MET A CA 1
ATOM 4696 C C . MET A 1 596 ? -34.885 1.844 18.561 1.00 92.62 596 MET A C 1
ATOM 4698 O O . MET A 1 596 ? -34.112 2.778 18.753 1.00 92.62 596 MET A O 1
ATOM 4702 N N . ASP A 1 597 ? -34.459 0.604 18.348 1.00 89.12 597 ASP A N 1
ATOM 4703 C CA . ASP A 1 597 ? -33.049 0.293 18.144 1.00 89.12 597 ASP A CA 1
ATOM 4704 C C . ASP A 1 597 ? -32.503 0.947 16.871 1.00 89.12 597 ASP A C 1
ATOM 4706 O O . ASP A 1 597 ? -33.160 0.982 15.832 1.00 89.12 597 ASP A O 1
ATOM 4710 N N . MET A 1 598 ? -31.290 1.480 16.952 1.00 85.06 598 MET A N 1
ATOM 4711 C CA . MET A 1 598 ? -30.660 2.168 15.829 1.00 85.06 598 MET A CA 1
ATOM 4712 C C . MET A 1 598 ? -30.163 1.199 14.766 1.00 85.06 598 MET A C 1
ATOM 4714 O O . MET A 1 598 ? -30.251 1.501 13.578 1.00 85.06 598 MET A O 1
ATOM 4718 N N . GLN A 1 599 ? -29.660 0.039 15.182 1.00 80.12 599 GLN A N 1
ATOM 4719 C CA . GLN A 1 599 ? -29.066 -0.953 14.294 1.00 80.12 599 GLN A CA 1
ATOM 4720 C C . GLN A 1 599 ? -29.933 -2.205 14.302 1.00 80.12 599 GLN A C 1
ATOM 4722 O O . GLN A 1 599 ? -29.955 -2.945 15.274 1.00 80.12 599 GLN A O 1
ATOM 4727 N N . MET A 1 600 ? -30.672 -2.423 13.216 1.00 85.56 600 MET A N 1
ATOM 4728 C CA . MET A 1 600 ? -31.508 -3.606 13.032 1.00 85.56 600 MET A CA 1
ATOM 4729 C C . MET A 1 600 ? -31.395 -4.101 11.583 1.00 85.56 600 MET A C 1
ATOM 4731 O O . MET A 1 600 ? -31.296 -3.282 10.666 1.00 85.56 600 MET A O 1
ATOM 4735 N N . PRO A 1 601 ? -31.448 -5.420 11.333 1.00 66.00 601 PRO A N 1
ATOM 4736 C CA . PRO A 1 601 ? -31.469 -5.978 9.988 1.00 66.00 601 PRO A CA 1
ATOM 4737 C C . PRO A 1 601 ? -32.782 -5.644 9.268 1.00 66.00 601 PRO A C 1
ATOM 4739 O O . PRO A 1 601 ? -33.813 -5.405 9.899 1.00 66.00 601 PRO A O 1
ATOM 4742 N N . ILE A 1 602 ? -32.764 -5.715 7.932 1.00 85.88 602 ILE A N 1
ATOM 4743 C CA . ILE A 1 602 ? -33.879 -5.409 7.009 1.00 85.88 602 ILE A CA 1
ATOM 4744 C C . ILE A 1 602 ? -34.214 -3.915 6.939 1.00 85.88 602 ILE A C 1
ATOM 4746 O O . ILE A 1 602 ? -34.319 -3.381 5.841 1.00 85.88 602 ILE A O 1
ATOM 4750 N N . MET A 1 603 ? -34.388 -3.253 8.081 1.00 85.94 603 MET A N 1
ATOM 4751 C CA . MET A 1 603 ? -34.612 -1.813 8.168 1.00 85.94 603 MET A CA 1
ATOM 4752 C C . MET A 1 603 ? -34.094 -1.301 9.506 1.00 85.94 603 MET A C 1
ATOM 4754 O O . MET A 1 603 ? -34.542 -1.773 10.559 1.00 85.94 603 MET A O 1
ATOM 4758 N N . ASP A 1 604 ? -33.189 -0.330 9.438 1.00 87.81 604 ASP A N 1
ATOM 4759 C CA . ASP A 1 604 ? -32.596 0.312 10.605 1.00 87.81 604 ASP A CA 1
ATOM 4760 C C . ASP A 1 604 ? -33.545 1.338 11.258 1.00 87.81 604 ASP A C 1
ATOM 4762 O O . ASP A 1 604 ? -34.615 1.673 10.731 1.00 87.81 604 ASP A O 1
ATOM 4766 N N . GLY A 1 605 ? -33.172 1.826 12.444 1.00 88.38 605 GLY A N 1
ATOM 4767 C CA . GLY A 1 605 ? -34.002 2.756 13.211 1.00 88.38 605 GLY A CA 1
ATOM 4768 C C . GLY A 1 605 ? -34.190 4.122 12.540 1.00 88.38 605 GLY A C 1
ATOM 4769 O O . GLY A 1 605 ? -35.251 4.736 12.693 1.00 88.38 605 GLY A O 1
ATOM 4770 N N . LEU A 1 606 ? -33.205 4.597 11.766 1.00 89.69 606 LEU A N 1
ATOM 4771 C CA . LEU A 1 606 ? -33.262 5.887 11.068 1.00 89.69 606 LEU A CA 1
ATOM 4772 C C . LEU A 1 606 ? -34.248 5.829 9.901 1.00 89.69 606 LEU A C 1
ATOM 4774 O O . LEU A 1 606 ? -35.108 6.702 9.761 1.00 89.69 606 LEU A O 1
ATOM 4778 N N . GLU A 1 607 ? -34.145 4.795 9.071 1.00 91.00 607 GLU A N 1
ATOM 4779 C CA . GLU A 1 607 ? -35.030 4.568 7.936 1.00 91.00 607 GLU A CA 1
ATOM 4780 C C . GLU A 1 607 ? -36.470 4.326 8.409 1.00 91.00 607 GLU A C 1
ATOM 4782 O O . GLU A 1 607 ? -37.407 4.924 7.867 1.00 91.00 607 GLU A O 1
ATOM 4787 N N . ALA A 1 608 ? -36.648 3.530 9.471 1.00 92.38 608 ALA A N 1
ATOM 4788 C CA . ALA A 1 608 ? -37.951 3.300 10.091 1.00 92.38 608 ALA A CA 1
ATOM 4789 C C . ALA A 1 608 ? -38.575 4.607 10.597 1.00 92.38 608 ALA A C 1
ATOM 4791 O O . ALA A 1 608 ? -39.735 4.899 10.303 1.00 92.38 608 ALA A O 1
ATOM 4792 N N . THR A 1 609 ? -37.798 5.441 11.292 1.00 93.88 609 THR A N 1
ATOM 4793 C CA . THR A 1 609 ? -38.265 6.741 11.802 1.00 93.88 609 THR A CA 1
ATOM 4794 C C . THR A 1 609 ? -38.676 7.667 10.664 1.00 93.88 609 THR A C 1
ATOM 4796 O O . THR A 1 609 ? -39.784 8.205 10.684 1.00 93.88 609 THR A O 1
ATOM 4799 N N . LYS A 1 610 ? -37.857 7.790 9.612 1.00 92.75 610 LYS A N 1
ATOM 4800 C CA . LYS A 1 610 ? -38.198 8.595 8.427 1.00 92.75 610 LYS A CA 1
ATOM 4801 C C . LYS A 1 610 ? -39.494 8.113 7.767 1.00 92.75 610 LYS A C 1
ATOM 4803 O O . LYS A 1 610 ? -40.330 8.936 7.390 1.00 92.75 610 LYS A O 1
ATOM 4808 N N . LYS A 1 611 ? -39.703 6.795 7.663 1.00 92.38 611 LYS A N 1
ATOM 4809 C CA . LYS A 1 611 ? -40.943 6.198 7.131 1.00 92.38 611 LYS A CA 1
ATOM 4810 C C . LYS A 1 611 ? -42.161 6.498 8.006 1.00 92.38 611 LYS A C 1
ATOM 4812 O O . LYS A 1 611 ? -43.200 6.891 7.471 1.00 92.38 611 LYS A O 1
ATOM 4817 N N . LEU A 1 612 ? -42.033 6.387 9.327 1.00 91.50 612 LEU A N 1
ATOM 4818 C CA . LEU A 1 612 ? -43.094 6.732 10.280 1.00 91.50 612 LEU A CA 1
ATOM 4819 C C . LEU A 1 612 ? -43.481 8.212 10.172 1.00 91.50 612 LEU A C 1
ATOM 4821 O O . LEU A 1 612 ? -44.659 8.536 10.017 1.00 91.50 612 LEU A O 1
ATOM 4825 N N . ARG A 1 613 ? -42.489 9.112 10.164 1.00 91.50 613 ARG A N 1
ATOM 4826 C CA . ARG A 1 613 ? -42.713 10.561 10.046 1.00 91.50 613 ARG A CA 1
ATOM 4827 C C . ARG A 1 613 ? -43.344 10.939 8.710 1.00 91.50 613 ARG A C 1
ATOM 4829 O O . ARG A 1 613 ? -44.307 11.702 8.692 1.00 91.50 613 ARG A O 1
ATOM 4836 N N . LYS A 1 614 ? -42.881 10.353 7.599 1.00 90.06 614 LYS A N 1
ATOM 4837 C CA . LYS A 1 614 ? -43.475 10.555 6.264 1.00 90.06 614 LYS A CA 1
ATOM 4838 C C . LYS A 1 614 ? -44.923 10.061 6.180 1.00 90.06 614 LYS A C 1
ATOM 4840 O O . LYS A 1 614 ? -45.714 10.635 5.440 1.00 90.06 614 LYS A O 1
ATOM 4845 N N . SER A 1 615 ? -45.274 9.039 6.959 1.00 85.69 615 SER A N 1
ATOM 4846 C CA . SER A 1 615 ? -46.639 8.499 7.054 1.00 85.69 615 SER A CA 1
ATOM 4847 C C . SER A 1 615 ? -47.552 9.315 7.982 1.00 85.69 615 SER A C 1
ATOM 4849 O O . SER A 1 615 ? -48.700 8.942 8.195 1.00 85.69 615 SER A O 1
ATOM 4851 N N . GLY A 1 616 ? -47.062 10.429 8.539 1.00 84.00 616 GLY A N 1
ATOM 4852 C CA . GLY A 1 616 ? -47.833 11.328 9.400 1.00 84.00 616 GLY A CA 1
ATOM 4853 C C . GLY A 1 616 ? -47.872 10.927 10.878 1.00 84.00 616 GLY A C 1
ATOM 4854 O O . GLY A 1 616 ? -48.509 11.622 11.668 1.00 84.00 616 GLY A O 1
ATOM 4855 N N . ILE A 1 617 ? -47.174 9.858 11.279 1.00 85.88 617 ILE A N 1
ATOM 4856 C CA . ILE A 1 617 ? -47.119 9.404 12.673 1.00 85.88 617 ILE A CA 1
ATOM 4857 C C . ILE A 1 617 ? -46.214 10.344 13.479 1.00 85.88 617 ILE A C 1
ATOM 4859 O O . ILE A 1 617 ? -45.010 10.448 13.225 1.00 85.88 617 ILE A O 1
ATOM 4863 N N . LYS A 1 618 ? -46.790 11.012 14.486 1.00 85.81 618 LYS A N 1
ATOM 4864 C CA . LYS A 1 618 ? -46.106 11.999 15.346 1.00 85.81 618 LYS A CA 1
ATOM 4865 C C . LYS A 1 618 ? -45.791 11.502 16.756 1.00 85.81 618 LYS A C 1
ATOM 4867 O O . LYS A 1 618 ? -45.297 12.280 17.565 1.00 85.81 618 LYS A O 1
ATOM 4872 N N . ILE A 1 619 ? -46.066 10.232 17.047 1.00 88.62 619 ILE A N 1
ATOM 4873 C CA . ILE A 1 619 ? -45.801 9.656 18.369 1.00 88.62 619 ILE A CA 1
ATOM 4874 C C . ILE A 1 619 ? -44.304 9.764 18.712 1.00 88.62 619 ILE A C 1
ATOM 4876 O O . ILE A 1 619 ? -43.469 9.658 17.796 1.00 88.62 619 ILE A O 1
ATOM 4880 N N . PRO A 1 620 ? -43.947 9.983 19.989 1.00 90.94 620 PRO A N 1
ATOM 4881 C CA . PRO A 1 620 ? -42.557 10.085 20.404 1.00 90.94 620 PRO A CA 1
ATOM 4882 C C . PRO A 1 620 ? -41.767 8.818 20.083 1.00 90.94 620 PRO A C 1
ATOM 4884 O O . PRO A 1 620 ? -42.202 7.707 20.394 1.00 90.94 620 PRO A O 1
ATOM 4887 N N . ILE A 1 621 ? -40.595 8.992 19.474 1.00 92.75 621 ILE A N 1
ATOM 4888 C CA . ILE A 1 621 ? -39.653 7.906 19.188 1.00 92.75 621 ILE A CA 1
ATOM 4889 C C . ILE A 1 621 ? -38.379 8.171 19.986 1.00 92.75 621 ILE A C 1
ATOM 4891 O O . ILE A 1 621 ? -37.730 9.195 19.783 1.00 92.75 621 ILE A O 1
ATOM 4895 N N . ILE A 1 622 ? -38.030 7.254 20.886 1.00 91.56 622 ILE A N 1
ATOM 4896 C CA . ILE A 1 622 ? -36.787 7.290 21.658 1.00 91.56 622 ILE A CA 1
ATOM 4897 C C . ILE A 1 622 ? -35.816 6.273 21.059 1.00 91.56 622 ILE A C 1
ATOM 4899 O O . ILE A 1 622 ? -36.107 5.075 21.018 1.00 91.56 622 ILE A O 1
ATOM 4903 N N . ALA A 1 623 ? -34.660 6.749 20.610 1.00 89.31 623 ALA A N 1
ATOM 4904 C CA . ALA A 1 623 ? -33.592 5.920 20.073 1.00 89.31 623 ALA A CA 1
ATOM 4905 C C . ALA A 1 623 ? -32.972 5.047 21.171 1.00 89.31 623 ALA A C 1
ATOM 4907 O O . ALA A 1 623 ? -32.666 5.537 22.256 1.00 89.31 623 ALA A O 1
ATOM 4908 N N . LEU A 1 624 ? -32.711 3.776 20.884 1.00 85.94 624 LEU A N 1
ATOM 4909 C CA . LEU A 1 624 ? -31.872 2.914 21.705 1.00 85.94 624 LEU A CA 1
ATOM 4910 C C . LEU A 1 624 ? -30.535 2.723 20.980 1.00 85.94 624 LEU A C 1
ATOM 4912 O O . LEU A 1 624 ? -30.474 2.024 19.973 1.00 85.94 624 LEU A O 1
ATOM 4916 N N . SER A 1 625 ? -29.464 3.350 21.470 1.00 75.75 625 SER A N 1
ATOM 4917 C CA . SER A 1 625 ? -28.153 3.364 20.795 1.00 75.75 625 SER A CA 1
ATOM 4918 C C . SER A 1 625 ? -27.072 2.660 21.611 1.00 75.75 625 SER A C 1
ATOM 4920 O O . SER A 1 625 ? -27.010 2.807 22.828 1.00 75.75 625 SER A O 1
ATOM 4922 N N . ALA A 1 626 ? -26.178 1.928 20.943 1.00 63.41 626 ALA A N 1
ATOM 4923 C CA . ALA A 1 626 ? -25.009 1.298 21.560 1.00 63.41 626 ALA A CA 1
ATOM 4924 C C . ALA A 1 626 ? -23.752 2.198 21.593 1.00 63.41 626 ALA A C 1
ATOM 4926 O O . ALA A 1 626 ? -22.731 1.768 22.128 1.00 63.41 626 ALA A O 1
ATOM 4927 N N . ASN A 1 627 ? -23.786 3.410 21.013 1.00 53.06 627 ASN A N 1
ATOM 4928 C CA . ASN A 1 627 ? -22.585 4.222 20.769 1.00 53.06 627 ASN A CA 1
ATOM 4929 C C . ASN A 1 627 ? -22.761 5.697 21.196 1.00 53.06 627 ASN A C 1
ATOM 4931 O O . ASN A 1 627 ? -23.750 6.338 20.840 1.00 53.06 627 ASN A O 1
ATOM 4935 N N . TYR A 1 628 ? -21.783 6.236 21.935 1.00 51.38 628 TYR A N 1
ATOM 4936 C CA . TYR A 1 628 ? -21.753 7.602 22.493 1.00 51.38 628 TYR A CA 1
ATOM 4937 C C . TYR A 1 628 ? -21.037 8.610 21.567 1.00 51.38 628 TYR A C 1
ATOM 4939 O O . TYR A 1 628 ? -20.146 9.342 21.993 1.00 51.38 628 TYR A O 1
ATOM 4947 N N . GLY A 1 629 ? -21.386 8.638 20.280 1.00 50.97 629 GLY A N 1
ATOM 4948 C CA . GLY A 1 629 ? -20.892 9.663 19.353 1.00 50.97 629 GLY A CA 1
ATOM 4949 C C . GLY A 1 629 ? -21.917 10.782 19.176 1.00 50.97 629 GLY A C 1
ATOM 4950 O O . GLY A 1 629 ? -23.059 10.481 18.833 1.00 50.97 629 GLY A O 1
ATOM 4951 N N . GLN A 1 630 ? -21.516 12.049 19.348 1.00 49.81 630 GLN A N 1
ATOM 4952 C CA . GLN A 1 630 ? -22.369 13.225 19.084 1.00 49.81 630 GLN A CA 1
ATOM 4953 C C . GLN A 1 630 ? -23.010 13.146 17.681 1.00 49.81 630 GLN A C 1
ATOM 4955 O O . GLN A 1 630 ? -24.209 13.334 17.532 1.00 49.81 630 GLN A O 1
ATOM 4960 N N . GLU A 1 631 ? -22.241 12.694 16.683 1.00 45.88 631 GLU A N 1
ATOM 4961 C CA . GLU A 1 631 ? -22.701 12.531 15.294 1.00 45.88 631 GLU A CA 1
ATOM 4962 C C . GLU A 1 631 ? -23.806 11.480 15.133 1.00 45.88 631 GLU A C 1
ATOM 4964 O O . GLU A 1 631 ? -24.673 11.610 14.276 1.00 45.88 631 GLU A O 1
ATOM 4969 N N . SER A 1 632 ? -23.815 10.431 15.962 1.00 59.44 632 SER A N 1
ATOM 4970 C CA . SER A 1 632 ? -24.895 9.438 15.946 1.00 59.44 632 SER A CA 1
ATOM 4971 C C . SER A 1 632 ? -26.183 9.981 16.567 1.00 59.44 632 SER A C 1
ATOM 4973 O O . SER A 1 632 ? -27.262 9.533 16.193 1.00 59.44 632 SER A O 1
ATOM 4975 N N . ILE A 1 633 ? -26.082 10.938 17.494 1.00 67.69 633 ILE A N 1
ATOM 4976 C CA . ILE A 1 633 ? -27.228 11.579 18.148 1.00 67.69 633 ILE A CA 1
ATOM 4977 C C . ILE A 1 633 ? -27.865 12.611 17.210 1.00 67.69 633 ILE A C 1
ATOM 4979 O O . ILE A 1 633 ? -29.087 12.612 17.063 1.00 67.69 633 ILE A O 1
ATOM 4983 N N . ASP A 1 634 ? -27.056 13.416 16.518 1.00 75.56 634 ASP A N 1
ATOM 4984 C CA . ASP A 1 634 ? -27.545 14.411 15.553 1.00 75.56 634 ASP A CA 1
ATOM 4985 C C . ASP A 1 634 ? -28.348 13.736 14.427 1.00 75.56 634 ASP A C 1
ATOM 4987 O O . ASP A 1 634 ? -29.476 14.131 14.132 1.00 75.56 634 ASP A O 1
ATOM 4991 N N . LEU A 1 635 ? -27.849 12.606 13.906 1.00 78.69 635 LEU A N 1
ATOM 4992 C CA . LEU A 1 635 ? -28.564 11.788 12.918 1.00 78.69 635 LEU A CA 1
ATOM 4993 C C . LEU A 1 635 ? -29.930 11.280 13.416 1.00 78.69 635 LEU A C 1
ATOM 4995 O O . LEU A 1 635 ? -30.860 11.149 12.614 1.00 78.69 635 LEU A O 1
ATOM 4999 N N . CYS A 1 636 ? -30.073 10.986 14.715 1.00 82.69 636 CYS A N 1
ATOM 5000 C CA . CYS A 1 636 ? -31.348 10.551 15.297 1.00 82.69 636 CYS A CA 1
ATOM 5001 C C . CYS A 1 636 ? -32.379 11.683 15.271 1.00 82.69 636 CYS A C 1
ATOM 5003 O O . CYS A 1 636 ? -33.521 11.474 14.849 1.00 82.69 636 CYS A O 1
ATOM 5005 N N . TYR A 1 637 ? -31.975 12.881 15.700 1.00 84.38 637 TYR A N 1
ATOM 5006 C CA . TYR A 1 637 ? -32.846 14.055 15.707 1.00 84.38 637 TYR A CA 1
ATOM 5007 C C . TYR A 1 637 ? -33.218 14.488 14.287 1.00 84.38 637 TYR A C 1
ATOM 5009 O O . TYR A 1 637 ? -34.399 14.705 14.014 1.00 84.38 637 TYR A O 1
ATOM 5017 N N . ASP A 1 638 ? -32.262 14.487 13.354 1.00 84.81 638 ASP A N 1
ATOM 5018 C CA . ASP A 1 638 ? -32.500 14.796 11.938 1.00 84.81 638 ASP A CA 1
ATOM 5019 C C . ASP A 1 638 ? -33.481 13.817 11.274 1.00 84.81 638 ASP A C 1
ATOM 5021 O O . ASP A 1 638 ? -34.264 14.187 10.395 1.00 84.81 638 ASP A O 1
ATOM 5025 N N . ALA A 1 639 ? -33.478 12.548 11.693 1.00 85.56 639 ALA A N 1
ATOM 5026 C CA . ALA A 1 639 ? -34.456 11.563 11.236 1.00 85.56 639 ALA A CA 1
ATOM 5027 C C . ALA A 1 639 ? -35.859 11.773 11.834 1.00 85.56 639 ALA A C 1
ATOM 5029 O O . ALA A 1 639 ? -36.825 11.187 11.336 1.00 85.56 639 ALA A O 1
ATOM 5030 N N . GLY A 1 640 ? -35.987 12.608 12.868 1.00 87.25 640 GLY A N 1
ATOM 5031 C CA . GLY A 1 640 ? -37.237 12.930 13.552 1.00 87.25 640 GLY A CA 1
ATOM 5032 C C . GLY A 1 640 ? -37.487 12.134 14.836 1.00 87.25 640 GLY A C 1
ATOM 5033 O O . GLY A 1 640 ? -38.647 12.024 15.254 1.00 87.25 640 GLY A O 1
ATOM 5034 N N . MET A 1 641 ? -36.448 11.553 15.448 1.00 91.44 641 MET A N 1
ATOM 5035 C CA . MET A 1 641 ? -36.532 10.990 16.801 1.00 91.44 641 MET A CA 1
ATOM 5036 C C . MET A 1 641 ? -36.571 12.112 17.843 1.00 91.44 641 MET A C 1
ATOM 5038 O O . MET A 1 641 ? -36.110 13.222 17.599 1.00 91.44 641 MET A O 1
ATOM 5042 N N . ASN A 1 642 ? -37.157 11.827 19.000 1.00 91.12 642 ASN A N 1
ATOM 5043 C CA . ASN A 1 642 ? -37.440 12.817 20.037 1.00 91.12 642 ASN A CA 1
ATOM 5044 C C . ASN A 1 642 ? -36.424 12.790 21.177 1.00 91.12 642 ASN A C 1
ATOM 5046 O O . ASN A 1 642 ? -36.223 13.795 21.846 1.00 91.12 642 ASN A O 1
ATOM 5050 N N . ASP A 1 643 ? -35.811 11.638 21.428 1.00 89.00 643 ASP A N 1
ATOM 5051 C CA . ASP A 1 643 ? -34.822 11.470 22.488 1.00 89.00 643 ASP A CA 1
ATOM 5052 C C . ASP A 1 643 ? -33.990 10.213 22.218 1.00 89.00 643 ASP A C 1
ATOM 5054 O O . ASP A 1 643 ? -34.268 9.458 21.284 1.00 89.00 643 ASP A O 1
ATOM 5058 N N . TYR A 1 644 ? -33.000 9.951 23.064 1.00 86.56 644 TYR A N 1
ATOM 5059 C CA . TYR A 1 644 ? -32.191 8.744 23.008 1.00 86.56 644 TYR A CA 1
ATOM 5060 C C . TYR A 1 644 ? -31.896 8.181 24.401 1.00 86.56 644 TYR A C 1
ATOM 5062 O O . TYR A 1 644 ? -31.883 8.873 25.423 1.00 86.56 644 TYR A O 1
ATOM 5070 N N . VAL A 1 645 ? -31.630 6.881 24.430 1.00 83.00 645 VAL A N 1
ATOM 5071 C CA . VAL A 1 645 ? -31.188 6.122 25.591 1.00 83.00 645 VAL A CA 1
ATOM 5072 C C . VAL A 1 645 ? -30.047 5.208 25.153 1.00 83.00 645 VAL A C 1
ATOM 5074 O O . VAL A 1 645 ? -30.145 4.485 24.161 1.00 83.00 645 VAL A O 1
ATOM 5077 N N . SER A 1 646 ? -28.947 5.239 25.899 1.00 73.94 646 SER A N 1
ATOM 5078 C CA . SER A 1 646 ? -27.808 4.364 25.650 1.00 73.94 646 SER A CA 1
ATOM 5079 C C . SER A 1 646 ? -28.066 2.948 26.165 1.00 73.94 646 SER A C 1
ATOM 5081 O O . SER A 1 646 ? -28.643 2.738 27.232 1.00 73.94 646 SER A O 1
ATOM 5083 N N . LYS A 1 647 ? -27.618 1.959 25.396 1.00 68.44 647 LYS A N 1
ATOM 5084 C CA . LYS A 1 647 ? -27.577 0.550 25.777 1.00 68.44 647 LYS A CA 1
ATOM 5085 C C . LYS A 1 647 ? -26.205 0.228 26.393 1.00 68.44 647 LYS A C 1
ATOM 5087 O O . LYS A 1 647 ? -25.194 0.571 25.781 1.00 68.44 647 LYS A O 1
ATOM 5092 N N . PRO A 1 648 ? -26.139 -0.476 27.539 1.00 57.41 648 PRO A N 1
ATOM 5093 C CA . PRO A 1 648 ? -27.260 -1.006 28.319 1.00 57.41 648 PRO A CA 1
ATOM 5094 C C . PRO A 1 648 ? -27.966 0.084 29.145 1.00 57.41 648 PRO A C 1
ATOM 5096 O O . PRO A 1 648 ? -27.316 0.912 29.781 1.00 57.41 648 PRO A O 1
ATOM 5099 N N . PHE A 1 649 ? -29.301 0.055 29.161 1.00 68.12 649 PHE A N 1
ATOM 5100 C CA . PHE A 1 649 ? -30.120 1.001 29.920 1.00 68.12 649 PHE A CA 1
ATOM 5101 C C . PHE A 1 649 ? -30.580 0.415 31.250 1.00 68.12 649 PHE A C 1
ATOM 5103 O O . PHE A 1 649 ? -30.988 -0.741 31.331 1.00 68.12 649 PHE A O 1
ATOM 5110 N N . LYS A 1 650 ? -30.561 1.245 32.296 1.00 67.44 650 LYS A N 1
ATOM 5111 C CA . LYS A 1 650 ? -31.088 0.889 33.620 1.00 67.44 650 LYS A CA 1
ATOM 5112 C C . LYS A 1 650 ? -32.588 1.165 33.691 1.00 67.44 650 LYS A C 1
ATOM 5114 O O . LYS A 1 650 ? -33.056 2.157 33.127 1.00 67.44 650 LYS A O 1
ATOM 5119 N N . SER A 1 651 ? -33.317 0.367 34.474 1.00 69.19 651 SER A N 1
ATOM 5120 C CA . SER A 1 651 ? -34.769 0.518 34.681 1.00 69.19 651 SER A CA 1
ATOM 5121 C C . SER A 1 651 ? -35.175 1.959 35.047 1.00 69.19 651 SER A C 1
ATOM 5123 O O . SER A 1 651 ? -36.091 2.529 34.453 1.00 69.19 651 SER A O 1
ATOM 5125 N N . ALA A 1 652 ? -34.433 2.617 35.945 1.00 69.50 652 ALA A N 1
ATOM 5126 C CA . ALA A 1 652 ? -34.706 4.002 36.346 1.00 69.50 652 ALA A CA 1
ATOM 5127 C C . ALA A 1 652 ? -34.526 5.027 35.206 1.00 69.50 652 ALA A C 1
ATOM 5129 O O . ALA A 1 652 ? -35.309 5.969 35.087 1.00 69.50 652 ALA A O 1
ATOM 5130 N N . GLN A 1 653 ? -33.511 4.847 34.355 1.00 74.25 653 GLN A N 1
ATOM 5131 C CA . GLN A 1 653 ? -33.224 5.761 33.245 1.00 74.25 653 GLN A CA 1
ATOM 5132 C C . GLN A 1 653 ? -34.310 5.674 32.170 1.00 74.25 653 GLN A C 1
ATOM 5134 O O . GLN A 1 653 ? -34.788 6.704 31.693 1.00 74.25 653 GLN A O 1
ATOM 5139 N N . LEU A 1 654 ? -34.727 4.451 31.834 1.00 78.44 654 LEU A N 1
ATOM 5140 C CA . LEU A 1 654 ? -35.762 4.211 30.835 1.00 78.44 654 LEU A CA 1
ATOM 5141 C C . LEU A 1 654 ? -37.125 4.744 31.304 1.00 78.44 654 LEU A C 1
ATOM 5143 O O . LEU A 1 654 ? -37.786 5.469 30.564 1.00 78.44 654 LEU A O 1
ATOM 5147 N N . ASN A 1 655 ? -37.502 4.487 32.562 1.00 78.56 655 ASN A N 1
ATOM 5148 C CA . ASN A 1 655 ? -38.754 4.990 33.136 1.00 78.56 655 ASN A CA 1
ATOM 5149 C C . ASN A 1 655 ? -38.802 6.523 33.222 1.00 78.56 655 ASN A C 1
ATOM 5151 O O . ASN A 1 655 ? -39.845 7.118 32.959 1.00 78.56 655 ASN A O 1
ATOM 5155 N N . ASN A 1 656 ? -37.689 7.189 33.546 1.00 80.50 656 ASN A N 1
ATOM 5156 C CA . ASN A 1 656 ? -37.643 8.655 33.561 1.00 80.50 656 ASN A CA 1
ATOM 5157 C C . ASN A 1 656 ? -37.925 9.248 32.175 1.00 80.50 656 ASN A C 1
ATOM 5159 O O . ASN A 1 656 ? -38.707 10.190 32.057 1.00 80.50 656 ASN A O 1
ATOM 5163 N N . LYS A 1 657 ? -37.331 8.669 31.128 1.00 83.81 657 LYS A N 1
ATOM 5164 C CA . LYS A 1 657 ? -37.526 9.105 29.741 1.00 83.81 657 LYS A CA 1
ATOM 5165 C C . LYS A 1 657 ? -38.954 8.843 29.259 1.00 83.81 657 LYS A C 1
ATOM 5167 O O . LYS A 1 657 ? -39.578 9.731 28.689 1.00 83.81 657 LYS A O 1
ATOM 5172 N N . ILE A 1 658 ? -39.513 7.674 29.565 1.00 83.88 658 ILE A N 1
ATOM 5173 C CA . ILE A 1 658 ? -40.908 7.347 29.235 1.00 83.88 658 ILE A CA 1
ATOM 5174 C C . ILE A 1 658 ? -41.872 8.318 29.919 1.00 83.88 658 ILE A C 1
ATOM 5176 O O . ILE A 1 658 ? -42.761 8.852 29.266 1.00 83.88 658 ILE A O 1
ATOM 5180 N N . ASN A 1 659 ? -41.673 8.612 31.206 1.00 81.25 659 ASN A N 1
ATOM 5181 C CA . ASN A 1 659 ? -42.525 9.558 31.927 1.00 81.25 659 ASN A CA 1
ATOM 5182 C C . ASN A 1 659 ? -42.403 10.987 31.388 1.00 81.25 659 ASN A C 1
ATOM 5184 O O . ASN A 1 659 ? -43.404 11.694 31.317 1.00 81.25 659 ASN A O 1
ATOM 5188 N N . GLN A 1 660 ? -41.204 11.404 30.972 1.00 81.56 660 GLN A N 1
ATOM 5189 C CA . GLN A 1 660 ? -40.983 12.711 30.354 1.00 81.56 660 GLN A CA 1
ATOM 5190 C C . GLN A 1 660 ? -41.781 12.877 29.051 1.00 81.56 660 GLN A C 1
ATOM 5192 O O . GLN A 1 660 ? -42.368 13.936 28.832 1.00 81.56 660 GLN A O 1
ATOM 5197 N N . TRP A 1 661 ? -41.808 11.850 28.198 1.00 81.62 661 TRP A N 1
ATOM 5198 C CA . TRP A 1 661 ? -42.423 11.928 26.868 1.00 81.62 661 TRP A CA 1
ATOM 5199 C C . TRP A 1 661 ? -43.886 11.476 26.824 1.00 81.62 661 TRP A C 1
ATOM 5201 O O . TRP A 1 661 ? -44.649 11.990 26.010 1.00 81.62 661 TRP A O 1
ATOM 5211 N N . GLY A 1 662 ? -44.306 10.587 27.726 1.00 66.00 662 GLY A N 1
ATOM 5212 C CA . GLY A 1 662 ? -45.687 10.103 27.821 1.00 66.00 662 GLY A CA 1
ATOM 5213 C C . GLY A 1 662 ? -46.685 11.129 28.377 1.00 66.00 662 GLY A C 1
ATOM 5214 O O . GLY A 1 662 ? -47.889 10.965 28.211 1.00 66.00 662 GLY A O 1
ATOM 5215 N N . LEU A 1 663 ? -46.213 12.209 29.015 1.00 56.25 663 LEU A N 1
ATOM 5216 C CA . LEU A 1 663 ? -47.065 13.270 29.578 1.00 56.25 663 LEU A CA 1
ATOM 5217 C C . LEU A 1 663 ? -47.538 14.318 28.555 1.00 56.25 663 LEU A C 1
ATOM 5219 O O . LEU A 1 663 ? -48.464 15.076 28.846 1.00 56.25 663 LEU A O 1
ATOM 5223 N N . LEU A 1 664 ? -46.909 14.388 27.383 1.00 54.66 664 LEU A N 1
ATOM 5224 C CA . LEU A 1 664 ? -47.192 15.395 26.359 1.00 54.66 664 LEU A CA 1
ATOM 5225 C C . LEU A 1 664 ? -48.325 14.892 25.449 1.00 54.66 664 LEU A C 1
ATOM 5227 O O . LEU A 1 664 ? -48.286 13.744 25.013 1.00 54.66 664 LEU A O 1
ATOM 5231 N N . LYS A 1 665 ? -49.342 15.720 25.166 1.00 48.69 665 LYS A N 1
ATOM 5232 C CA . LYS A 1 665 ? -50.428 15.378 24.220 1.00 48.69 665 LYS A CA 1
ATOM 5233 C C . LYS A 1 665 ? -50.029 15.703 22.776 1.00 48.69 665 LYS A C 1
ATOM 5235 O O . LYS A 1 665 ? -49.174 16.558 22.540 1.00 48.69 665 LYS A O 1
ATOM 5240 N N . GLU A 1 666 ? -50.685 15.041 21.814 1.00 42.03 666 GLU A N 1
ATOM 5241 C CA . GLU A 1 666 ? -50.501 15.255 20.369 1.00 42.03 666 GLU A CA 1
ATOM 5242 C C . GLU A 1 666 ? -50.427 16.748 20.009 1.00 42.03 666 GLU A C 1
ATOM 5244 O O . GLU A 1 666 ? -51.419 17.469 20.077 1.00 42.03 666 GLU A O 1
ATOM 5249 N N . GLY A 1 667 ? -49.234 17.204 19.609 1.00 47.84 667 GLY A N 1
ATOM 5250 C CA . GLY A 1 667 ? -48.991 18.571 19.134 1.00 47.84 667 GLY A CA 1
ATOM 5251 C C . GLY A 1 667 ? -47.938 19.368 19.909 1.00 47.84 667 GLY A C 1
ATOM 5252 O O . GLY A 1 667 ? -47.407 20.324 19.351 1.00 47.84 667 GLY A O 1
ATOM 5253 N N . GLU A 1 668 ? -47.561 18.967 21.127 1.00 48.31 668 GLU A N 1
ATOM 5254 C CA . GLU A 1 668 ? -46.561 19.701 21.935 1.00 48.31 668 GLU A CA 1
ATOM 5255 C C . GLU A 1 668 ? -45.097 19.304 21.652 1.00 48.31 668 GLU A C 1
ATOM 5257 O O . GLU A 1 668 ? -44.170 19.960 22.122 1.00 48.31 668 GLU A O 1
ATOM 5262 N N . TYR A 1 669 ? -44.863 18.266 20.844 1.00 51.00 669 TYR A N 1
ATOM 5263 C CA . TYR A 1 669 ? -43.525 17.705 20.594 1.00 51.00 669 TYR A CA 1
ATOM 5264 C C . TYR A 1 669 ? -42.632 18.529 19.650 1.00 51.00 669 TYR A C 1
ATOM 5266 O O . TYR A 1 669 ? -41.490 18.149 19.428 1.00 51.00 669 TYR A O 1
ATOM 5274 N N . LEU A 1 670 ? -43.149 19.605 19.046 1.00 42.47 670 LEU A N 1
ATOM 5275 C CA . LEU A 1 670 ? -42.449 20.379 18.007 1.00 42.47 670 LEU A CA 1
ATOM 5276 C C . LEU A 1 670 ? -41.627 21.565 18.549 1.00 42.47 670 LEU A C 1
ATOM 5278 O O . LEU A 1 670 ? -40.950 22.221 17.766 1.00 42.47 670 LEU A O 1
ATOM 5282 N N . ASN A 1 671 ? -41.679 21.839 19.858 1.00 37.25 671 ASN A N 1
ATOM 5283 C CA . ASN A 1 671 ? -41.038 23.006 20.484 1.00 37.25 671 ASN A CA 1
ATOM 5284 C C . ASN A 1 671 ? -40.035 22.650 21.605 1.00 37.25 671 ASN A C 1
ATOM 5286 O O . ASN A 1 671 ? -39.757 23.501 22.451 1.00 37.25 671 ASN A O 1
ATOM 5290 N N . LYS A 1 672 ? -39.515 21.417 21.654 1.00 36.97 672 LYS A N 1
ATOM 5291 C CA . LYS A 1 672 ? -38.513 20.994 22.646 1.00 36.97 672 LYS A CA 1
ATOM 5292 C C . LYS A 1 672 ? -37.305 20.335 22.016 1.00 36.97 672 LYS A C 1
ATOM 5294 O O . LYS A 1 672 ? -37.521 19.541 21.078 1.00 36.97 672 LYS A O 1
#

Sequence (672 aa):
MDEIKKILVVDDNKVIRKIIRTELETDNYEVTEAENGIDALLSVVSSPPDLITLDIDMPKLNGFETCKRLHEKKYIEHFKKHKNNHVPIIFVTGNDTIADRMKGFEAGASDFITKPFLSGEILATVKNILEPEKRFTNLTALVVDDSITARNVVITILEREGIKIFEAKNGIEAFEIMCTHMSEIDILITDFMMPEMNGDKLCEKIRKELNLINLPILFLTAVSEQSLLLNIFKAGGTDYIIKPFSKEEFLARLAVHLEHAELHKRLQSTVTQLRGLNEMKDNLLTVCSHDLRTPLNGILGNVELMLEDSNVPDNYYQNLSDIKSSGELLLGLVNDILDLSKVQSEHTELKMKPVSALQLVKTSYNAMKQISAKKQQHFKFVNGFLNQEYSNNKDLNEIISVNESSIIRVINNLLSNAIKFTPINGNITLSLNPVPEDYLTISVSDNGIGIAEKDIPFIFDKFTKTSQSGTSGEEGTGLGMFIVKEIIEKHNGIVKVTSTQHKGSCFEVILPLSLETPSSQENKKTSNYHSITENNKTNDIKKENHYKILIADDNSVNRKVAKKMLEKTGHFITTVRNGQFAVDAAITNSFDLILMDMQMPIMDGLEATKKLRKSGIKIPIIALSANYGQESIDLCYDAGMNDYVSKPFKSAQLNNKINQWGLLKEGEYLNK

Radius of gyration: 42.38 Å; Cα contacts (8 Å, |Δi|>4): 1045; chains: 1; bounding box: 98×72×106 Å